Protein AF-A0A3A6PNH3-F1 (afdb_monomer)

Solvent-accessible surface area (backbone atoms only — not comparable to full-atom values): 27358 Å² total; per-residue (Å²): 110,67,66,63,49,51,53,49,47,45,52,24,48,76,64,66,32,59,72,52,48,54,45,51,57,48,48,60,64,49,63,66,64,80,74,72,87,82,78,80,78,62,74,79,67,68,78,62,78,69,91,64,98,63,52,76,65,52,62,44,49,51,58,50,51,55,49,52,50,46,49,51,41,42,52,52,50,39,52,19,49,42,50,50,34,37,77,73,66,73,42,57,70,72,54,52,50,47,44,48,72,57,45,46,50,69,76,35,71,40,66,59,56,42,48,42,50,53,58,55,43,74,77,34,69,63,58,51,54,61,53,43,56,46,49,52,51,53,46,35,66,74,50,76,67,52,87,67,88,63,87,52,61,68,56,45,46,50,52,35,51,51,52,49,46,54,58,69,39,31,32,67,66,45,46,49,54,55,69,69,50,61,46,81,75,39,57,67,71,80,51,80,90,49,63,74,54,51,54,54,49,42,57,52,36,58,52,35,47,80,64,43,92,58,61,93,73,59,86,47,83,47,55,64,50,64,37,36,51,51,51,40,55,44,50,54,49,29,46,54,48,51,50,52,51,50,51,56,50,54,50,72,49,64,77,31,69,68,41,47,50,53,50,32,51,52,55,42,51,53,47,65,66,33,46,65,49,50,50,48,56,74,59,31,57,64,44,77,32,75,64,69,96,60,81,62,75,31,72,52,74,48,80,48,78,45,63,30,71,68,30,36,86,82,86,65,92,75,78,88,89,71,84,62,56,71,57,48,54,50,51,50,52,43,54,55,70,67,42,47,60,47,81,42,76,35,84,38,64,83,48,48,62,60,56,47,51,54,45,55,75,77,41,64,56,55,38,35,39,22,22,23,69,67,33,48,51,51,46,67,73,34,88,63,34,47,83,50,39,93,86,47,89,82,29,68,24,18,51,79,84,26,39,28,34,71,36,92,50,73,92,39,40,31,41,34,35,30,73,44,70,26,44,32,40,35,35,27,85,89,48,64,49,46,64,47,76,42,54,32,81,73,46,85,82,63,63,68,83,78,45,56,98,90,56,62,57,47,54,26,22,38,38,41,38,38,37,42,23,36,64,51,64,92,61,67,34,32,38,38,34,36,60,55,131

Secondary structure (DSSP, 8-state):
-HHHHHHHHHHHHHTT-HHHHHHHHHHHHHGGGTTSS--PPPHHHHS-----S--HHHHHHHHHHHHHHHHHHHHHHHHHHHHHHHHTT-S-HHHHHHIIIIIIHHHS-SHHHHHHHHHHHHT--TTHHHHHHHHHHHHHHHTTT-------HHHHHHHHHHHHHHHH--SHHHHHHHHTS-GGGSGGGGSSS-HHHHHHHHHHHHHHHH--TTGGG---SS-HHHHHHHHHHHHHHHHHHHHHHHHHHHHHSPPPHHHHHHHHHHHHHHHHHSHHHHHHHHHSEEEEESS-SS--SEEEEEEEEEEGGGGS--SS--------HHHHHHHHHHHHHHS-EEEEEESSTTTHHHHHHHHHHHS-EEEEEE-SHHHHHHHHHSTTEEE--TTSTT--EEETTEEEEE-S--S-SEEEEES--EEEEEE-SSSSSEEEEEEGGGSTT--GGGS-TT--GGGEEEEEEEEEEEEEESS--EEEEEE--

Nearest PDB structures (foldseek):
  5wfx-assembly1_B  TM=1.926E-01  e=4.453E+00  Mus musculus
  7xno-assembly1_H  TM=2.170E-01  e=6.719E+00  Latilactobacillus sakei L45

Foldseek 3Di:
DLLVLLVQLQVCLLVLPVVSVVVSVVVLVVVVVVPPDDDDDDPVVVPPPDDDPDDPVRVVVVVVVVSVLLVLLSLLLSLLVSLVCVVVVSHDLVSNLCCLVPPLCVSQVALQSLQLSLVVSVPDPPPQVVVQVVQQVVCCVVVVNDDDPGDRSNNSSLLSSLLSQLQSCQEPVSLVVLLPDDLCPRSCVVDPPCLVVLVVSLVSLVVCLVPRSCVVSRPGPDRSNSSSVSVNVSSVNNSVVNVVVLLVVLLPFDFAPVLQVVVLVVVQVLLVPFVLNLVCVQQEPEAEDQDDPDAFQQKDKDKDKDFSVSGGPSVDDHDDPDDVVVVNVSNNVSVVVQAQEAEDEDQDLLCVLVVVVVCVVVAAWAAKEAQDPSNVVNQCPDPQKAADDPPGPQFGTDGVNHTYHYGPHDPAGMKIFGNFYKHKYWNDDPGQKDKDKAQQVRDDPPPPVVDDPPDDSSRMIMIMIIGGMHMGGPDRGIYTYHHDD

Mean predicted aligned error: 13.39 Å

Radius of gyration: 34.11 Å; Cα contacts (8 Å, |Δi|>4): 656; chains: 1; bounding box: 73×67×87 Å

pLDDT: mean 81.88, std 12.85, range [37.12, 95.44]

Organism: NCBI:txid2216978

Structure (mmCIF, N/CA/C/O backbone):
data_AF-A0A3A6PNH3-F1
#
_entry.id   AF-A0A3A6PNH3-F1
#
loop_
_atom_site.group_PDB
_atom_site.id
_atom_site.type_symbol
_atom_site.label_atom_id
_atom_site.label_alt_id
_atom_site.label_comp_id
_atom_site.label_asym_id
_atom_site.label_entity_id
_atom_site.label_seq_id
_atom_site.pdbx_PDB_ins_code
_atom_site.Cartn_x
_atom_site.Cartn_y
_atom_site.Cartn_z
_atom_site.occupancy
_atom_site.B_iso_or_equiv
_atom_site.auth_seq_id
_atom_site.auth_comp_id
_atom_site.auth_asym_id
_atom_site.auth_atom_id
_atom_site.pdbx_PDB_model_num
ATOM 1 N N . MET A 1 1 ? 2.301 21.305 -31.741 1.00 56.28 1 MET A N 1
ATOM 2 C CA . MET A 1 1 ? 3.458 20.870 -32.567 1.00 56.28 1 MET A CA 1
ATOM 3 C C . MET A 1 1 ? 3.795 19.426 -32.235 1.00 56.28 1 MET A C 1
ATOM 5 O O . MET A 1 1 ? 3.885 18.645 -33.171 1.00 56.28 1 MET A O 1
ATOM 9 N N . LEU A 1 2 ? 3.928 19.064 -30.952 1.00 61.72 2 LEU A N 1
ATOM 10 C CA . LEU A 1 2 ? 4.154 17.682 -30.516 1.00 61.72 2 LEU A CA 1
ATOM 11 C C . LEU A 1 2 ? 3.051 16.722 -31.004 1.00 61.72 2 LEU A C 1
ATOM 13 O O . LEU A 1 2 ? 3.385 15.704 -31.588 1.00 61.72 2 LEU A O 1
ATOM 17 N N . ASP A 1 3 ? 1.770 17.097 -30.942 1.00 64.75 3 ASP A N 1
ATOM 18 C CA . ASP A 1 3 ? 0.651 16.243 -31.401 1.00 64.75 3 ASP A CA 1
ATOM 19 C C . ASP A 1 3 ? 0.732 15.909 -32.897 1.00 64.75 3 ASP A C 1
ATOM 21 O O . ASP A 1 3 ? 0.506 14.780 -33.323 1.00 64.75 3 ASP A O 1
ATOM 25 N N . THR A 1 4 ? 1.123 16.892 -33.718 1.00 69.50 4 THR A N 1
ATOM 26 C CA . THR A 1 4 ? 1.329 16.692 -35.160 1.00 69.50 4 THR A CA 1
ATOM 27 C C . THR A 1 4 ? 2.493 15.740 -35.424 1.00 69.50 4 THR A C 1
ATOM 29 O O . THR A 1 4 ? 2.399 14.910 -36.320 1.00 69.50 4 THR A O 1
ATOM 32 N N . HIS A 1 5 ? 3.576 15.831 -34.645 1.00 74.94 5 HIS A N 1
ATOM 33 C CA . HIS A 1 5 ? 4.693 14.891 -34.755 1.00 74.94 5 HIS A CA 1
ATOM 34 C C . HIS A 1 5 ? 4.287 13.504 -34.262 1.00 74.94 5 HIS A C 1
ATOM 36 O O . HIS A 1 5 ? 4.608 12.521 -34.918 1.00 74.94 5 HIS A O 1
ATOM 42 N N . THR A 1 6 ? 3.522 13.425 -33.176 1.00 78.00 6 THR A N 1
ATOM 43 C CA . THR A 1 6 ? 3.049 12.165 -32.598 1.00 78.00 6 THR A CA 1
ATOM 44 C C . THR A 1 6 ? 2.179 11.395 -33.586 1.00 78.00 6 THR A C 1
ATOM 46 O O . THR A 1 6 ? 2.446 10.229 -33.863 1.00 78.00 6 THR A O 1
ATOM 49 N N . MET A 1 7 ? 1.243 12.081 -34.248 1.00 83.31 7 MET A N 1
ATOM 50 C CA . MET A 1 7 ? 0.443 11.504 -35.332 1.00 83.31 7 MET A CA 1
ATOM 51 C C . MET A 1 7 ? 1.297 11.020 -36.513 1.00 83.31 7 MET A C 1
ATOM 53 O O . MET A 1 7 ? 1.011 9.970 -37.090 1.00 83.31 7 MET A O 1
ATOM 57 N N . LEU A 1 8 ? 2.337 11.770 -36.895 1.00 86.38 8 LEU A N 1
ATOM 58 C CA . LEU A 1 8 ? 3.230 11.382 -37.992 1.00 86.38 8 LEU A CA 1
ATOM 59 C C . LEU A 1 8 ? 4.061 10.144 -37.642 1.00 86.38 8 LEU A C 1
ATOM 61 O O . LEU A 1 8 ? 4.175 9.255 -38.481 1.00 86.38 8 LEU A O 1
ATOM 65 N N . TRP A 1 9 ? 4.594 10.067 -36.420 1.00 88.62 9 TRP A N 1
ATOM 66 C CA . TRP A 1 9 ? 5.314 8.894 -35.920 1.00 88.62 9 TRP A CA 1
ATOM 67 C C . TRP A 1 9 ? 4.418 7.663 -35.896 1.00 88.62 9 TRP A C 1
ATOM 69 O O . TRP A 1 9 ? 4.770 6.645 -36.484 1.00 88.62 9 TRP A O 1
ATOM 79 N N . ARG A 1 10 ? 3.224 7.787 -35.314 1.00 90.12 10 ARG A N 1
ATOM 80 C CA . ARG A 1 10 ? 2.222 6.722 -35.302 1.00 90.12 10 ARG A CA 1
ATOM 81 C C . ARG A 1 10 ? 1.898 6.225 -36.710 1.00 90.12 10 ARG A C 1
ATOM 83 O O . ARG A 1 10 ? 2.013 5.038 -36.983 1.00 90.12 10 ARG A O 1
ATOM 90 N N . THR A 1 11 ? 1.563 7.141 -37.620 1.00 89.00 11 THR A N 1
ATOM 91 C CA . THR A 1 11 ? 1.216 6.791 -39.008 1.00 89.00 11 THR A CA 1
ATOM 92 C C . THR A 1 11 ? 2.390 6.118 -39.719 1.00 89.00 11 THR A C 1
ATOM 94 O O . THR A 1 11 ? 2.192 5.184 -40.491 1.00 89.00 11 THR A O 1
ATOM 97 N N . ALA A 1 12 ? 3.620 6.576 -39.477 1.00 91.31 12 ALA A N 1
ATOM 98 C CA . ALA A 1 12 ? 4.806 5.962 -40.058 1.00 91.31 12 ALA A CA 1
ATOM 99 C C . ALA A 1 12 ? 5.025 4.533 -39.539 1.00 91.31 12 ALA A C 1
ATOM 101 O O . ALA A 1 12 ? 5.374 3.665 -40.334 1.00 91.31 12 ALA A O 1
ATOM 102 N N . VAL A 1 13 ? 4.773 4.282 -38.251 1.00 92.31 13 VAL A N 1
ATOM 103 C CA . VAL A 1 13 ? 4.832 2.943 -37.648 1.00 92.31 13 VAL A CA 1
ATOM 104 C C . VAL A 1 13 ? 3.738 2.029 -38.209 1.00 92.31 13 VAL A C 1
ATOM 106 O O . VAL A 1 13 ? 4.054 0.956 -38.706 1.00 92.31 13 VAL A O 1
ATOM 109 N N . GLU A 1 14 ? 2.481 2.477 -38.233 1.00 90.56 14 GLU A N 1
ATOM 110 C CA . GLU A 1 14 ? 1.329 1.699 -38.732 1.00 90.56 14 GLU A CA 1
ATOM 111 C C . GLU A 1 14 ? 1.438 1.316 -40.216 1.00 90.56 14 GLU A C 1
ATOM 113 O O . GLU A 1 14 ? 0.802 0.369 -40.665 1.00 90.56 14 GLU A O 1
ATOM 118 N N . ASN A 1 15 ? 2.221 2.067 -40.995 1.00 92.12 15 ASN A N 1
ATOM 119 C CA . ASN A 1 15 ? 2.448 1.802 -42.418 1.00 92.12 15 ASN A CA 1
ATOM 120 C C . ASN A 1 15 ? 3.836 1.205 -42.703 1.00 92.12 15 ASN A C 1
ATOM 122 O O . ASN A 1 15 ? 4.243 1.170 -43.866 1.00 92.12 15 ASN A O 1
ATOM 126 N N . GLU A 1 16 ? 4.586 0.810 -41.667 1.00 93.94 16 GLU A N 1
ATOM 127 C CA . GLU A 1 16 ? 5.952 0.271 -41.769 1.00 93.94 16 GLU A CA 1
ATOM 128 C C . GLU A 1 16 ? 6.899 1.159 -42.607 1.00 93.94 16 GLU A C 1
ATOM 130 O O . GLU A 1 16 ? 7.804 0.709 -43.319 1.00 93.94 16 GLU A O 1
ATOM 135 N N . ALA A 1 17 ? 6.681 2.475 -42.565 1.00 92.50 17 ALA A N 1
ATOM 136 C CA . ALA A 1 17 ? 7.313 3.436 -43.455 1.00 92.50 17 ALA A CA 1
ATOM 137 C C . ALA A 1 17 ? 8.706 3.838 -42.944 1.00 92.50 17 ALA A C 1
ATOM 139 O O . ALA A 1 17 ? 8.917 4.970 -42.507 1.00 92.50 17 ALA A O 1
ATOM 140 N N . VAL A 1 18 ? 9.683 2.931 -43.055 1.00 90.75 18 VAL A N 1
ATOM 141 C CA . VAL A 1 18 ? 11.082 3.125 -42.611 1.00 90.75 18 VAL A CA 1
ATOM 142 C C . VAL A 1 18 ? 11.670 4.468 -43.064 1.00 90.75 18 VAL A C 1
ATOM 144 O O . VAL A 1 18 ? 12.216 5.213 -42.258 1.00 90.75 18 VAL A O 1
ATOM 147 N N . GLY A 1 19 ? 11.491 4.842 -44.336 1.00 88.00 19 GLY A N 1
ATOM 148 C CA . GLY A 1 19 ? 11.998 6.122 -44.845 1.00 88.00 19 GLY A CA 1
ATOM 149 C C . GLY A 1 19 ? 11.342 7.353 -44.200 1.00 88.00 19 GLY A C 1
ATOM 150 O O . GLY A 1 19 ? 11.981 8.398 -44.090 1.00 88.00 19 GLY A O 1
ATOM 151 N N . ALA A 1 20 ? 10.086 7.240 -43.754 1.00 87.44 20 ALA A N 1
ATOM 152 C CA . ALA A 1 20 ? 9.412 8.293 -43.001 1.00 87.44 20 ALA A CA 1
ATOM 153 C C . ALA A 1 20 ? 9.904 8.346 -41.549 1.00 87.44 20 ALA A C 1
ATOM 155 O O . ALA A 1 20 ? 10.100 9.445 -41.044 1.00 87.44 20 ALA A O 1
ATOM 156 N N . LEU A 1 21 ? 10.168 7.201 -40.907 1.00 87.19 21 LEU A N 1
ATOM 157 C CA . LEU A 1 21 ? 10.772 7.146 -39.568 1.00 87.19 21 LEU A CA 1
ATOM 158 C C . LEU A 1 21 ? 12.187 7.731 -39.563 1.00 87.19 21 LEU A C 1
ATOM 160 O O . LEU A 1 21 ? 12.487 8.591 -38.739 1.00 87.19 21 LEU A O 1
ATOM 164 N N . ASP A 1 22 ? 13.022 7.363 -40.539 1.00 86.81 22 ASP A N 1
ATOM 165 C CA . ASP A 1 22 ? 14.355 7.948 -40.721 1.00 86.81 22 ASP A CA 1
ATOM 166 C C . ASP A 1 22 ? 14.270 9.468 -40.908 1.00 86.81 22 ASP A C 1
ATOM 168 O O . ASP A 1 22 ? 15.027 10.230 -40.301 1.00 86.81 22 ASP A O 1
ATOM 172 N N . TYR A 1 23 ? 13.320 9.927 -41.728 1.00 84.12 23 TYR A N 1
ATOM 173 C CA . TYR A 1 23 ? 13.096 11.349 -41.945 1.00 84.12 23 TYR A CA 1
ATOM 174 C C . TYR A 1 23 ? 12.585 12.059 -40.691 1.00 84.12 23 TYR A C 1
ATOM 176 O O . TYR A 1 23 ? 13.058 13.149 -40.404 1.00 84.12 23 TYR A O 1
ATOM 184 N N . LEU A 1 24 ? 11.661 11.475 -39.927 1.00 83.88 24 LEU A N 1
ATOM 185 C CA . LEU A 1 24 ? 11.151 12.057 -38.684 1.00 83.88 24 LEU A CA 1
ATOM 186 C C . LEU A 1 24 ? 12.238 12.127 -37.611 1.00 83.88 24 LEU A C 1
ATOM 188 O O . LEU A 1 24 ? 12.349 13.147 -36.931 1.00 83.88 24 LEU A O 1
ATOM 192 N N . ARG A 1 25 ? 13.083 11.096 -37.512 1.00 80.81 25 ARG A N 1
ATOM 193 C CA . ARG A 1 25 ? 14.263 11.078 -36.645 1.00 80.81 25 ARG A CA 1
ATOM 194 C C . ARG A 1 25 ? 15.177 12.264 -36.956 1.00 80.81 25 ARG A C 1
ATOM 196 O O . ARG A 1 25 ? 15.445 13.072 -36.072 1.00 80.81 25 ARG A O 1
ATOM 203 N N . HIS A 1 26 ? 15.541 12.440 -38.227 1.00 74.69 26 HIS A N 1
ATOM 204 C CA . HIS A 1 26 ? 16.434 13.516 -38.666 1.00 74.69 26 HIS A CA 1
ATOM 205 C C . HIS A 1 26 ? 15.785 14.903 -38.729 1.00 74.69 26 HIS A C 1
ATOM 207 O O . HIS A 1 26 ? 16.444 15.894 -38.452 1.00 74.69 26 HIS A O 1
ATOM 213 N N . MET A 1 27 ? 14.501 15.011 -39.069 1.00 68.94 27 MET A N 1
ATOM 214 C CA . MET A 1 27 ? 13.779 16.286 -39.085 1.00 68.94 27 MET A CA 1
ATOM 215 C C . MET A 1 27 ? 13.669 16.831 -37.671 1.00 68.94 27 MET A C 1
ATOM 217 O O . MET A 1 27 ? 13.883 18.023 -37.460 1.00 68.94 27 MET A O 1
ATOM 221 N N . LEU A 1 28 ? 13.376 15.960 -36.705 1.00 64.56 28 LEU A N 1
ATOM 222 C CA . LEU A 1 28 ? 13.414 16.349 -35.311 1.00 64.56 28 LEU A CA 1
ATOM 223 C C . LEU A 1 28 ? 14.821 16.808 -34.948 1.00 64.56 28 LEU A C 1
ATOM 225 O O . LEU A 1 28 ? 14.899 17.889 -34.383 1.00 64.56 28 LEU A O 1
ATOM 229 N N . ASP A 1 29 ? 15.882 16.111 -35.393 1.00 57.44 29 ASP A N 1
ATOM 230 C CA . ASP A 1 29 ? 17.299 16.527 -35.284 1.00 57.44 29 ASP A CA 1
ATOM 231 C C . ASP A 1 29 ? 17.662 17.829 -36.057 1.00 57.44 29 ASP A C 1
ATOM 233 O O . ASP A 1 29 ? 18.622 18.510 -35.691 1.00 57.44 29 ASP A O 1
ATOM 237 N N . ASP A 1 30 ? 16.861 18.267 -37.035 1.00 48.88 30 ASP A N 1
ATOM 238 C CA . ASP A 1 30 ? 17.056 19.494 -37.830 1.00 48.88 30 ASP A CA 1
ATOM 239 C C . ASP A 1 30 ? 16.212 20.696 -37.359 1.00 48.88 30 ASP A C 1
ATOM 241 O O . ASP A 1 30 ? 16.624 21.849 -37.547 1.00 48.88 30 ASP A O 1
ATOM 245 N N . VAL A 1 31 ? 15.090 20.480 -36.653 1.00 51.78 31 VAL A N 1
ATOM 246 C CA . VAL A 1 31 ? 14.377 21.531 -35.883 1.00 51.78 31 VAL A CA 1
ATOM 247 C C . VAL A 1 31 ? 15.349 22.241 -34.914 1.00 51.78 31 VAL A C 1
ATOM 249 O O . VAL A 1 31 ? 15.173 23.415 -34.577 1.00 51.78 31 VAL A O 1
ATOM 252 N N . TYR A 1 32 ? 16.469 21.591 -34.582 1.00 48.41 32 TYR A N 1
ATOM 253 C CA . TYR A 1 32 ? 17.595 22.124 -33.816 1.00 48.41 32 TYR A CA 1
ATOM 254 C C . TYR A 1 32 ? 18.433 23.213 -34.511 1.00 48.41 32 TYR A C 1
ATOM 256 O O . TYR A 1 32 ? 19.145 23.943 -33.817 1.00 48.41 32 TYR A O 1
ATOM 264 N N . GLN A 1 33 ? 18.355 23.416 -35.833 1.00 48.44 33 GLN A N 1
ATOM 265 C CA . GLN A 1 33 ? 19.061 24.539 -36.480 1.00 48.44 33 GLN A CA 1
ATOM 266 C C . GLN A 1 33 ? 18.316 25.882 -36.364 1.00 48.44 33 GLN A C 1
ATOM 268 O O . GLN A 1 33 ? 18.916 26.946 -36.555 1.00 48.44 33 GLN A O 1
ATOM 273 N N . PHE A 1 34 ? 17.044 25.884 -35.947 1.00 43.84 34 PHE A N 1
ATOM 274 C CA . PHE A 1 34 ? 16.203 27.086 -35.822 1.00 43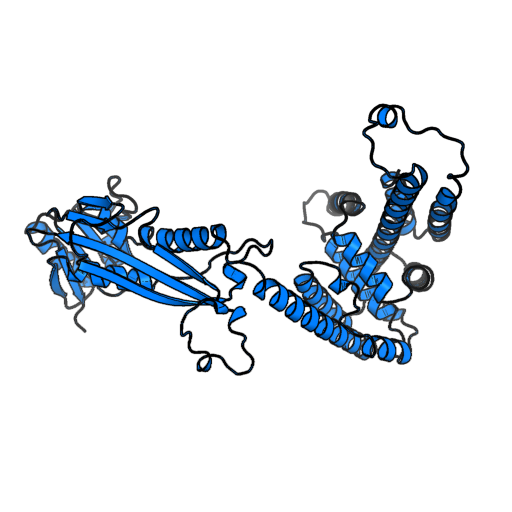.84 34 PHE A CA 1
ATOM 275 C C . PHE A 1 34 ? 16.458 27.935 -34.558 1.00 43.84 34 PHE A C 1
ATOM 277 O O . PHE A 1 34 ? 15.593 28.670 -34.081 1.00 43.84 34 PHE A O 1
ATOM 284 N N . ARG A 1 35 ? 17.695 27.926 -34.046 1.00 45.88 35 ARG A N 1
ATOM 285 C CA . ARG A 1 35 ? 18.196 28.897 -33.053 1.00 45.88 35 ARG A CA 1
ATOM 286 C C . ARG A 1 35 ? 19.309 29.807 -33.558 1.00 45.88 35 ARG A C 1
ATOM 288 O O . ARG A 1 35 ? 20.034 30.402 -32.766 1.00 45.88 35 ARG A O 1
ATOM 295 N N . ARG A 1 36 ? 19.388 30.034 -34.869 1.00 43.50 36 ARG A N 1
ATOM 296 C CA . ARG A 1 36 ? 20.064 31.222 -35.417 1.00 43.50 36 ARG A CA 1
ATOM 297 C C . ARG A 1 36 ? 19.070 32.387 -35.571 1.00 43.50 36 ARG A C 1
ATOM 299 O O . ARG A 1 36 ? 18.579 32.657 -36.650 1.00 43.50 36 ARG A O 1
ATOM 306 N N . TYR A 1 37 ? 18.782 33.068 -34.459 1.00 46.75 37 TYR A N 1
ATOM 307 C CA . TYR A 1 37 ? 18.428 34.502 -34.384 1.00 46.75 37 TYR A CA 1
ATOM 308 C C . TYR A 1 37 ? 17.380 35.140 -35.347 1.00 46.75 37 TYR A C 1
ATOM 310 O O . TYR A 1 37 ? 17.590 36.292 -35.713 1.00 46.75 37 TYR A O 1
ATOM 318 N N . GLU A 1 38 ? 16.231 34.535 -35.701 1.00 41.66 38 GLU A N 1
ATOM 319 C CA . GLU A 1 38 ? 15.268 35.250 -36.589 1.00 41.66 38 GLU A CA 1
ATOM 320 C C . GLU A 1 38 ? 13.811 35.446 -36.140 1.00 41.66 38 GLU A C 1
ATOM 322 O O . GLU A 1 38 ? 13.130 36.287 -36.729 1.00 41.66 38 GLU A O 1
ATOM 327 N N . HIS A 1 39 ? 13.318 34.839 -35.057 1.00 38.81 39 HIS A N 1
ATOM 328 C CA . HIS A 1 39 ? 11.953 35.131 -34.584 1.00 38.81 39 HIS A CA 1
ATOM 329 C C . HIS A 1 39 ? 11.917 35.628 -33.133 1.00 38.81 39 HIS A C 1
ATOM 331 O O . HIS A 1 39 ? 12.461 35.011 -32.217 1.00 38.81 39 HIS A O 1
ATOM 337 N N . SER A 1 40 ? 11.309 36.809 -32.944 1.00 37.12 40 SER A N 1
ATOM 338 C CA . SER A 1 40 ? 10.969 37.353 -31.623 1.00 37.12 40 SER A CA 1
ATOM 339 C C . SER A 1 40 ? 9.938 36.455 -30.935 1.00 37.12 40 SER A C 1
ATOM 341 O O . SER A 1 40 ? 9.103 35.879 -31.633 1.00 37.12 40 SER A O 1
ATOM 343 N N . PRO A 1 41 ? 9.960 36.361 -29.593 1.00 38.84 41 PRO A N 1
ATOM 344 C CA . PRO A 1 41 ? 8.976 35.574 -28.859 1.00 38.84 41 PRO A CA 1
ATOM 345 C C . PRO A 1 41 ? 7.543 36.082 -29.117 1.00 38.84 41 PRO A C 1
ATOM 347 O O . PRO A 1 41 ? 7.379 37.264 -29.454 1.00 38.84 41 PRO A O 1
ATOM 350 N N . PRO A 1 42 ? 6.520 35.216 -28.950 1.00 40.44 42 PRO A N 1
ATOM 351 C CA . PRO A 1 42 ? 5.114 35.599 -29.057 1.00 40.44 42 PRO A CA 1
ATOM 352 C C . PRO A 1 42 ? 4.783 36.806 -28.159 1.00 40.44 42 PRO A C 1
ATOM 354 O O . PRO A 1 42 ? 5.405 36.956 -27.102 1.00 40.44 42 PRO A O 1
ATOM 357 N N . PRO A 1 43 ? 3.822 37.667 -28.546 1.00 40.06 43 PRO A N 1
ATOM 358 C CA . PRO A 1 43 ? 3.486 38.893 -27.812 1.00 40.06 43 PRO A CA 1
ATOM 359 C C . PRO A 1 43 ? 3.192 38.656 -26.324 1.00 40.06 43 PRO A C 1
ATOM 361 O O . PRO A 1 43 ? 3.617 39.446 -25.489 1.00 40.06 43 PRO A O 1
ATOM 364 N N . ASP A 1 44 ? 2.587 37.518 -25.990 1.00 43.00 44 ASP A N 1
ATOM 365 C CA . ASP A 1 44 ? 2.130 37.192 -24.634 1.00 43.00 44 ASP A CA 1
ATOM 366 C C . ASP A 1 44 ? 3.283 36.933 -23.640 1.00 43.00 44 ASP A C 1
ATOM 368 O O . ASP A 1 44 ? 3.106 37.039 -22.428 1.00 43.00 44 ASP A O 1
ATOM 372 N N . VAL A 1 45 ? 4.495 36.663 -24.147 1.00 42.22 45 VAL A N 1
ATOM 373 C CA . VAL A 1 45 ? 5.727 36.490 -23.351 1.00 42.22 45 VAL A CA 1
ATOM 374 C C . VAL A 1 45 ? 6.463 37.826 -23.150 1.00 42.22 45 VAL A C 1
ATOM 376 O O . VAL A 1 45 ? 7.309 37.949 -22.266 1.00 42.22 45 VAL A O 1
ATOM 379 N N . ARG A 1 46 ? 6.152 38.872 -23.935 1.00 42.53 46 ARG A N 1
ATOM 380 C CA . ARG A 1 46 ? 6.778 40.200 -23.772 1.00 42.53 46 ARG A CA 1
ATOM 381 C C . ARG A 1 46 ? 6.255 40.968 -22.560 1.00 42.53 46 ARG A C 1
ATOM 383 O O . ARG A 1 46 ? 7.021 41.751 -21.998 1.00 42.53 46 ARG A O 1
ATOM 390 N N . ASP A 1 47 ? 5.011 40.720 -22.158 1.00 41.91 47 ASP A N 1
ATOM 391 C CA . ASP A 1 47 ? 4.328 41.501 -21.119 1.00 41.91 47 ASP A CA 1
ATOM 392 C C . ASP A 1 47 ? 4.413 40.880 -19.714 1.00 41.91 47 ASP A C 1
ATOM 394 O O . ASP A 1 47 ? 4.138 41.561 -18.730 1.00 41.91 47 ASP A O 1
ATOM 398 N N . ARG A 1 48 ? 4.886 39.632 -19.581 1.00 40.19 48 ARG A N 1
ATOM 399 C CA . ARG A 1 48 ? 5.138 38.965 -18.287 1.00 40.19 48 ARG A CA 1
ATOM 400 C C . ARG A 1 48 ? 6.594 39.086 -17.829 1.00 40.19 48 ARG A C 1
ATOM 402 O O . ARG A 1 48 ? 7.196 38.119 -17.372 1.00 40.19 48 ARG A O 1
ATOM 409 N N . ARG A 1 49 ? 7.191 40.273 -17.980 1.00 44.94 49 ARG A N 1
ATOM 410 C CA . ARG A 1 49 ? 8.500 40.572 -17.381 1.00 44.94 49 ARG A CA 1
ATOM 411 C C . ARG A 1 49 ? 8.352 40.741 -15.873 1.00 44.94 49 ARG A C 1
ATOM 413 O O . ARG A 1 49 ? 8.375 41.866 -15.387 1.00 44.94 49 ARG A O 1
ATOM 420 N N . ASP A 1 50 ? 8.282 39.623 -15.166 1.00 41.62 50 ASP A N 1
ATOM 421 C CA . ASP A 1 50 ? 8.862 39.555 -13.835 1.00 41.62 50 ASP A CA 1
ATOM 422 C C . ASP A 1 50 ? 10.246 38.918 -13.928 1.00 41.62 50 ASP A C 1
ATOM 424 O O . ASP A 1 50 ? 10.515 37.979 -14.676 1.00 41.62 50 ASP A O 1
ATOM 428 N N . ILE A 1 51 ? 11.163 39.581 -13.245 1.00 48.97 51 ILE A N 1
ATOM 429 C CA . ILE A 1 51 ? 12.603 39.433 -13.335 1.00 48.97 51 ILE A CA 1
ATOM 430 C C . ILE A 1 51 ? 12.997 38.145 -12.600 1.00 48.97 51 ILE A C 1
ATOM 432 O O . ILE A 1 51 ? 13.138 38.161 -11.381 1.00 48.97 51 ILE A O 1
ATOM 436 N N . SER A 1 52 ? 13.219 37.047 -13.327 1.00 46.91 52 SER A N 1
ATOM 437 C CA . SER A 1 52 ? 14.142 36.000 -12.878 1.00 46.91 52 SER A CA 1
ATOM 438 C C . SER A 1 52 ? 15.506 36.247 -13.531 1.00 46.91 52 SER A C 1
ATOM 440 O O . SER A 1 52 ? 15.603 36.629 -14.698 1.00 46.91 52 SER A O 1
ATOM 442 N N . ASN A 1 53 ? 16.582 36.096 -12.760 1.00 51.81 53 ASN A N 1
ATOM 443 C CA . ASN A 1 53 ? 17.972 36.350 -13.167 1.00 51.81 53 ASN A CA 1
ATOM 444 C C . ASN A 1 53 ? 18.527 35.312 -14.166 1.00 51.81 53 ASN A C 1
ATOM 446 O O . ASN A 1 53 ? 19.741 35.135 -14.270 1.00 51.81 53 ASN A O 1
ATOM 450 N N . GLU A 1 54 ? 17.674 34.625 -14.919 1.00 55.12 54 GLU A N 1
ATOM 451 C CA . GLU A 1 54 ? 18.107 33.713 -15.966 1.00 55.12 54 GLU A CA 1
ATOM 452 C C . GLU A 1 54 ? 18.263 34.455 -17.285 1.00 55.12 54 GLU A C 1
ATOM 454 O O . GLU A 1 54 ? 17.369 35.144 -17.778 1.00 55.12 54 GLU A O 1
ATOM 459 N N . SER A 1 55 ? 19.445 34.326 -17.886 1.00 71.38 55 SER A N 1
ATOM 460 C CA . SER A 1 55 ? 19.673 34.880 -19.214 1.00 71.38 55 SER A CA 1
ATOM 461 C C . SER A 1 55 ? 18.655 34.292 -20.203 1.00 71.38 55 SER A C 1
ATOM 463 O O . SER A 1 55 ? 18.339 33.109 -20.148 1.00 71.38 55 SER A O 1
ATOM 465 N N . VAL A 1 56 ? 18.199 35.077 -21.183 1.00 68.19 56 VAL A N 1
ATOM 466 C CA . VAL A 1 56 ? 17.348 34.593 -22.295 1.00 68.19 56 VAL A CA 1
ATOM 467 C C . VAL A 1 56 ? 17.953 33.362 -22.998 1.00 68.19 56 VAL A C 1
ATOM 469 O O . VAL A 1 56 ? 17.243 32.603 -23.650 1.00 68.19 56 VAL A O 1
ATOM 472 N N . ALA A 1 57 ? 19.270 33.158 -22.892 1.00 66.19 57 ALA A N 1
ATOM 473 C CA . ALA A 1 57 ? 19.946 31.959 -23.372 1.00 66.19 57 ALA A CA 1
ATOM 474 C C . ALA A 1 57 ? 19.660 30.717 -22.506 1.00 66.19 57 ALA A C 1
ATOM 476 O O . ALA A 1 57 ? 19.474 29.651 -23.080 1.00 66.19 57 ALA A O 1
ATOM 477 N N . ALA A 1 58 ? 19.573 30.859 -21.180 1.00 70.31 58 ALA A N 1
ATOM 478 C CA . ALA A 1 58 ? 19.230 29.784 -20.245 1.00 70.31 58 ALA A CA 1
ATOM 479 C C . ALA A 1 58 ? 17.773 29.332 -20.421 1.00 70.31 58 ALA A C 1
ATOM 481 O O . ALA A 1 58 ? 17.549 28.167 -20.710 1.00 70.31 58 ALA A O 1
ATOM 482 N N . GLN A 1 59 ? 16.812 30.264 -20.433 1.00 66.88 59 GLN A N 1
ATOM 483 C CA . GLN A 1 59 ? 15.392 29.954 -20.699 1.00 66.88 59 GLN A CA 1
ATOM 484 C C . GLN A 1 59 ? 15.179 29.288 -22.061 1.00 66.88 59 GLN A C 1
ATOM 486 O O . GLN A 1 59 ? 14.334 28.419 -22.250 1.00 66.88 59 GLN A O 1
ATOM 491 N N . LYS A 1 60 ? 15.963 29.705 -23.060 1.00 66.50 60 LYS A N 1
ATOM 492 C CA . LYS A 1 60 ? 15.984 29.008 -24.338 1.00 66.50 60 LYS A CA 1
ATOM 493 C C . LYS A 1 60 ? 16.540 27.606 -24.131 1.00 66.50 60 LYS A C 1
ATOM 495 O O . LYS A 1 60 ? 15.898 26.653 -24.551 1.00 66.50 60 LYS A O 1
ATOM 500 N N . GLN A 1 61 ? 17.739 27.450 -23.588 1.00 69.88 61 GLN A N 1
ATOM 501 C CA . GLN A 1 61 ? 18.355 26.135 -23.425 1.00 69.88 61 GLN A CA 1
ATOM 502 C C . GLN A 1 61 ? 17.406 25.147 -22.727 1.00 69.88 61 GLN A C 1
ATOM 504 O O . GLN A 1 61 ? 17.131 24.113 -23.323 1.00 69.88 61 GLN A O 1
ATOM 509 N N . ASP A 1 62 ? 16.772 25.570 -21.637 1.00 70.69 62 ASP A N 1
ATOM 510 C CA . ASP A 1 62 ? 15.728 24.839 -20.914 1.00 70.69 62 ASP A CA 1
ATOM 511 C C . ASP A 1 62 ? 14.569 24.385 -21.825 1.00 70.69 62 ASP A C 1
ATOM 513 O O . ASP A 1 62 ? 14.315 23.195 -21.981 1.00 70.69 62 ASP A O 1
ATOM 517 N N . GLN A 1 63 ? 13.966 25.297 -22.598 1.00 68.75 63 GLN A N 1
ATOM 518 C CA . GLN A 1 63 ? 12.924 24.935 -23.572 1.00 68.75 63 GLN A CA 1
ATOM 519 C C . GLN A 1 63 ? 13.398 23.927 -24.639 1.00 68.75 63 GLN A C 1
ATOM 521 O O . GLN A 1 63 ? 12.591 23.179 -25.192 1.00 68.75 63 GLN A O 1
ATOM 526 N N . ALA A 1 64 ? 14.687 23.949 -25.002 1.00 68.81 64 ALA A N 1
ATOM 527 C CA . ALA A 1 64 ? 15.236 22.963 -25.932 1.00 68.81 64 ALA A CA 1
ATOM 528 C C . ALA A 1 64 ? 15.483 21.615 -25.254 1.00 68.81 64 ALA A C 1
ATOM 530 O O . ALA A 1 64 ? 15.312 20.600 -25.918 1.00 68.81 64 ALA A O 1
ATOM 531 N N . ASP A 1 65 ? 15.866 21.602 -23.980 1.00 72.75 65 ASP A N 1
ATOM 532 C CA . ASP A 1 65 ? 16.040 20.384 -23.192 1.00 72.75 65 ASP A CA 1
ATOM 533 C C . ASP A 1 65 ? 14.690 19.695 -22.946 1.00 72.75 65 ASP A C 1
ATOM 535 O O . ASP A 1 65 ? 14.557 18.518 -23.269 1.00 72.75 65 ASP A O 1
ATOM 539 N N . ILE A 1 66 ? 13.645 20.446 -22.577 1.00 73.94 66 ILE A N 1
ATOM 540 C CA . ILE A 1 66 ? 12.265 19.933 -22.478 1.00 73.94 66 ILE A CA 1
ATOM 541 C C . ILE A 1 66 ? 11.818 19.306 -23.805 1.00 73.94 66 ILE A C 1
ATOM 543 O O . ILE A 1 66 ? 11.299 18.196 -23.840 1.00 73.94 66 ILE A O 1
ATOM 547 N N . TYR A 1 67 ? 12.044 19.997 -24.926 1.00 71.88 67 TYR A N 1
ATOM 548 C CA . TYR A 1 67 ? 11.643 19.477 -26.234 1.00 71.88 67 TYR A CA 1
ATOM 549 C C . TYR A 1 67 ? 12.450 18.239 -26.657 1.00 71.88 67 TYR A C 1
ATOM 551 O O . TYR A 1 67 ? 11.884 17.333 -27.267 1.00 71.88 67 TYR A O 1
ATOM 559 N N . ARG A 1 68 ? 13.755 18.179 -26.338 1.00 73.94 68 ARG A N 1
ATOM 560 C CA . ARG A 1 68 ? 14.591 16.981 -26.555 1.00 73.94 68 ARG A CA 1
ATOM 561 C C . ARG A 1 68 ? 14.013 15.788 -25.821 1.00 73.94 68 ARG A C 1
ATOM 563 O O . ARG A 1 68 ? 13.903 14.718 -26.412 1.00 73.94 68 ARG A O 1
ATOM 570 N N . GLU A 1 69 ? 13.634 15.999 -24.569 1.00 78.12 69 GLU A N 1
ATOM 571 C CA . GLU A 1 69 ? 13.079 14.951 -23.729 1.00 78.12 69 GLU A CA 1
ATOM 572 C C . GLU A 1 69 ? 11.721 14.480 -24.261 1.00 78.12 69 GLU A C 1
ATOM 574 O O . GLU A 1 69 ? 11.552 13.294 -24.525 1.00 78.12 69 GLU A O 1
ATOM 579 N N . SER A 1 70 ? 10.814 15.396 -24.621 1.00 77.12 70 SER A N 1
ATOM 580 C CA . SER A 1 70 ? 9.536 15.024 -25.249 1.00 77.12 70 SER A CA 1
ATOM 581 C C . SER A 1 70 ? 9.709 14.263 -26.571 1.00 77.12 70 SER A C 1
ATOM 583 O O . SER A 1 70 ? 8.910 13.390 -26.905 1.00 77.12 70 SER A O 1
ATOM 585 N N . VAL A 1 71 ? 10.745 14.579 -27.357 1.00 79.19 71 VAL A N 1
ATOM 586 C CA . VAL A 1 71 ? 11.070 13.831 -28.582 1.00 79.19 71 VAL A CA 1
ATOM 587 C C . VAL A 1 71 ? 11.586 12.430 -28.257 1.00 79.19 71 VAL A C 1
ATOM 589 O O . VAL A 1 71 ? 11.223 11.486 -28.958 1.00 79.19 71 VAL A O 1
ATOM 592 N N . ARG A 1 72 ? 12.409 12.277 -27.216 1.00 83.69 72 ARG A N 1
ATOM 593 C CA . ARG A 1 72 ? 12.869 10.962 -26.750 1.00 83.69 72 ARG A CA 1
ATOM 594 C C . ARG A 1 72 ? 11.698 10.103 -26.284 1.00 83.69 72 ARG A C 1
ATOM 596 O O . ARG A 1 72 ? 11.581 8.974 -26.754 1.00 83.69 72 ARG A O 1
ATOM 603 N N . HIS A 1 73 ? 10.790 10.664 -25.483 1.00 86.69 73 HIS A N 1
ATOM 604 C CA . HIS A 1 73 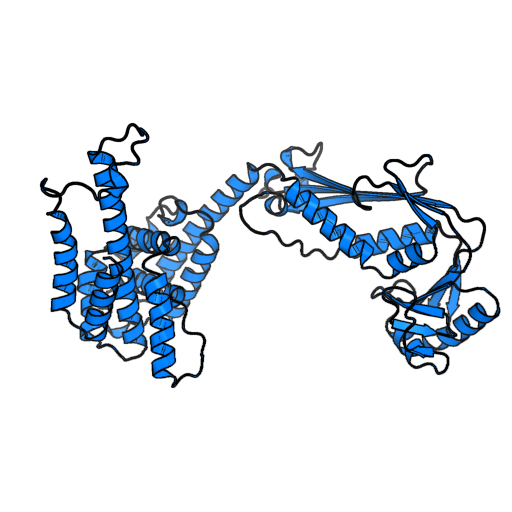? 9.542 10.002 -25.081 1.00 86.69 73 HIS A CA 1
ATOM 605 C C . HIS A 1 73 ? 8.695 9.602 -26.284 1.00 86.69 73 HIS A C 1
ATOM 607 O O . HIS A 1 73 ? 8.163 8.498 -26.339 1.00 86.69 73 HIS A O 1
ATOM 613 N N . LEU A 1 74 ? 8.604 10.468 -27.296 1.00 85.94 74 LEU A N 1
ATOM 614 C CA . LEU A 1 74 ? 7.852 10.166 -28.506 1.00 85.94 74 LEU A CA 1
ATOM 615 C C . LEU A 1 74 ? 8.455 9.008 -29.311 1.00 85.94 74 LEU A C 1
ATOM 617 O O . LEU A 1 74 ? 7.713 8.146 -29.779 1.00 85.94 74 LEU A O 1
ATOM 621 N N . ARG A 1 75 ? 9.782 8.980 -29.480 1.00 88.56 75 ARG A N 1
ATOM 622 C CA . ARG A 1 75 ? 10.478 7.875 -30.160 1.00 88.56 75 ARG A CA 1
ATOM 623 C C . ARG A 1 75 ? 10.258 6.567 -29.406 1.00 88.56 75 ARG A C 1
ATOM 625 O O . ARG A 1 75 ? 9.860 5.579 -30.012 1.00 88.56 75 ARG A O 1
ATOM 632 N N . TYR A 1 76 ? 10.427 6.604 -28.085 1.00 91.50 76 TYR A N 1
ATOM 633 C CA . TYR A 1 76 ? 10.177 5.470 -27.203 1.00 91.50 76 TYR A CA 1
ATOM 634 C C . TYR A 1 76 ? 8.749 4.926 -27.368 1.00 91.50 76 TYR A C 1
ATOM 636 O O . TYR A 1 76 ? 8.567 3.750 -27.677 1.00 91.50 76 TYR A O 1
ATOM 644 N N . ALA A 1 77 ? 7.739 5.797 -27.269 1.00 90.69 77 ALA A N 1
ATOM 645 C CA . ALA A 1 77 ? 6.340 5.430 -27.472 1.00 90.69 77 ALA A CA 1
ATOM 646 C C . ALA A 1 77 ? 6.091 4.856 -28.874 1.00 90.69 77 ALA A C 1
ATOM 648 O O . ALA A 1 77 ? 5.435 3.837 -29.029 1.00 90.69 77 ALA A O 1
ATOM 649 N N . ALA A 1 78 ? 6.640 5.462 -29.926 1.00 91.19 78 ALA A N 1
ATOM 650 C CA . ALA A 1 78 ? 6.436 4.970 -31.285 1.00 91.19 78 ALA A CA 1
ATOM 651 C C . ALA A 1 78 ? 7.010 3.555 -31.489 1.00 91.19 78 ALA A C 1
ATOM 653 O O . ALA A 1 78 ? 6.390 2.727 -32.156 1.00 91.19 78 ALA A O 1
ATOM 654 N N . TYR A 1 79 ? 8.170 3.247 -30.905 1.00 93.50 79 TYR A N 1
ATOM 655 C CA . TYR A 1 79 ? 8.758 1.908 -31.002 1.00 93.50 79 TYR A CA 1
ATOM 656 C C . TYR A 1 79 ? 8.038 0.886 -30.126 1.00 93.50 79 TYR A C 1
ATOM 658 O O . TYR A 1 79 ? 7.860 -0.255 -30.552 1.00 93.50 79 TYR A O 1
ATOM 666 N N . ALA A 1 80 ? 7.557 1.296 -28.953 1.00 93.56 80 ALA A N 1
ATOM 667 C CA . ALA A 1 80 ? 6.692 0.455 -28.140 1.00 93.56 80 ALA A CA 1
ATOM 668 C C . ALA A 1 80 ? 5.396 0.102 -28.880 1.00 93.56 80 ALA A C 1
ATOM 670 O O . ALA A 1 80 ? 4.954 -1.046 -28.854 1.00 93.56 80 ALA A O 1
ATOM 671 N N . TRP A 1 81 ? 4.839 1.058 -29.627 1.00 92.31 81 TRP A N 1
ATOM 672 C CA . TRP A 1 81 ? 3.675 0.823 -30.473 1.00 92.31 81 TRP A CA 1
ATOM 673 C C . TRP A 1 81 ? 3.981 -0.156 -31.607 1.00 92.31 81 TRP A C 1
ATOM 675 O O . TRP A 1 81 ? 3.183 -1.046 -31.888 1.00 92.31 81 TRP A O 1
ATOM 685 N N . ALA A 1 82 ? 5.161 -0.043 -32.223 1.00 94.19 82 ALA A N 1
ATOM 686 C CA . ALA A 1 82 ? 5.606 -0.979 -33.253 1.00 94.19 82 ALA A CA 1
ATOM 687 C C . ALA A 1 82 ? 5.689 -2.422 -32.729 1.00 94.19 82 ALA A C 1
ATOM 689 O O . ALA A 1 82 ? 5.286 -3.346 -33.436 1.00 94.19 82 ALA A O 1
ATOM 690 N N . LEU A 1 83 ? 6.181 -2.614 -31.496 1.00 94.56 83 LEU A N 1
ATOM 691 C CA . LEU A 1 83 ? 6.203 -3.926 -30.847 1.00 94.56 83 LEU A CA 1
ATOM 692 C C . LEU A 1 83 ? 4.786 -4.439 -30.577 1.00 94.56 83 LEU A C 1
ATOM 694 O O . LEU A 1 83 ? 4.505 -5.593 -30.882 1.00 94.56 83 LEU A O 1
ATOM 698 N N . ASN A 1 84 ? 3.893 -3.585 -30.071 1.00 92.06 84 ASN A N 1
ATOM 699 C CA . ASN A 1 84 ? 2.502 -3.965 -29.823 1.00 92.06 84 ASN A CA 1
ATOM 700 C C . ASN A 1 84 ? 1.803 -4.437 -31.110 1.00 92.06 84 ASN A C 1
ATOM 702 O O . ASN A 1 84 ? 1.201 -5.505 -31.128 1.00 92.06 84 ASN A O 1
ATOM 706 N N . LEU A 1 85 ? 1.954 -3.696 -32.216 1.00 90.81 85 LEU A N 1
ATOM 707 C CA . LEU A 1 85 ? 1.425 -4.108 -33.522 1.00 90.81 85 LEU A CA 1
ATOM 708 C C . LEU A 1 85 ? 2.018 -5.438 -33.999 1.00 90.81 85 LEU A C 1
ATOM 710 O O . LEU A 1 85 ? 1.326 -6.235 -34.624 1.00 90.81 85 LEU A O 1
ATOM 714 N N . TYR A 1 86 ? 3.299 -5.688 -33.724 1.00 93.25 86 TYR A N 1
ATOM 715 C CA . TYR A 1 86 ? 3.940 -6.949 -34.088 1.00 93.25 86 TYR A CA 1
ATOM 716 C C . TYR A 1 86 ? 3.384 -8.127 -33.275 1.00 93.25 86 TYR A C 1
ATOM 718 O O . TYR A 1 86 ? 3.067 -9.162 -33.859 1.00 93.25 86 TYR A O 1
ATOM 726 N N . GLU A 1 87 ? 3.190 -7.964 -31.962 1.00 89.12 87 GLU A N 1
ATOM 727 C CA . GLU A 1 87 ? 2.541 -8.975 -31.111 1.00 89.12 87 GLU A CA 1
ATOM 728 C C . GLU A 1 87 ? 1.091 -9.258 -31.541 1.00 89.12 87 GLU A C 1
ATOM 730 O O . GLU A 1 87 ? 0.643 -10.403 -31.496 1.00 89.12 87 GLU A O 1
ATOM 735 N N . GLU A 1 88 ? 0.371 -8.238 -32.017 1.00 87.81 88 GLU A N 1
ATOM 736 C CA . GLU A 1 88 ? -0.985 -8.363 -32.575 1.00 87.81 88 GLU A CA 1
ATOM 737 C C . GLU A 1 88 ? -1.014 -9.010 -33.977 1.00 87.81 88 GLU A C 1
ATOM 739 O O . GLU A 1 88 ? -2.080 -9.397 -34.458 1.00 87.81 88 GLU A O 1
ATOM 744 N N . GLY A 1 89 ? 0.141 -9.165 -34.634 1.00 86.06 89 GLY A N 1
ATOM 745 C CA . GLY A 1 89 ? 0.253 -9.675 -36.005 1.00 86.06 89 GLY A CA 1
ATOM 746 C C . GLY A 1 89 ? -0.067 -8.645 -37.097 1.00 86.06 89 GLY A C 1
ATOM 747 O O . GLY A 1 89 ? -0.196 -9.016 -38.265 1.00 86.06 89 GLY A O 1
ATOM 748 N N . ASP A 1 90 ? -0.163 -7.367 -36.727 1.00 87.75 90 ASP A N 1
ATOM 749 C CA . ASP A 1 90 ? -0.446 -6.218 -37.595 1.00 87.75 90 ASP A CA 1
ATOM 750 C C . ASP A 1 90 ? 0.834 -5.557 -38.158 1.00 87.75 90 ASP A C 1
ATOM 752 O O . ASP A 1 90 ? 0.749 -4.587 -38.910 1.00 87.75 90 ASP A O 1
ATOM 756 N N . SER A 1 91 ? 2.019 -6.072 -37.811 1.00 91.50 91 SER A N 1
ATOM 757 C CA . SER A 1 91 ? 3.327 -5.560 -38.246 1.00 91.50 91 SER A CA 1
ATOM 758 C C . SER A 1 91 ? 4.275 -6.694 -38.653 1.00 91.50 91 SER A C 1
ATOM 760 O O . SER A 1 91 ? 4.239 -7.791 -38.090 1.00 91.50 91 SER A O 1
ATOM 762 N N . SER A 1 92 ? 5.119 -6.447 -39.654 1.00 92.94 92 SER A N 1
ATOM 763 C CA . SER A 1 92 ? 6.024 -7.436 -40.235 1.00 92.94 92 SER A CA 1
ATOM 764 C C . SER A 1 92 ? 7.293 -7.680 -39.409 1.00 92.94 92 SER A C 1
ATOM 766 O O . SER A 1 92 ? 7.844 -6.790 -38.756 1.00 92.94 92 SER A O 1
ATOM 768 N N . GLU A 1 93 ? 7.804 -8.912 -39.499 1.00 93.00 93 GLU A N 1
ATOM 769 C CA . GLU A 1 93 ? 9.055 -9.341 -38.859 1.00 93.00 93 GLU A CA 1
ATOM 770 C C . GLU A 1 93 ? 10.268 -8.504 -39.322 1.00 93.00 93 GLU A C 1
ATOM 772 O O . GLU A 1 93 ? 11.089 -8.083 -38.506 1.00 93.00 93 GLU A O 1
ATOM 777 N N . ASP A 1 94 ? 10.355 -8.195 -40.622 1.00 93.19 94 ASP A N 1
ATOM 778 C CA . ASP A 1 94 ? 11.432 -7.370 -41.188 1.00 93.19 94 ASP A CA 1
ATOM 779 C C . ASP A 1 94 ? 11.416 -5.944 -40.615 1.00 93.19 94 ASP A C 1
ATOM 781 O O . ASP A 1 94 ? 12.471 -5.374 -40.312 1.00 93.19 94 ASP A O 1
ATOM 785 N N . PHE A 1 95 ? 10.223 -5.363 -40.453 1.00 94.62 95 PHE A N 1
ATOM 786 C CA . PHE A 1 95 ? 10.071 -4.016 -39.921 1.00 94.62 95 PHE A CA 1
ATOM 787 C C . PHE A 1 95 ? 10.454 -3.947 -38.442 1.00 94.62 95 PHE A C 1
ATOM 789 O O . PHE A 1 95 ? 11.269 -3.098 -38.071 1.00 94.62 95 PHE A O 1
ATOM 796 N N . ILE A 1 96 ? 9.937 -4.849 -37.600 1.00 94.94 96 ILE A N 1
ATOM 797 C CA . ILE A 1 96 ? 10.260 -4.828 -36.167 1.00 94.94 96 ILE A CA 1
ATOM 798 C C . ILE A 1 96 ? 11.746 -5.123 -35.918 1.00 94.94 96 ILE A C 1
ATOM 800 O O . ILE A 1 96 ? 12.372 -4.469 -35.084 1.00 94.94 96 ILE A O 1
ATOM 804 N N . ASN A 1 97 ? 12.356 -6.018 -36.704 1.00 93.38 97 ASN A N 1
ATOM 805 C CA . ASN A 1 97 ? 13.795 -6.263 -36.643 1.00 93.38 97 ASN A CA 1
ATOM 806 C C . ASN A 1 97 ? 14.599 -5.004 -37.003 1.00 93.38 97 ASN A C 1
ATOM 808 O O . ASN A 1 97 ? 15.591 -4.678 -36.347 1.00 93.38 97 ASN A O 1
ATOM 812 N N . HIS A 1 98 ? 14.165 -4.246 -38.017 1.00 93.50 98 HIS A N 1
ATOM 813 C CA . HIS A 1 98 ? 14.785 -2.962 -38.351 1.00 93.50 98 HIS A CA 1
ATOM 814 C C . HIS A 1 98 ? 14.633 -1.950 -37.210 1.00 93.50 98 HIS A C 1
ATOM 816 O O . HIS A 1 98 ? 15.610 -1.288 -36.865 1.00 93.50 98 HIS A O 1
ATOM 822 N N . VAL A 1 99 ? 13.458 -1.862 -36.576 1.0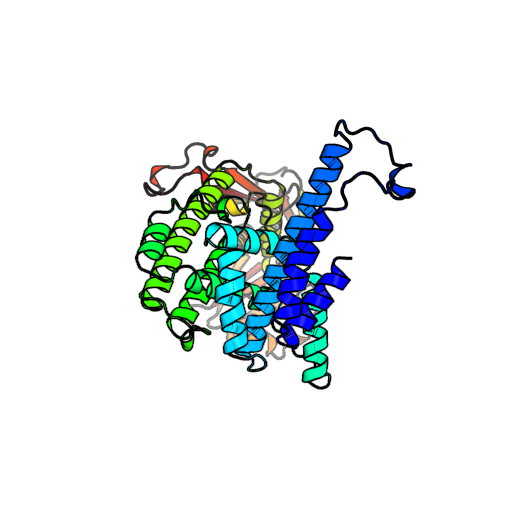0 93.56 99 VAL A N 1
ATOM 823 C CA . VAL A 1 99 ? 13.233 -0.977 -35.419 1.00 93.56 99 VAL A CA 1
ATOM 824 C C . VAL A 1 99 ? 14.211 -1.295 -34.285 1.00 93.56 99 VAL A C 1
ATOM 826 O O . VAL A 1 99 ? 14.912 -0.397 -33.818 1.00 93.56 99 VAL A O 1
ATOM 829 N N . PHE A 1 100 ? 14.329 -2.559 -33.877 1.00 93.12 100 PHE A N 1
ATOM 830 C CA . PHE A 1 100 ? 15.207 -2.936 -32.767 1.00 93.12 100 PHE A CA 1
ATOM 831 C C . PHE A 1 100 ? 16.698 -2.793 -33.118 1.00 93.12 100 PHE A C 1
ATOM 833 O O . PHE A 1 100 ? 17.441 -2.110 -32.412 1.00 93.12 100 PHE A O 1
ATOM 840 N N . SER A 1 101 ? 17.131 -3.335 -34.258 1.00 90.69 101 SER A N 1
ATOM 841 C CA . SER A 1 101 ? 18.548 -3.324 -34.658 1.00 90.69 101 SER A CA 1
ATOM 842 C C . SER A 1 101 ? 19.076 -1.959 -35.128 1.00 90.69 101 SER A C 1
ATOM 844 O O . SER A 1 101 ? 20.290 -1.741 -35.160 1.00 90.69 101 SER A O 1
ATOM 846 N N . LYS A 1 102 ? 18.211 -1.027 -35.561 1.00 90.19 102 LYS A N 1
ATOM 847 C CA . LYS A 1 102 ? 18.635 0.297 -36.065 1.00 90.19 102 LYS A CA 1
ATOM 848 C C . LYS A 1 102 ? 18.210 1.460 -35.204 1.00 90.19 102 LYS A C 1
ATOM 850 O O . LYS A 1 102 ? 18.953 2.437 -35.165 1.00 90.19 102 LYS A O 1
ATOM 855 N N . TYR A 1 103 ? 17.049 1.404 -34.570 1.00 91.12 103 TYR A N 1
ATOM 856 C CA . TYR A 1 103 ? 16.555 2.530 -33.789 1.00 91.12 103 TYR A CA 1
ATOM 857 C C . TYR A 1 103 ? 16.817 2.313 -32.308 1.00 91.12 103 TYR A C 1
ATOM 859 O O . TYR A 1 103 ? 17.547 3.108 -31.722 1.00 91.12 103 TYR A O 1
ATOM 867 N N . VAL A 1 104 ? 16.351 1.201 -31.735 1.00 90.88 104 VAL A N 1
ATOM 868 C CA . VAL A 1 104 ? 16.527 0.927 -30.299 1.00 90.88 104 VAL A CA 1
ATOM 869 C C . VAL A 1 104 ? 18.009 0.886 -29.917 1.00 90.88 104 VAL A C 1
ATOM 871 O O . VAL A 1 104 ? 18.427 1.614 -29.022 1.00 90.88 104 VAL A O 1
ATOM 874 N N . GLU A 1 105 ? 18.830 0.128 -30.650 1.00 89.38 105 GLU A N 1
ATOM 875 C CA . GLU A 1 105 ? 20.275 0.035 -30.380 1.00 89.38 105 GLU A CA 1
ATOM 876 C C . GLU A 1 105 ? 21.036 1.364 -30.529 1.00 89.38 105 GLU A C 1
ATOM 878 O O . GLU A 1 105 ? 22.028 1.583 -29.836 1.00 89.38 105 GLU A O 1
ATOM 883 N N . GLN A 1 106 ? 20.621 2.243 -31.448 1.00 86.88 106 GLN A N 1
ATOM 884 C CA . GLN A 1 106 ? 21.323 3.510 -31.700 1.00 86.88 106 GLN A CA 1
ATOM 885 C C . GLN A 1 106 ? 20.898 4.619 -30.741 1.00 86.88 106 GLN A C 1
ATOM 887 O O . GLN A 1 106 ? 21.703 5.500 -30.444 1.00 86.88 106 GLN A O 1
ATOM 892 N N . GLU A 1 107 ? 19.635 4.615 -30.319 1.00 84.12 107 GLU A N 1
ATOM 893 C CA . GLU A 1 107 ? 19.037 5.709 -29.552 1.00 84.12 107 GLU A CA 1
ATOM 894 C C . GLU A 1 107 ? 19.007 5.445 -28.043 1.00 84.12 107 GLU A C 1
ATOM 896 O O . GLU A 1 107 ? 19.045 6.407 -27.279 1.00 84.12 107 GLU A O 1
ATOM 901 N N . PHE A 1 108 ? 18.994 4.175 -27.621 1.00 85.12 108 PHE A N 1
ATOM 902 C CA . PHE A 1 108 ? 18.961 3.749 -26.215 1.00 85.12 108 PHE A CA 1
ATOM 903 C C . PHE A 1 108 ? 20.040 2.696 -25.926 1.00 85.12 108 PHE A C 1
ATOM 905 O O . PHE A 1 108 ? 19.776 1.708 -25.250 1.00 85.12 108 PHE A O 1
ATOM 912 N N . GLY A 1 109 ? 21.242 2.850 -26.489 1.00 76.38 109 GLY A N 1
ATOM 913 C CA . GLY A 1 109 ? 22.285 1.814 -26.604 1.00 76.38 109 GLY A CA 1
ATOM 914 C C . GLY A 1 109 ? 22.838 1.210 -25.298 1.00 76.38 109 GLY A C 1
ATOM 915 O O . GLY A 1 109 ? 23.808 0.445 -25.335 1.00 76.38 109 GLY A O 1
ATOM 916 N N . SER A 1 110 ? 22.243 1.523 -24.149 1.00 83.62 110 SER A N 1
ATOM 917 C CA . SER A 1 110 ? 22.497 0.910 -22.850 1.00 83.62 110 SER A CA 1
ATOM 918 C C . SER A 1 110 ? 21.207 0.751 -22.038 1.00 83.62 110 SER A C 1
ATOM 920 O O . SER A 1 110 ? 20.263 1.525 -22.192 1.00 83.62 110 SER A O 1
ATOM 922 N N . VAL A 1 111 ? 21.195 -0.224 -21.120 1.00 85.12 111 VAL A N 1
ATOM 923 C CA . VAL A 1 111 ? 20.086 -0.416 -20.166 1.00 85.12 111 VAL A CA 1
ATOM 924 C C . VAL A 1 111 ? 19.843 0.865 -19.368 1.00 85.12 111 VAL A C 1
ATOM 926 O O . VAL A 1 111 ? 18.709 1.298 -19.263 1.00 85.12 111 VAL A O 1
ATOM 929 N N . THR A 1 112 ? 20.902 1.539 -18.917 1.00 84.06 112 THR A N 1
ATOM 930 C CA . THR A 1 112 ? 20.832 2.811 -18.185 1.00 84.06 112 THR A CA 1
ATOM 931 C C . THR A 1 112 ? 20.086 3.906 -18.960 1.00 84.06 112 THR A C 1
ATOM 933 O O . THR A 1 112 ? 19.182 4.535 -18.420 1.00 84.06 112 THR A O 1
ATOM 936 N N . GLU A 1 113 ? 20.420 4.134 -20.234 1.00 84.81 113 GLU A N 1
ATOM 937 C CA . GLU A 1 113 ? 19.726 5.139 -21.057 1.00 84.81 113 GLU A CA 1
ATOM 938 C C . GLU A 1 113 ? 18.262 4.762 -21.308 1.00 84.81 113 GLU A C 1
ATOM 940 O O . GLU A 1 113 ? 17.387 5.627 -21.270 1.00 84.81 113 GLU A O 1
ATOM 945 N N . LEU A 1 114 ? 17.988 3.475 -21.535 1.00 89.81 114 LEU A N 1
ATOM 946 C CA . LEU A 1 114 ? 16.634 2.971 -21.743 1.00 89.81 114 LEU A CA 1
ATOM 947 C C . LEU A 1 114 ? 15.772 3.109 -20.476 1.00 89.81 114 LEU A C 1
ATOM 949 O O . LEU A 1 114 ? 14.630 3.558 -20.566 1.00 89.81 114 LEU A O 1
ATOM 953 N N . SER A 1 115 ? 16.317 2.754 -19.308 1.00 88.12 115 SER A N 1
ATOM 954 C CA . SER A 1 115 ? 15.659 2.906 -18.008 1.00 88.12 115 SER A CA 1
ATOM 955 C C . SER A 1 115 ? 15.357 4.372 -17.728 1.00 88.12 115 SER A C 1
ATOM 957 O O . SER A 1 115 ? 14.217 4.692 -17.412 1.00 88.12 115 SER A O 1
ATOM 959 N N . GLY A 1 116 ? 16.329 5.270 -17.929 1.00 86.06 116 GLY A N 1
ATOM 960 C CA . GLY A 1 116 ? 16.127 6.703 -17.706 1.00 86.06 116 GLY A CA 1
ATOM 961 C C . GLY A 1 116 ? 14.953 7.272 -18.509 1.00 86.06 116 GLY A C 1
ATOM 962 O O . GLY A 1 116 ? 14.137 8.002 -17.959 1.00 86.06 116 GLY A O 1
ATOM 963 N N . VAL A 1 117 ? 14.809 6.882 -19.782 1.00 88.31 117 VAL A N 1
ATOM 964 C CA . VAL A 1 117 ? 13.683 7.332 -20.621 1.00 88.31 117 VAL A CA 1
ATOM 965 C C . VAL A 1 117 ? 12.357 6.703 -20.190 1.00 88.31 117 VAL A C 1
ATOM 967 O O . VAL A 1 117 ? 11.337 7.384 -20.202 1.00 88.31 117 VAL A O 1
ATOM 970 N N . TYR A 1 118 ? 12.342 5.421 -19.816 1.00 89.06 118 TYR A N 1
ATOM 971 C CA . TYR A 1 118 ? 11.117 4.750 -19.370 1.00 89.06 118 TYR A CA 1
ATOM 972 C C . TYR A 1 118 ? 10.550 5.381 -18.088 1.00 89.06 118 TYR A C 1
ATOM 974 O O . TYR A 1 118 ? 9.363 5.713 -18.045 1.00 89.06 118 TYR A O 1
ATOM 982 N N . PHE A 1 119 ? 11.393 5.600 -17.074 1.00 85.25 119 PHE A N 1
ATOM 983 C CA . PHE A 1 119 ? 10.957 6.196 -15.809 1.00 85.25 119 PHE A CA 1
ATOM 984 C C . PHE A 1 119 ? 10.625 7.683 -15.952 1.00 85.25 119 PHE A C 1
ATOM 986 O O . PHE A 1 119 ? 9.574 8.104 -15.471 1.00 85.25 119 PHE A O 1
ATOM 993 N N . SER A 1 120 ? 11.405 8.458 -16.720 1.00 83.81 120 SER A N 1
ATOM 994 C CA . SER A 1 120 ? 11.059 9.862 -16.995 1.00 83.81 120 SER A CA 1
ATOM 995 C C . SER A 1 120 ? 9.748 10.001 -17.778 1.00 83.81 120 SER A C 1
ATOM 997 O O . SER A 1 120 ? 8.991 10.948 -17.569 1.00 83.81 120 SER A O 1
ATOM 999 N N . MET A 1 121 ? 9.442 9.053 -18.670 1.00 81.81 121 MET A N 1
ATOM 1000 C CA . MET A 1 121 ? 8.198 9.050 -19.440 1.00 81.81 121 MET A CA 1
ATOM 1001 C C . MET A 1 121 ? 6.978 8.690 -18.587 1.00 81.81 121 MET A C 1
ATOM 1003 O O . MET A 1 121 ? 5.893 9.195 -18.862 1.00 81.81 121 MET A O 1
ATOM 1007 N N . ARG A 1 122 ? 7.127 7.849 -17.555 1.00 75.94 122 ARG A N 1
ATOM 1008 C CA . ARG A 1 122 ? 6.032 7.494 -16.632 1.00 75.94 122 ARG A CA 1
ATOM 1009 C C . ARG A 1 122 ? 5.483 8.720 -15.899 1.00 75.94 122 ARG A C 1
ATOM 1011 O O . ARG A 1 122 ? 4.280 8.809 -15.682 1.00 75.94 122 ARG A O 1
ATOM 1018 N N . GLU A 1 123 ? 6.358 9.657 -15.557 1.00 72.31 123 GLU A N 1
ATOM 1019 C CA . GLU A 1 123 ? 6.009 10.916 -14.893 1.00 72.31 123 GLU A CA 1
ATOM 1020 C C . GLU A 1 123 ? 5.502 11.990 -15.880 1.00 72.31 123 GLU A C 1
ATOM 1022 O O . GLU A 1 123 ? 4.968 13.025 -15.474 1.00 72.31 123 GLU A O 1
ATOM 1027 N N . ALA A 1 124 ? 5.647 11.767 -17.191 1.00 72.31 124 ALA A N 1
ATOM 1028 C CA . ALA A 1 124 ? 5.339 12.756 -18.217 1.00 72.31 124 ALA A CA 1
ATOM 1029 C C . ALA A 1 124 ? 3.868 12.712 -18.662 1.00 72.31 124 ALA A C 1
ATOM 1031 O O . ALA A 1 124 ? 3.353 11.694 -19.107 1.00 72.31 124 ALA A O 1
ATOM 1032 N N . THR A 1 125 ? 3.191 13.861 -18.660 1.00 67.75 125 THR A N 1
ATOM 1033 C CA . THR A 1 125 ? 1.802 13.974 -19.153 1.00 67.75 125 THR A CA 1
ATOM 1034 C C . THR A 1 125 ? 1.685 13.775 -20.674 1.00 67.75 125 THR A C 1
ATOM 1036 O O . THR A 1 125 ? 0.724 13.193 -21.173 1.00 67.75 125 THR A O 1
ATOM 1039 N N . GLU A 1 126 ? 2.676 14.246 -21.431 1.00 67.31 126 GLU A N 1
ATOM 1040 C CA . GLU A 1 126 ? 2.756 14.103 -22.887 1.00 67.31 126 GLU A CA 1
ATOM 1041 C C . GLU A 1 126 ? 4.052 13.365 -23.249 1.00 67.31 126 GLU A C 1
ATOM 1043 O O . GLU A 1 126 ? 5.094 13.690 -22.679 1.00 67.31 126 GLU A O 1
ATOM 1048 N N . PRO A 1 127 ? 4.039 12.418 -24.205 1.00 69.56 127 PRO A N 1
ATOM 1049 C CA . PRO A 1 127 ? 2.963 12.133 -25.159 1.00 69.56 127 PRO A CA 1
ATOM 1050 C C . PRO A 1 127 ? 1.934 11.084 -24.686 1.00 69.56 127 PRO A C 1
ATOM 1052 O O . PRO A 1 127 ? 1.134 10.629 -25.504 1.00 69.56 127 PRO A O 1
ATOM 1055 N N . LEU A 1 128 ? 1.959 10.655 -23.416 1.00 75.75 128 LEU A N 1
ATOM 1056 C CA . LEU A 1 128 ? 1.112 9.565 -22.905 1.00 75.75 128 LEU A CA 1
ATOM 1057 C C . LEU A 1 128 ? -0.381 9.790 -23.156 1.00 75.75 128 LEU A C 1
ATOM 1059 O O . LEU A 1 128 ? -1.028 8.915 -23.730 1.00 75.75 128 LEU A O 1
ATOM 1063 N N . ASN A 1 129 ? -0.894 10.984 -22.843 1.00 77.50 129 ASN A N 1
ATOM 1064 C CA . ASN A 1 129 ? -2.294 11.328 -23.086 1.00 77.50 129 ASN A CA 1
ATOM 1065 C C . ASN A 1 129 ? -2.711 11.065 -24.536 1.00 77.50 129 ASN A C 1
ATOM 1067 O O . ASN A 1 129 ? -3.753 10.462 -24.779 1.00 77.50 129 ASN A O 1
ATOM 1071 N N . TYR A 1 130 ? -1.919 11.505 -25.518 1.00 81.44 130 TYR A N 1
ATOM 1072 C CA . TYR A 1 130 ? -2.242 11.279 -26.928 1.00 81.44 130 TYR A CA 1
ATOM 1073 C C . TYR A 1 130 ? -2.409 9.788 -27.238 1.00 81.44 130 TYR A C 1
ATOM 1075 O O . TYR A 1 130 ? -3.369 9.389 -27.900 1.00 81.44 130 TYR A O 1
ATOM 1083 N N . TRP A 1 131 ? -1.469 8.971 -26.765 1.00 82.12 131 TRP A N 1
ATOM 1084 C CA . TRP A 1 131 ? -1.469 7.534 -27.010 1.00 82.12 131 TRP A CA 1
ATOM 1085 C C . TRP A 1 131 ? -2.620 6.823 -26.294 1.00 82.12 131 TRP A C 1
ATOM 1087 O O . TRP A 1 131 ? -3.172 5.879 -26.852 1.00 82.12 131 TRP A O 1
ATOM 1097 N N . GLU A 1 132 ? -3.031 7.298 -25.116 1.00 82.12 132 GLU A N 1
ATOM 1098 C CA . GLU A 1 132 ? -4.182 6.754 -24.387 1.00 82.12 132 GLU A CA 1
ATOM 1099 C C . GLU A 1 132 ? -5.487 7.009 -25.134 1.00 82.12 132 GLU A C 1
ATOM 1101 O O . GLU A 1 132 ? -6.247 6.074 -25.388 1.00 82.12 132 GLU A O 1
ATOM 1106 N N . HIS A 1 133 ? -5.712 8.258 -25.554 1.00 80.56 133 HIS A N 1
ATOM 1107 C CA . HIS A 1 133 ? -6.884 8.618 -26.350 1.00 80.56 133 HIS A CA 1
ATOM 1108 C C . HIS A 1 133 ? -6.912 7.837 -27.667 1.00 80.56 133 HIS A C 1
ATOM 1110 O O . HIS A 1 133 ? -7.944 7.282 -28.036 1.00 80.56 133 HIS A O 1
ATOM 1116 N N . TRP A 1 134 ? -5.765 7.735 -28.347 1.00 82.25 134 TRP A N 1
ATOM 1117 C CA . TRP A 1 134 ? -5.666 6.971 -29.586 1.00 82.25 134 TRP A CA 1
ATOM 1118 C C . TRP A 1 134 ? -5.976 5.485 -29.397 1.00 82.25 134 TRP A C 1
ATOM 1120 O O . TRP A 1 134 ? -6.682 4.906 -30.221 1.00 82.25 134 TRP A O 1
ATOM 1130 N N . ASN A 1 135 ? -5.450 4.860 -28.341 1.00 80.25 135 ASN A N 1
ATOM 1131 C CA . ASN A 1 135 ? -5.670 3.438 -28.113 1.00 80.25 135 ASN A CA 1
ATOM 1132 C C . ASN A 1 135 ? -7.156 3.136 -27.873 1.00 80.25 135 ASN A C 1
ATOM 1134 O O . ASN A 1 135 ? -7.702 2.204 -28.459 1.00 80.25 135 ASN A O 1
ATOM 1138 N N . ILE A 1 136 ? -7.832 3.989 -27.095 1.00 79.31 136 ILE A N 1
ATOM 1139 C CA . ILE A 1 136 ? -9.283 3.910 -26.886 1.00 79.31 136 ILE A CA 1
ATOM 1140 C C . ILE A 1 136 ? -10.032 4.037 -28.221 1.00 79.31 136 ILE A C 1
ATOM 1142 O O . ILE A 1 136 ? -10.914 3.224 -28.506 1.00 79.31 136 ILE A O 1
ATOM 1146 N N . ASP A 1 137 ? -9.672 5.016 -29.057 1.00 80.50 137 ASP A N 1
ATOM 1147 C CA . ASP A 1 137 ? -10.308 5.226 -30.362 1.00 80.50 137 ASP A CA 1
ATOM 1148 C C . ASP A 1 137 ? -10.123 4.009 -31.291 1.00 80.50 137 ASP A C 1
ATOM 1150 O O . ASP A 1 137 ? -11.101 3.507 -31.854 1.00 80.50 137 ASP A O 1
ATOM 1154 N N . ARG A 1 138 ? -8.894 3.478 -31.410 1.00 77.50 138 ARG A N 1
ATOM 1155 C CA . ARG A 1 138 ? -8.579 2.300 -32.245 1.00 77.50 138 ARG A CA 1
ATOM 1156 C C . ARG A 1 138 ? -9.375 1.074 -31.804 1.00 77.50 138 ARG A C 1
ATOM 1158 O O . ARG A 1 138 ? -9.920 0.358 -32.644 1.00 77.50 138 ARG A O 1
ATOM 1165 N N . GLU A 1 139 ? -9.481 0.831 -30.503 1.00 75.38 139 GLU A N 1
ATOM 1166 C CA . GLU A 1 139 ? -10.236 -0.311 -29.995 1.00 75.38 139 GLU A CA 1
ATOM 1167 C C . GLU A 1 139 ? -11.747 -0.165 -30.177 1.00 75.38 139 GLU A C 1
ATOM 1169 O O . GLU A 1 139 ? -12.425 -1.150 -30.484 1.00 75.38 139 GLU A O 1
ATOM 1174 N N . MET A 1 140 ? -12.291 1.049 -30.037 1.00 73.62 140 MET A N 1
ATOM 1175 C CA . MET A 1 140 ? -13.697 1.314 -30.354 1.00 73.62 140 MET A CA 1
ATOM 1176 C C . MET A 1 140 ? -14.001 1.042 -31.832 1.00 73.62 140 MET A C 1
ATOM 1178 O O . MET A 1 140 ? -15.061 0.486 -32.147 1.00 73.62 140 MET A O 1
ATOM 1182 N N . GLU A 1 141 ? -13.077 1.401 -32.728 1.00 75.62 141 GLU A N 1
ATOM 1183 C CA . GLU A 1 141 ? -13.180 1.131 -34.164 1.00 75.62 141 GLU A CA 1
ATOM 1184 C C . GLU A 1 141 ? -13.097 -0.370 -34.480 1.00 75.62 141 GLU A C 1
ATOM 1186 O O . GLU A 1 141 ? -13.927 -0.883 -35.236 1.00 75.62 141 GLU A O 1
ATOM 1191 N N . GLN A 1 142 ? -12.149 -1.096 -33.879 1.00 71.88 142 GLN A N 1
ATOM 1192 C CA . GLN A 1 142 ? -11.959 -2.532 -34.115 1.00 71.88 142 GLN A CA 1
ATOM 1193 C C . GLN A 1 142 ? -13.087 -3.395 -33.520 1.00 71.88 142 GLN A C 1
ATOM 1195 O O . GLN A 1 142 ? -13.502 -4.380 -34.136 1.00 71.88 142 GLN A O 1
ATOM 1200 N N . ASN A 1 143 ? -13.639 -3.008 -32.365 1.00 66.81 143 ASN A N 1
ATOM 1201 C CA . ASN A 1 143 ? -14.657 -3.779 -31.638 1.00 66.81 143 ASN A CA 1
ATOM 1202 C C . ASN A 1 143 ? -16.107 -3.344 -31.924 1.00 66.81 143 ASN A C 1
ATOM 1204 O O . ASN A 1 143 ? -17.022 -3.691 -31.170 1.00 66.81 143 ASN A O 1
ATOM 1208 N N . TYR A 1 144 ? -16.348 -2.600 -33.012 1.00 58.84 144 TYR A N 1
ATOM 1209 C CA . TYR A 1 144 ? -17.680 -2.128 -33.428 1.00 58.84 144 TYR A CA 1
ATOM 1210 C C . TYR A 1 144 ? -18.475 -1.440 -32.2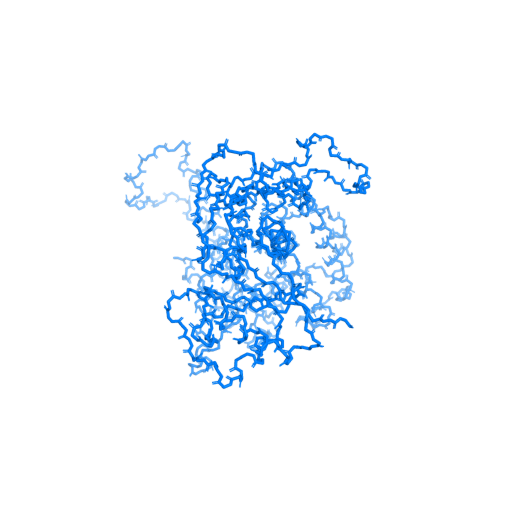95 1.00 58.84 144 TYR A C 1
ATOM 1212 O O . TYR A 1 144 ? -19.692 -1.613 -32.181 1.00 58.84 144 TYR A O 1
ATOM 1220 N N . GLY A 1 145 ? -17.799 -0.661 -31.445 1.00 52.34 145 GLY A N 1
ATOM 1221 C CA . GLY A 1 145 ? -18.433 0.116 -30.376 1.00 52.34 145 GLY A CA 1
ATOM 1222 C C . GLY A 1 145 ? -18.814 -0.655 -29.104 1.00 52.34 145 GLY A C 1
ATOM 1223 O O . GLY A 1 145 ? -19.520 -0.094 -28.263 1.00 52.34 145 GLY A O 1
ATOM 1224 N N . MET A 1 146 ? -18.368 -1.905 -28.915 1.00 49.78 146 MET A N 1
ATOM 1225 C CA . MET A 1 146 ? -18.351 -2.504 -27.573 1.00 49.78 146 MET A CA 1
ATOM 1226 C C . MET A 1 146 ? -17.139 -1.974 -26.804 1.00 49.78 146 MET A C 1
ATOM 1228 O O . MET A 1 146 ? -16.003 -2.222 -27.196 1.00 49.78 146 MET A O 1
ATOM 1232 N N . ALA A 1 147 ? -17.390 -1.237 -25.718 1.00 45.62 147 ALA A N 1
ATOM 1233 C CA . ALA A 1 147 ? -16.350 -0.739 -24.824 1.00 45.62 147 ALA A CA 1
ATOM 1234 C C . ALA A 1 147 ? -15.716 -1.913 -24.061 1.00 45.62 147 ALA A C 1
ATOM 1236 O O . ALA A 1 147 ? -16.180 -2.294 -22.987 1.00 45.62 147 ALA A O 1
ATOM 1237 N N . MET A 1 148 ? -14.685 -2.513 -24.645 1.00 49.56 148 MET A N 1
ATOM 1238 C CA . MET A 1 148 ? -13.689 -3.261 -23.889 1.00 49.56 148 MET A CA 1
ATOM 1239 C C . MET A 1 148 ? -12.696 -2.231 -23.346 1.00 49.56 148 MET A C 1
ATOM 1241 O O . MET A 1 148 ? -12.379 -1.257 -24.024 1.00 49.56 148 MET A O 1
ATOM 1245 N N . THR A 1 149 ? -12.274 -2.381 -22.093 1.00 51.88 149 THR A N 1
ATOM 1246 C CA . THR A 1 149 ? -11.184 -1.569 -21.551 1.00 51.88 149 THR A CA 1
ATOM 1247 C C . THR A 1 149 ? -9.912 -1.986 -22.257 1.00 51.88 149 THR A C 1
ATOM 1249 O O . THR A 1 149 ? -9.475 -3.129 -22.090 1.00 51.88 149 THR A O 1
ATOM 1252 N N . GLY A 1 150 ? -9.353 -1.081 -23.041 1.00 53.66 150 GLY A N 1
ATOM 1253 C CA . GLY A 1 150 ? -8.133 -1.369 -23.750 1.00 53.66 150 GLY A CA 1
ATOM 1254 C C . GLY A 1 150 ? -6.937 -1.646 -22.896 1.00 53.66 150 GLY A C 1
ATOM 1255 O O . GLY A 1 150 ? -6.909 -1.319 -21.707 1.00 53.66 150 GLY A O 1
ATOM 1256 N N . VAL A 1 151 ? -5.936 -2.259 -23.520 1.00 64.00 151 VAL A N 1
ATOM 1257 C CA . VAL A 1 151 ? -4.637 -2.445 -22.878 1.00 64.00 151 VAL A CA 1
ATOM 1258 C C . VAL A 1 151 ? -4.087 -1.053 -22.563 1.00 64.00 151 VAL A C 1
ATOM 1260 O O . VAL A 1 151 ? -3.836 -0.256 -23.463 1.00 64.00 151 VAL A O 1
ATOM 1263 N N . ALA A 1 152 ? -3.956 -0.726 -21.277 1.00 77.31 152 ALA A N 1
ATOM 1264 C CA . ALA A 1 152 ? -3.507 0.595 -20.848 1.00 77.31 152 ALA A CA 1
ATOM 1265 C C . ALA A 1 152 ? -2.143 0.936 -21.467 1.00 77.31 152 ALA A C 1
ATOM 1267 O O . ALA A 1 152 ? -1.312 0.048 -21.673 1.00 77.31 152 ALA A O 1
ATOM 1268 N N . VAL A 1 153 ? -1.883 2.223 -21.731 1.00 82.06 153 VAL A N 1
ATOM 1269 C CA . VAL A 1 153 ? -0.650 2.642 -22.419 1.00 82.06 153 VAL A CA 1
ATOM 1270 C C . VAL A 1 153 ? 0.614 2.188 -21.706 1.00 82.06 153 VAL A C 1
ATOM 1272 O O . VAL A 1 153 ? 1.549 1.673 -22.318 1.00 82.06 153 VAL A O 1
ATOM 1275 N N . HIS A 1 154 ? 0.583 2.250 -20.382 1.00 82.12 154 HIS A N 1
ATOM 1276 C CA . HIS A 1 154 ? 1.656 1.759 -19.532 1.00 82.12 154 HIS A CA 1
ATOM 1277 C C . HIS A 1 154 ? 1.966 0.265 -19.714 1.00 82.12 154 HIS A C 1
ATOM 1279 O O . HIS A 1 154 ? 3.108 -0.136 -19.514 1.00 82.12 154 HIS A O 1
ATOM 1285 N N . THR A 1 155 ? 1.004 -0.565 -20.129 1.00 85.81 155 THR A N 1
ATOM 1286 C CA . THR A 1 155 ? 1.233 -2.001 -20.330 1.00 85.81 155 THR A CA 1
ATOM 1287 C C . THR A 1 155 ? 2.128 -2.267 -21.536 1.00 85.81 155 THR A C 1
ATOM 1289 O O . THR A 1 155 ? 3.091 -3.020 -21.413 1.00 85.81 155 THR A O 1
ATOM 1292 N N . TRP A 1 156 ? 1.861 -1.657 -22.694 1.00 88.31 156 TRP A N 1
ATOM 1293 C CA . TRP A 1 156 ? 2.704 -1.885 -23.872 1.00 88.31 156 TRP A CA 1
ATOM 1294 C C . TRP A 1 156 ? 4.037 -1.131 -23.799 1.00 88.31 156 TRP A C 1
ATOM 1296 O O . TRP A 1 156 ? 5.040 -1.635 -24.301 1.00 88.31 156 TRP A O 1
ATOM 1306 N N . LEU A 1 157 ? 4.096 0.004 -23.092 1.00 91.56 157 LEU A N 1
ATOM 1307 C CA . LEU A 1 157 ? 5.369 0.653 -22.759 1.00 91.56 157 LEU A CA 1
ATOM 1308 C C . LEU A 1 157 ? 6.253 -0.239 -21.875 1.00 91.56 157 LEU A C 1
ATOM 1310 O O . LEU A 1 157 ? 7.426 -0.417 -22.190 1.00 91.56 157 LEU A O 1
ATOM 1314 N N . LEU A 1 158 ? 5.694 -0.858 -20.828 1.00 92.31 158 LEU A N 1
ATOM 1315 C CA . LEU A 1 158 ? 6.416 -1.813 -19.979 1.00 92.31 158 LEU A CA 1
ATOM 1316 C C . LEU A 1 158 ? 6.878 -3.042 -20.777 1.00 92.31 158 LEU A C 1
ATOM 1318 O O . LEU A 1 158 ? 8.034 -3.449 -20.687 1.00 92.31 158 LEU A O 1
ATOM 1322 N N . ARG A 1 159 ? 6.002 -3.619 -21.608 1.00 93.69 159 ARG A N 1
ATOM 1323 C CA . ARG A 1 159 ? 6.367 -4.752 -22.474 1.00 93.69 159 ARG A CA 1
ATOM 1324 C C . ARG A 1 159 ? 7.525 -4.417 -23.398 1.00 93.69 159 ARG A C 1
ATOM 1326 O O . ARG A 1 159 ? 8.437 -5.233 -23.537 1.00 93.69 159 ARG A O 1
ATOM 1333 N N . PHE A 1 160 ? 7.498 -3.230 -24.001 1.00 95.25 160 PHE A N 1
ATOM 1334 C CA . PHE A 1 160 ? 8.580 -2.740 -24.841 1.00 95.25 160 PHE A CA 1
ATOM 1335 C C . PHE A 1 160 ? 9.867 -2.527 -24.057 1.00 95.25 160 PHE A C 1
ATOM 1337 O O . PHE A 1 160 ? 10.908 -3.003 -24.506 1.00 95.25 160 PHE A O 1
ATOM 1344 N N . TYR A 1 161 ? 9.800 -1.886 -22.887 1.00 95.00 161 TYR A N 1
ATOM 1345 C CA . TYR A 1 161 ? 10.944 -1.726 -21.994 1.00 95.00 161 TYR A CA 1
ATOM 1346 C C . TYR A 1 161 ? 11.640 -3.066 -21.755 1.00 95.00 161 TYR A C 1
ATOM 1348 O O . TYR A 1 161 ? 12.803 -3.243 -22.118 1.00 95.00 161 TYR A O 1
ATOM 1356 N N . CYS A 1 162 ? 10.898 -4.040 -21.228 1.00 95.44 162 CYS A N 1
ATOM 1357 C CA . CYS A 1 162 ? 11.407 -5.366 -20.911 1.00 95.44 162 CYS A CA 1
ATOM 1358 C C . CYS A 1 162 ? 11.954 -6.072 -22.161 1.00 95.44 162 CYS A C 1
ATOM 1360 O O . CYS A 1 162 ? 13.011 -6.707 -22.112 1.00 95.44 162 CYS A O 1
ATOM 1362 N N . ALA A 1 163 ? 11.281 -5.917 -23.307 1.00 95.06 163 ALA A N 1
ATOM 1363 C CA . ALA A 1 163 ? 11.712 -6.551 -24.542 1.00 95.06 163 ALA A CA 1
ATOM 1364 C C . ALA A 1 163 ? 13.028 -5.961 -25.073 1.00 95.06 163 ALA A C 1
ATOM 1366 O O . ALA A 1 163 ? 13.903 -6.702 -25.531 1.00 95.06 163 ALA A O 1
ATOM 1367 N N . ALA A 1 164 ? 13.177 -4.639 -24.980 1.00 94.69 164 ALA A N 1
ATOM 1368 C CA . ALA A 1 164 ? 14.364 -3.898 -25.378 1.00 94.69 164 ALA A CA 1
ATOM 1369 C C . ALA A 1 164 ? 15.547 -4.132 -24.430 1.00 94.69 164 ALA A C 1
ATOM 1371 O O . ALA A 1 164 ? 16.666 -4.290 -24.913 1.00 94.69 164 ALA A O 1
ATOM 1372 N N . VAL A 1 165 ? 15.332 -4.259 -23.115 1.00 93.62 165 VAL A N 1
ATOM 1373 C CA . VAL A 1 165 ? 16.408 -4.631 -22.176 1.00 93.62 165 VAL A CA 1
ATOM 1374 C C . VAL A 1 165 ? 16.996 -6.000 -22.550 1.00 93.62 165 VAL A C 1
ATOM 1376 O O . VAL A 1 165 ? 18.210 -6.116 -22.718 1.00 93.62 165 VAL A O 1
ATOM 1379 N N . ILE A 1 166 ? 16.158 -7.021 -22.782 1.00 93.19 166 ILE A N 1
ATOM 1380 C CA . ILE A 1 166 ? 16.615 -8.361 -23.213 1.00 93.19 166 ILE A CA 1
ATOM 1381 C C . ILE A 1 166 ? 17.338 -8.307 -24.570 1.00 93.19 166 ILE A C 1
ATOM 1383 O O . ILE A 1 166 ? 18.303 -9.047 -24.801 1.00 93.19 166 ILE A O 1
ATOM 1387 N N . TRP A 1 167 ? 16.883 -7.431 -25.472 1.00 92.31 167 TRP A N 1
ATOM 1388 C CA . TRP A 1 167 ? 17.524 -7.213 -26.768 1.00 92.31 167 TRP A CA 1
ATOM 1389 C C . TRP A 1 167 ? 18.932 -6.624 -26.620 1.00 92.31 167 TRP A C 1
ATOM 1391 O O . TRP A 1 167 ? 19.864 -7.101 -27.261 1.00 92.31 167 TRP A O 1
ATOM 1401 N N . LEU A 1 168 ? 19.107 -5.615 -25.762 1.00 90.12 168 LEU A N 1
ATOM 1402 C CA . LEU A 1 168 ? 20.389 -4.933 -25.545 1.00 90.12 168 LEU A CA 1
ATOM 1403 C C . LEU A 1 168 ? 21.412 -5.808 -24.800 1.00 90.12 168 LEU A C 1
ATOM 1405 O O . LEU A 1 168 ? 22.620 -5.660 -25.007 1.00 90.12 168 LEU A O 1
ATOM 1409 N N . VAL A 1 169 ? 20.949 -6.737 -23.961 1.00 89.44 169 VAL A N 1
ATOM 1410 C CA . VAL A 1 169 ? 21.784 -7.708 -23.238 1.00 89.44 169 VAL A CA 1
ATOM 1411 C C . VAL A 1 169 ? 21.993 -8.955 -24.110 1.00 89.44 169 VAL A C 1
ATOM 1413 O O . VAL A 1 169 ? 21.509 -10.042 -23.816 1.00 89.44 169 VAL A O 1
ATOM 1416 N N . ASN A 1 170 ? 22.661 -8.799 -25.257 1.00 84.19 170 ASN A N 1
ATOM 1417 C CA . ASN A 1 170 ? 22.683 -9.826 -26.310 1.00 84.19 170 ASN A CA 1
ATOM 1418 C C . ASN A 1 170 ? 23.825 -10.855 -26.260 1.00 84.19 170 ASN A C 1
ATOM 1420 O O . ASN A 1 170 ? 23.778 -11.862 -26.982 1.00 84.19 170 ASN A O 1
ATOM 1424 N N . ASP A 1 171 ? 24.833 -10.639 -25.423 1.00 85.50 171 ASP A N 1
ATOM 1425 C CA . ASP A 1 171 ? 25.981 -11.527 -25.275 1.00 85.50 171 ASP A CA 1
ATOM 1426 C C . ASP A 1 171 ? 26.514 -11.571 -23.834 1.00 85.50 171 ASP A C 1
ATOM 1428 O O . ASP A 1 171 ? 26.094 -10.808 -22.962 1.00 85.50 171 ASP A O 1
ATOM 1432 N N . ASP A 1 172 ? 27.450 -12.492 -23.592 1.00 84.88 172 ASP A N 1
ATOM 1433 C CA . ASP A 1 172 ? 28.047 -12.715 -22.273 1.00 84.88 172 ASP A CA 1
ATOM 1434 C C . ASP A 1 172 ? 28.797 -11.479 -21.744 1.00 84.88 172 ASP A C 1
ATOM 1436 O O . ASP A 1 172 ? 28.883 -11.289 -20.533 1.00 84.88 172 ASP A O 1
ATOM 1440 N N . GLU A 1 173 ? 29.332 -10.624 -22.627 1.00 87.12 173 GLU A N 1
ATOM 1441 C CA . GLU A 1 173 ? 30.013 -9.386 -22.235 1.00 87.12 173 GLU A CA 1
ATOM 1442 C C . GLU A 1 173 ? 28.996 -8.365 -21.717 1.00 87.12 173 GLU A C 1
ATOM 1444 O O . GLU A 1 173 ? 29.215 -7.741 -20.682 1.00 87.12 173 GLU A O 1
ATOM 1449 N N . LYS A 1 174 ? 27.850 -8.216 -22.386 1.00 85.81 174 LYS A N 1
ATOM 1450 C CA . LYS A 1 174 ? 26.744 -7.369 -21.923 1.00 85.81 174 LYS A CA 1
ATOM 1451 C C . LYS A 1 174 ? 26.127 -7.884 -20.623 1.00 85.81 174 LYS A C 1
ATOM 1453 O O . LYS A 1 174 ? 25.843 -7.068 -19.751 1.00 85.81 174 LYS A O 1
ATOM 1458 N N . ILE A 1 175 ? 25.983 -9.202 -20.467 1.00 86.50 175 ILE A N 1
ATOM 1459 C CA . ILE A 1 175 ? 25.534 -9.824 -19.210 1.00 86.50 175 ILE A CA 1
ATOM 1460 C C . ILE A 1 175 ? 26.522 -9.524 -18.077 1.00 86.50 175 ILE A C 1
ATOM 1462 O O . ILE A 1 175 ? 26.113 -9.091 -17.001 1.00 86.50 175 ILE A O 1
ATOM 1466 N N . ALA A 1 176 ? 27.822 -9.725 -18.311 1.00 85.75 176 ALA A N 1
ATOM 1467 C CA . ALA A 1 176 ? 28.852 -9.430 -17.319 1.00 85.75 176 ALA A CA 1
ATOM 1468 C C . ALA A 1 176 ? 28.863 -7.941 -16.948 1.00 85.75 176 ALA A C 1
ATOM 1470 O O . ALA A 1 176 ? 28.855 -7.611 -15.767 1.00 85.75 176 ALA A O 1
ATOM 1471 N N . ASN A 1 177 ? 28.782 -7.051 -17.942 1.00 86.00 177 ASN A N 1
ATOM 1472 C CA . ASN A 1 177 ? 28.708 -5.609 -17.718 1.00 86.00 177 ASN A CA 1
ATOM 1473 C C . ASN A 1 177 ? 27.497 -5.218 -16.864 1.00 86.00 177 ASN A C 1
ATOM 1475 O O . ASN A 1 177 ? 27.643 -4.335 -16.029 1.00 86.00 177 ASN A O 1
ATOM 1479 N N . LEU A 1 178 ? 26.329 -5.846 -17.063 1.00 84.56 178 LEU A N 1
ATOM 1480 C CA . LEU A 1 178 ? 25.132 -5.593 -16.253 1.00 84.56 178 LEU A CA 1
ATOM 1481 C C . LEU A 1 178 ? 25.348 -6.017 -14.793 1.00 84.56 178 LEU A C 1
ATOM 1483 O O . LEU A 1 178 ? 25.073 -5.239 -13.888 1.00 84.56 178 LEU A O 1
ATOM 1487 N N . ARG A 1 179 ? 25.920 -7.205 -14.572 1.00 84.25 179 ARG A N 1
ATOM 1488 C CA . ARG A 1 179 ? 26.234 -7.733 -13.230 1.00 84.25 179 ARG A CA 1
ATOM 1489 C C . ARG A 1 179 ? 27.320 -6.951 -12.494 1.00 84.25 179 ARG A C 1
ATOM 1491 O O . ARG A 1 179 ? 27.372 -6.970 -11.271 1.00 84.25 179 ARG A O 1
ATOM 1498 N N . GLU A 1 180 ? 28.215 -6.297 -13.226 1.00 85.25 180 GLU A N 1
ATOM 1499 C CA . GLU A 1 180 ? 29.244 -5.427 -12.651 1.00 85.25 180 GLU A CA 1
ATOM 1500 C C . GLU A 1 180 ? 28.721 -4.014 -12.340 1.00 85.25 180 GLU A C 1
ATOM 1502 O O . GLU A 1 180 ? 29.425 -3.235 -11.687 1.00 85.25 180 GLU A O 1
ATOM 1507 N N . GLN A 1 181 ? 27.506 -3.656 -12.780 1.00 81.62 181 GLN A N 1
ATOM 1508 C CA . GLN A 1 181 ? 26.925 -2.360 -12.440 1.00 81.62 181 GLN A CA 1
ATOM 1509 C C . GLN A 1 181 ? 26.638 -2.286 -10.947 1.00 81.62 181 GLN A C 1
ATOM 1511 O O . GLN A 1 181 ? 26.044 -3.180 -10.358 1.00 81.62 181 GLN A O 1
ATOM 1516 N N . THR A 1 182 ? 27.025 -1.172 -10.330 1.00 85.06 182 THR A N 1
ATOM 1517 C CA . THR A 1 182 ? 26.616 -0.879 -8.958 1.00 85.06 182 THR A CA 1
ATOM 1518 C C . THR A 1 182 ? 25.121 -0.542 -8.942 1.00 85.06 182 THR A C 1
ATOM 1520 O O . THR A 1 182 ? 24.752 0.460 -9.562 1.00 85.06 182 THR A O 1
ATOM 1523 N N . PRO A 1 183 ? 24.276 -1.291 -8.208 1.00 83.31 183 PRO A N 1
ATOM 1524 C CA . PRO A 1 183 ? 22.827 -1.064 -8.180 1.00 83.31 183 PRO A CA 1
ATOM 1525 C C . PRO A 1 183 ? 22.452 0.354 -7.723 1.00 83.31 183 PRO A C 1
ATOM 1527 O O . PRO A 1 183 ? 21.547 0.971 -8.274 1.00 83.31 183 PRO A O 1
ATOM 1530 N N . ALA A 1 184 ? 23.235 0.938 -6.809 1.00 81.94 184 ALA A N 1
ATOM 1531 C CA . ALA A 1 184 ? 23.057 2.315 -6.340 1.00 81.94 184 ALA A CA 1
ATOM 1532 C C . ALA A 1 184 ? 23.215 3.398 -7.426 1.00 81.94 184 ALA A C 1
ATOM 1534 O O . ALA A 1 184 ? 22.703 4.500 -7.254 1.00 81.94 184 ALA A O 1
ATOM 1535 N N . ASN A 1 185 ? 23.897 3.093 -8.536 1.00 82.31 185 ASN A N 1
ATOM 1536 C CA . ASN A 1 185 ? 24.052 4.001 -9.679 1.00 82.31 185 ASN A CA 1
ATOM 1537 C C . ASN A 1 185 ? 22.969 3.784 -10.752 1.00 82.31 185 ASN A C 1
ATOM 1539 O O . ASN A 1 185 ? 23.100 4.297 -11.865 1.00 82.31 185 ASN A O 1
ATOM 1543 N N . SER A 1 186 ? 21.954 2.964 -10.473 1.00 83.25 186 SER A N 1
ATOM 1544 C CA . SER A 1 186 ? 20.835 2.779 -11.389 1.00 83.25 186 SER A CA 1
ATOM 1545 C C . SER A 1 186 ? 20.059 4.092 -11.548 1.00 83.25 186 SER A C 1
ATOM 1547 O O . SER A 1 186 ? 19.816 4.750 -10.543 1.00 83.25 186 SER A O 1
ATOM 1549 N N . PRO A 1 187 ? 19.594 4.459 -12.757 1.00 78.25 187 PRO A N 1
ATOM 1550 C CA . PRO A 1 187 ? 18.723 5.624 -12.950 1.00 78.25 187 PRO A CA 1
ATOM 1551 C C . PRO A 1 187 ? 17.470 5.591 -12.071 1.00 78.25 187 PRO A C 1
ATOM 1553 O O . PRO A 1 187 ? 16.939 6.632 -11.718 1.00 78.25 187 PRO A O 1
ATOM 1556 N N . LEU A 1 188 ? 17.019 4.393 -11.687 1.00 78.94 188 LEU A N 1
ATOM 1557 C CA . LEU A 1 188 ? 15.893 4.193 -10.778 1.00 78.94 188 LEU A CA 1
ATOM 1558 C C . LEU A 1 188 ? 16.073 4.849 -9.408 1.00 78.94 188 LEU A C 1
ATOM 1560 O O . LEU A 1 188 ? 15.078 5.231 -8.808 1.00 78.94 188 LEU A O 1
ATOM 1564 N N . THR A 1 189 ? 17.305 4.982 -8.911 1.00 79.19 189 THR A N 1
ATOM 1565 C CA . THR A 1 189 ? 17.558 5.571 -7.585 1.00 79.19 189 THR A CA 1
ATOM 1566 C C . THR A 1 189 ? 17.395 7.092 -7.569 1.00 79.19 189 THR A C 1
ATOM 1568 O O . THR A 1 189 ? 17.396 7.691 -6.497 1.00 79.19 189 THR A O 1
ATOM 1571 N N . GLU A 1 190 ? 17.230 7.726 -8.735 1.00 78.38 190 GLU A N 1
ATOM 1572 C CA . GLU A 1 190 ? 16.929 9.158 -8.859 1.00 78.38 190 GLU A CA 1
ATOM 1573 C C . GLU A 1 190 ? 15.425 9.462 -8.740 1.00 78.38 190 GLU A C 1
ATOM 1575 O O . GLU A 1 190 ? 15.052 10.625 -8.585 1.00 78.38 190 GLU A O 1
ATOM 1580 N N . HIS A 1 191 ? 14.571 8.434 -8.801 1.00 73.62 191 HIS A N 1
ATOM 1581 C CA . HIS A 1 191 ? 13.117 8.562 -8.782 1.00 73.62 191 HIS A CA 1
ATOM 1582 C C . HIS A 1 191 ? 12.530 8.104 -7.443 1.00 73.62 191 HIS A C 1
ATOM 1584 O O . HIS A 1 191 ? 12.938 7.092 -6.871 1.00 73.62 191 HIS A O 1
ATOM 1590 N N . GLU A 1 192 ? 11.524 8.826 -6.956 1.00 67.62 192 GLU A N 1
ATOM 1591 C CA . GLU A 1 192 ? 10.800 8.461 -5.738 1.00 67.62 192 GLU A CA 1
ATOM 1592 C C . GLU A 1 192 ? 9.713 7.410 -6.043 1.00 67.62 192 GLU A C 1
ATOM 1594 O O . GLU A 1 192 ? 9.097 7.420 -7.107 1.00 67.62 192 GLU A O 1
ATOM 1599 N N . GLN A 1 193 ? 9.460 6.497 -5.096 1.00 68.38 193 GLN A N 1
ATOM 1600 C CA . GLN A 1 193 ? 8.328 5.549 -5.126 1.00 68.38 193 GLN A CA 1
ATOM 1601 C C . GLN A 1 193 ? 8.259 4.611 -6.361 1.00 68.38 193 GLN A C 1
ATOM 1603 O O . GLN A 1 193 ? 7.177 4.245 -6.834 1.00 68.38 193 GLN A O 1
ATOM 1608 N N . VAL A 1 194 ? 9.407 4.177 -6.894 1.00 74.25 194 VAL A N 1
ATOM 1609 C CA . VAL A 1 194 ? 9.486 3.277 -8.068 1.00 74.25 194 VAL A CA 1
ATOM 1610 C C . VAL A 1 194 ? 9.475 1.778 -7.735 1.00 74.25 194 VAL A C 1
ATOM 1612 O O . VAL A 1 194 ? 9.421 0.953 -8.644 1.00 74.25 194 VAL A O 1
ATOM 1615 N N . GLN A 1 195 ? 9.479 1.383 -6.457 1.00 72.88 195 GLN A N 1
ATOM 1616 C CA . GLN A 1 195 ? 9.541 -0.028 -6.037 1.00 72.88 195 GLN A CA 1
ATOM 1617 C C . GLN A 1 195 ? 8.426 -0.901 -6.649 1.00 72.88 195 GLN A C 1
ATOM 1619 O O . GLN A 1 195 ? 8.748 -1.966 -7.182 1.00 72.88 195 GLN A O 1
ATOM 1624 N N . PRO A 1 196 ? 7.143 -0.471 -6.681 1.00 76.19 196 PRO A N 1
ATOM 1625 C CA . PRO A 1 196 ? 6.085 -1.258 -7.320 1.00 76.19 196 PRO A CA 1
ATOM 1626 C C . PRO A 1 196 ? 6.297 -1.464 -8.826 1.00 76.19 196 PRO A C 1
ATOM 1628 O O . PRO A 1 196 ? 5.746 -2.401 -9.403 1.00 76.19 196 PRO A O 1
ATOM 1631 N N . ASP A 1 197 ? 7.070 -0.595 -9.486 1.00 78.75 197 ASP A N 1
ATOM 1632 C CA . ASP A 1 197 ? 7.405 -0.770 -10.899 1.00 78.75 197 ASP A CA 1
ATOM 1633 C C . ASP A 1 197 ? 8.510 -1.792 -11.101 1.00 78.75 197 ASP A C 1
ATOM 1635 O O . ASP A 1 197 ? 8.486 -2.504 -12.102 1.00 78.75 197 ASP A O 1
ATOM 1639 N N . VAL A 1 198 ? 9.461 -1.878 -10.168 1.00 87.06 198 VAL A N 1
ATOM 1640 C CA . VAL A 1 198 ? 10.530 -2.881 -10.227 1.00 87.06 198 VAL A CA 1
ATOM 1641 C C . VAL A 1 198 ? 9.931 -4.284 -10.179 1.00 87.06 198 VAL A C 1
ATOM 1643 O O . VAL A 1 198 ? 10.276 -5.109 -11.021 1.00 87.06 198 VAL A O 1
ATOM 1646 N N . ASP A 1 199 ? 8.954 -4.516 -9.299 1.00 88.12 199 ASP A N 1
ATOM 1647 C CA . ASP A 1 199 ? 8.232 -5.794 -9.235 1.00 88.12 199 ASP A CA 1
ATOM 1648 C C . ASP A 1 199 ? 7.521 -6.114 -10.555 1.00 88.12 199 ASP A C 1
ATOM 1650 O O . ASP A 1 199 ? 7.679 -7.199 -11.108 1.00 88.12 199 ASP A O 1
ATOM 1654 N N . ARG A 1 200 ? 6.830 -5.131 -11.146 1.00 89.50 200 ARG A N 1
ATOM 1655 C CA . ARG A 1 200 ? 6.181 -5.300 -12.459 1.00 89.50 200 ARG A CA 1
ATOM 1656 C C . ARG A 1 200 ? 7.175 -5.600 -13.582 1.00 89.50 200 ARG A C 1
ATOM 1658 O O . ARG A 1 200 ? 6.838 -6.330 -14.514 1.00 89.50 200 ARG A O 1
ATOM 1665 N N . ILE A 1 201 ? 8.371 -5.014 -13.533 1.00 92.31 201 ILE A N 1
ATOM 1666 C CA . ILE A 1 201 ? 9.443 -5.285 -14.497 1.00 92.31 201 ILE A CA 1
ATOM 1667 C C . ILE A 1 201 ? 9.942 -6.718 -14.335 1.00 92.31 201 ILE A C 1
ATOM 1669 O O . ILE A 1 201 ? 10.064 -7.413 -15.344 1.00 92.31 201 ILE A O 1
ATOM 1673 N N . ILE A 1 202 ? 10.200 -7.161 -13.101 1.00 93.69 202 ILE A N 1
ATOM 1674 C CA . ILE A 1 202 ? 10.630 -8.532 -12.800 1.00 93.69 202 ILE A CA 1
ATOM 1675 C C . ILE A 1 202 ? 9.583 -9.525 -13.317 1.00 93.69 202 ILE A C 1
ATOM 1677 O O . ILE A 1 202 ? 9.919 -10.350 -14.167 1.00 93.69 202 ILE A O 1
ATOM 1681 N N . ASP A 1 203 ? 8.310 -9.361 -12.945 1.00 93.88 203 ASP A N 1
ATOM 1682 C CA . ASP A 1 203 ? 7.196 -10.216 -13.389 1.00 93.88 203 ASP A CA 1
ATOM 1683 C C . ASP A 1 203 ? 7.107 -10.311 -14.929 1.00 93.88 203 ASP A C 1
ATOM 1685 O O . ASP A 1 203 ? 6.887 -11.375 -15.527 1.00 93.88 203 ASP A O 1
ATOM 1689 N N . GLN A 1 204 ? 7.295 -9.180 -15.617 1.00 94.94 204 GLN A N 1
ATOM 1690 C CA . GLN A 1 204 ? 7.247 -9.135 -17.076 1.00 94.94 204 GLN A CA 1
ATOM 1691 C C . GLN A 1 204 ? 8.468 -9.816 -17.723 1.00 94.94 204 GLN A C 1
ATOM 1693 O O . GLN A 1 204 ? 8.322 -10.477 -18.758 1.00 94.94 204 GLN A O 1
ATOM 1698 N N . ILE A 1 205 ? 9.664 -9.690 -17.139 1.00 95.19 205 ILE A N 1
ATOM 1699 C CA . ILE A 1 205 ? 10.880 -10.377 -17.606 1.00 95.19 205 ILE A CA 1
ATOM 1700 C C . ILE A 1 205 ? 10.791 -11.887 -17.352 1.00 95.19 205 ILE A C 1
ATOM 1702 O O . ILE A 1 205 ? 11.206 -12.669 -18.214 1.00 95.19 205 ILE A O 1
ATOM 1706 N N . GLU A 1 206 ? 10.203 -12.307 -16.230 1.00 94.62 206 GLU A N 1
ATOM 1707 C CA . GLU A 1 206 ? 9.915 -13.714 -15.941 1.00 94.62 206 GLU A CA 1
ATOM 1708 C C . GLU A 1 206 ? 9.003 -14.325 -17.006 1.00 94.62 206 GLU A C 1
ATOM 1710 O O . GLU A 1 206 ? 9.292 -15.403 -17.525 1.00 94.62 206 GLU A O 1
ATOM 1715 N N . THR A 1 207 ? 7.961 -13.601 -17.423 1.00 93.94 207 THR A N 1
ATOM 1716 C CA . THR A 1 207 ? 7.084 -14.031 -18.525 1.00 93.94 207 THR A CA 1
ATOM 1717 C C . THR A 1 207 ? 7.879 -14.235 -19.826 1.00 93.94 207 THR A C 1
ATOM 1719 O O . THR A 1 207 ? 7.728 -15.239 -20.528 1.00 93.94 207 THR A O 1
ATOM 1722 N N . TYR A 1 208 ? 8.801 -13.318 -20.133 1.00 93.94 208 TYR A N 1
ATOM 1723 C CA . TYR A 1 208 ? 9.655 -13.399 -21.322 1.00 93.94 208 TYR A CA 1
ATOM 1724 C C . TYR A 1 208 ? 10.727 -14.487 -21.264 1.00 93.94 208 TYR A C 1
ATOM 1726 O O . TYR A 1 208 ? 11.263 -14.869 -22.309 1.00 93.94 208 TYR A O 1
ATOM 1734 N N . ARG A 1 209 ? 11.014 -15.048 -20.086 1.00 91.25 209 ARG A N 1
ATOM 1735 C CA . ARG A 1 209 ? 11.887 -16.219 -19.959 1.00 91.25 209 ARG A CA 1
ATOM 1736 C C . ARG A 1 209 ? 11.359 -17.400 -20.776 1.00 91.25 209 ARG A C 1
ATOM 1738 O O . ARG A 1 209 ? 12.143 -18.141 -21.375 1.00 91.25 209 ARG A O 1
ATOM 1745 N N . GLU A 1 210 ? 10.038 -17.559 -20.821 1.00 88.88 210 GLU A N 1
ATOM 1746 C CA . GLU A 1 210 ? 9.361 -18.618 -21.570 1.00 88.88 210 GLU A CA 1
ATOM 1747 C C . GLU A 1 210 ? 8.958 -18.150 -22.975 1.00 88.88 210 GLU A C 1
ATOM 1749 O O . GLU A 1 210 ? 9.280 -18.812 -23.973 1.00 88.88 210 GLU A O 1
ATOM 1754 N N . GLU A 1 211 ? 8.310 -16.986 -23.055 1.00 90.25 211 GLU A N 1
ATOM 1755 C CA . GLU A 1 211 ? 7.680 -16.461 -24.268 1.00 90.25 211 GLU A CA 1
ATOM 1756 C C . GLU A 1 211 ? 8.183 -15.051 -24.602 1.00 90.25 211 GLU A C 1
ATOM 1758 O O . GLU A 1 211 ? 7.480 -14.052 -24.496 1.00 90.25 211 GLU A O 1
ATOM 1763 N N . TYR A 1 212 ? 9.447 -14.958 -25.017 1.00 91.88 212 TYR A N 1
ATOM 1764 C CA . TYR A 1 212 ? 9.998 -13.698 -25.514 1.00 91.88 212 TYR A CA 1
ATOM 1765 C C . TYR A 1 212 ? 9.468 -13.370 -26.928 1.00 91.88 212 TYR A C 1
ATOM 1767 O O . TYR A 1 212 ? 9.701 -14.165 -27.851 1.00 91.88 212 TYR A O 1
ATOM 1775 N N . PRO A 1 213 ? 8.846 -12.195 -27.153 1.00 90.75 213 PRO A N 1
ATOM 1776 C CA . PRO A 1 213 ? 8.178 -11.864 -28.418 1.00 90.75 213 PRO A CA 1
ATOM 1777 C C . PRO A 1 213 ? 9.125 -11.825 -29.627 1.00 90.75 213 PRO A C 1
ATOM 1779 O O . PRO A 1 213 ? 8.739 -12.178 -30.741 1.00 90.75 213 PRO A O 1
ATOM 1782 N N . LEU A 1 214 ? 10.396 -11.464 -29.423 1.00 90.44 214 LEU A N 1
ATOM 1783 C CA . LEU A 1 214 ? 11.390 -11.330 -30.498 1.00 90.44 214 LEU A CA 1
ATOM 1784 C C . LEU A 1 214 ? 12.363 -12.517 -30.559 1.00 90.44 214 LEU A C 1
ATOM 1786 O O . LEU A 1 214 ? 13.451 -12.412 -31.121 1.00 90.44 214 LEU A O 1
ATOM 1790 N N . LYS A 1 215 ? 11.993 -13.675 -29.995 1.00 88.12 215 LYS A N 1
ATOM 1791 C CA . LYS A 1 215 ? 12.864 -14.863 -29.908 1.00 88.12 215 LYS A CA 1
ATOM 1792 C C . LYS A 1 215 ? 13.432 -15.314 -31.250 1.00 88.12 215 LYS A C 1
ATOM 1794 O O . LYS A 1 215 ? 14.584 -15.733 -31.301 1.00 88.12 215 LYS A O 1
ATOM 1799 N N . ASN A 1 216 ? 12.645 -15.217 -32.319 1.00 85.50 216 ASN A N 1
ATOM 1800 C CA . ASN A 1 216 ? 13.064 -15.627 -33.663 1.00 85.50 216 ASN A CA 1
ATOM 1801 C C . ASN A 1 216 ? 14.033 -14.633 -34.326 1.00 85.50 216 ASN A C 1
ATOM 1803 O O . ASN A 1 216 ? 14.722 -15.006 -35.269 1.00 85.50 216 ASN A O 1
ATOM 1807 N N . LEU A 1 217 ? 14.092 -13.401 -33.816 1.00 85.00 217 LEU A N 1
ATOM 1808 C CA . LEU A 1 217 ? 14.909 -12.301 -34.331 1.00 85.00 217 LEU A CA 1
ATOM 1809 C C . LEU A 1 217 ? 16.230 -12.131 -33.574 1.00 85.00 217 LEU A C 1
ATOM 1811 O O . LEU A 1 217 ? 17.090 -11.352 -33.978 1.00 85.00 217 LEU A O 1
ATOM 1815 N N . LEU A 1 218 ? 16.394 -12.838 -32.455 1.00 81.19 218 LEU A N 1
ATOM 1816 C CA . LEU A 1 218 ? 17.604 -12.770 -31.655 1.00 81.19 218 LEU A CA 1
ATOM 1817 C C . LEU A 1 218 ? 18.753 -13.523 -32.330 1.00 81.19 218 LEU A C 1
ATOM 1819 O O . LEU A 1 218 ? 18.857 -14.743 -32.244 1.00 81.19 218 LEU A O 1
ATOM 1823 N N . ASP A 1 219 ? 19.692 -12.761 -32.881 1.00 68.25 219 ASP A N 1
ATOM 1824 C CA . ASP A 1 219 ? 20.976 -13.268 -33.386 1.00 68.25 219 ASP A CA 1
ATOM 1825 C C . ASP A 1 219 ? 22.037 -13.464 -32.275 1.00 68.25 219 ASP A C 1
ATOM 1827 O O . ASP A 1 219 ? 23.186 -13.833 -32.540 1.00 68.25 219 ASP A O 1
ATOM 1831 N N . GLY A 1 220 ? 21.690 -13.171 -31.016 1.00 64.12 220 GLY A N 1
ATOM 1832 C CA . GLY A 1 220 ? 22.652 -13.123 -29.910 1.00 64.12 220 GLY A CA 1
ATOM 1833 C C . GLY A 1 220 ? 23.120 -14.498 -29.418 1.00 64.12 220 GLY A C 1
ATOM 1834 O O . GLY A 1 220 ? 22.417 -15.502 -29.513 1.00 64.12 220 GLY A O 1
ATOM 1835 N N . LYS A 1 221 ? 24.340 -14.537 -28.870 1.00 70.81 221 LYS A N 1
ATOM 1836 C CA . LYS A 1 221 ? 25.026 -15.781 -28.474 1.00 70.81 221 LYS A CA 1
ATOM 1837 C C . LYS A 1 221 ? 24.564 -16.325 -27.123 1.00 70.81 221 LYS A C 1
ATOM 1839 O O . LYS A 1 221 ? 24.665 -17.531 -26.906 1.00 70.81 221 LYS A O 1
ATOM 1844 N N . ALA A 1 222 ? 24.076 -15.451 -26.244 1.00 81.62 222 ALA A N 1
ATOM 1845 C CA . ALA A 1 222 ? 23.579 -15.832 -24.930 1.00 81.62 222 ALA A CA 1
ATOM 1846 C C . ALA A 1 222 ? 22.114 -16.311 -25.015 1.00 81.62 222 ALA A C 1
ATOM 1848 O O . ALA A 1 222 ? 21.301 -15.622 -25.653 1.00 81.62 222 ALA A O 1
ATOM 1849 N N . PRO A 1 223 ? 21.756 -17.446 -24.381 1.00 87.62 223 PRO A N 1
ATOM 1850 C CA . PRO A 1 223 ? 20.372 -17.899 -24.237 1.00 87.62 223 PRO A CA 1
ATOM 1851 C C . PRO A 1 223 ? 19.475 -16.845 -23.575 1.00 87.62 223 PRO A C 1
ATOM 1853 O O . PRO A 1 223 ? 19.908 -16.145 -22.669 1.00 87.62 223 PRO A O 1
ATOM 1856 N N . ILE A 1 224 ? 18.202 -16.770 -23.984 1.00 90.62 224 ILE A N 1
ATOM 1857 C CA . ILE A 1 224 ? 17.213 -15.834 -23.406 1.00 90.62 224 ILE A CA 1
ATOM 1858 C C . ILE A 1 224 ? 17.094 -16.010 -21.891 1.00 90.62 224 ILE A C 1
ATOM 1860 O O . ILE A 1 224 ? 17.058 -15.023 -21.171 1.00 90.62 224 ILE A O 1
ATOM 1864 N N . VAL A 1 225 ? 17.101 -17.260 -21.421 1.00 91.25 225 VAL A N 1
ATOM 1865 C CA . VAL A 1 225 ? 17.034 -17.586 -19.991 1.00 91.25 225 VAL A CA 1
ATOM 1866 C C . VAL A 1 225 ? 18.163 -16.910 -19.215 1.00 91.25 225 VAL A C 1
ATOM 1868 O O . VAL A 1 225 ? 17.886 -16.218 -18.246 1.00 91.25 225 VAL A O 1
ATOM 1871 N N . ASP A 1 226 ? 19.404 -17.028 -19.688 1.00 90.50 226 ASP A N 1
ATOM 1872 C CA . ASP A 1 226 ? 20.569 -16.457 -19.003 1.00 90.50 226 ASP A CA 1
ATOM 1873 C C . ASP A 1 226 ? 20.525 -14.919 -18.981 1.00 90.50 226 ASP A C 1
ATOM 1875 O O . ASP A 1 226 ? 21.004 -14.294 -18.035 1.00 90.50 226 ASP A O 1
ATOM 1879 N N . ARG A 1 227 ? 19.933 -14.301 -20.014 1.00 91.50 227 ARG A N 1
ATOM 1880 C CA . ARG A 1 227 ? 19.713 -12.847 -20.063 1.00 91.50 227 ARG A CA 1
ATOM 1881 C C . ARG A 1 227 ? 18.653 -12.415 -19.063 1.00 91.50 227 ARG A C 1
ATOM 1883 O O . ARG A 1 227 ? 18.902 -11.479 -18.315 1.00 91.50 227 ARG A O 1
ATOM 1890 N N . CYS A 1 228 ? 17.493 -13.077 -19.065 1.00 93.56 228 CYS A N 1
ATOM 1891 C CA . CYS A 1 228 ? 16.407 -12.794 -18.131 1.00 93.56 228 CYS A CA 1
ATOM 1892 C C . CYS A 1 228 ? 16.890 -12.941 -16.690 1.00 93.56 228 CYS A C 1
ATOM 1894 O O . CYS A 1 228 ? 16.687 -12.020 -15.913 1.00 93.56 228 CYS A O 1
ATOM 1896 N N . ASP A 1 229 ? 17.593 -14.031 -16.368 1.00 93.44 229 ASP A N 1
ATOM 1897 C CA . ASP A 1 229 ? 18.123 -14.272 -15.024 1.00 93.44 229 ASP A CA 1
ATOM 1898 C C . ASP A 1 229 ? 19.072 -13.133 -14.603 1.00 93.44 229 ASP A C 1
ATOM 1900 O O . ASP A 1 229 ? 18.894 -12.547 -13.545 1.00 93.44 229 ASP A O 1
ATOM 1904 N N . ALA A 1 230 ? 20.005 -12.715 -15.468 1.00 91.94 230 ALA A N 1
ATOM 1905 C CA . ALA A 1 230 ? 20.899 -11.595 -15.157 1.00 91.94 230 ALA A CA 1
ATOM 1906 C C . ALA A 1 230 ? 20.184 -10.237 -15.008 1.00 91.94 230 ALA A C 1
ATOM 1908 O O . ALA A 1 230 ? 20.654 -9.378 -14.265 1.00 91.94 230 ALA A O 1
ATOM 1909 N N . ILE A 1 231 ? 19.087 -10.022 -15.738 1.00 92.75 231 ILE A N 1
ATOM 1910 C CA . ILE A 1 231 ? 18.270 -8.806 -15.640 1.00 92.75 231 ILE A CA 1
ATOM 1911 C C . ILE A 1 231 ? 17.451 -8.811 -14.345 1.00 92.75 231 ILE A C 1
ATOM 1913 O O . ILE A 1 231 ? 17.370 -7.776 -13.690 1.00 92.75 231 ILE A O 1
ATOM 1917 N N . ILE A 1 232 ? 16.869 -9.955 -13.978 1.00 94.12 232 ILE A N 1
ATOM 1918 C CA . ILE A 1 232 ? 16.130 -10.133 -12.724 1.00 94.12 232 ILE A CA 1
ATOM 1919 C C . ILE A 1 232 ? 17.074 -9.915 -11.543 1.00 94.12 232 ILE A C 1
ATOM 1921 O O . ILE A 1 232 ? 16.786 -9.041 -10.734 1.00 94.12 232 ILE A O 1
ATOM 1925 N N . ASP A 1 233 ? 18.232 -10.591 -11.520 1.00 92.81 233 ASP A N 1
ATOM 1926 C CA . ASP A 1 233 ? 19.262 -10.416 -10.484 1.00 92.81 233 ASP A CA 1
ATOM 1927 C C . ASP A 1 233 ? 19.595 -8.918 -10.293 1.00 92.81 233 ASP A C 1
ATOM 1929 O O . ASP A 1 233 ? 19.616 -8.400 -9.179 1.00 92.81 233 ASP A O 1
ATOM 1933 N N . TYR A 1 234 ? 19.799 -8.187 -11.399 1.00 91.06 234 TYR A N 1
ATOM 1934 C CA . TYR A 1 234 ? 20.085 -6.750 -11.361 1.00 91.06 234 TYR A CA 1
ATOM 1935 C C . TYR A 1 234 ? 18.937 -5.925 -10.757 1.00 91.06 234 TYR A C 1
ATOM 1937 O O . TYR A 1 234 ? 19.188 -5.029 -9.952 1.00 91.06 234 TYR A O 1
ATOM 1945 N N . PHE A 1 235 ? 17.684 -6.187 -11.139 1.00 91.44 235 PHE A N 1
ATOM 1946 C CA . PHE A 1 235 ? 16.540 -5.443 -10.606 1.00 91.44 235 PHE A CA 1
ATOM 1947 C C . PHE A 1 235 ? 16.220 -5.804 -9.152 1.00 91.44 235 PHE A C 1
ATOM 1949 O O . PHE A 1 235 ? 15.809 -4.915 -8.408 1.00 91.44 235 PHE A O 1
ATOM 1956 N N . GLU A 1 236 ? 16.457 -7.044 -8.722 1.00 92.38 236 GLU A N 1
ATOM 1957 C CA . GLU A 1 236 ? 16.378 -7.443 -7.312 1.00 92.38 236 GLU A CA 1
ATOM 1958 C C . GLU A 1 236 ? 17.420 -6.698 -6.465 1.00 92.38 236 GLU A C 1
ATOM 1960 O O . GLU A 1 236 ? 17.083 -6.130 -5.424 1.00 92.38 236 GLU A O 1
ATOM 1965 N N . ASP A 1 237 ? 18.661 -6.602 -6.950 1.00 91.25 237 ASP A N 1
ATOM 1966 C CA . ASP A 1 237 ? 19.714 -5.833 -6.284 1.00 91.25 237 ASP A CA 1
ATOM 1967 C C . ASP A 1 237 ? 19.372 -4.330 -6.216 1.00 91.25 237 ASP A C 1
ATOM 1969 O O . ASP A 1 237 ? 19.584 -3.677 -5.189 1.00 91.25 237 ASP A O 1
ATOM 1973 N N . VAL A 1 238 ? 18.816 -3.756 -7.293 1.00 89.12 238 VAL A N 1
ATOM 1974 C CA . VAL A 1 238 ? 18.348 -2.357 -7.307 1.00 89.12 238 VAL A CA 1
ATOM 1975 C C . VAL A 1 238 ? 17.194 -2.158 -6.327 1.00 89.12 238 VAL A C 1
ATOM 1977 O O . VAL A 1 238 ? 17.194 -1.171 -5.592 1.00 89.12 238 VAL A O 1
ATOM 1980 N N . LYS A 1 239 ? 16.241 -3.095 -6.271 1.00 90.19 239 LYS A N 1
ATOM 1981 C CA . LYS A 1 239 ? 15.130 -3.064 -5.314 1.00 90.19 239 LYS A CA 1
ATOM 1982 C C . LYS A 1 239 ? 15.642 -3.045 -3.876 1.00 90.19 239 LYS A C 1
ATOM 1984 O O . LYS A 1 239 ? 15.200 -2.203 -3.106 1.00 90.19 239 LYS A O 1
ATOM 1989 N N . SER A 1 240 ? 16.624 -3.886 -3.545 1.00 89.94 240 SER A N 1
ATOM 1990 C CA . SER A 1 240 ? 17.242 -3.894 -2.214 1.00 89.94 240 SER A CA 1
ATOM 1991 C C . SER A 1 240 ? 17.825 -2.527 -1.846 1.00 89.94 240 SER A C 1
ATOM 1993 O O . SER A 1 240 ? 17.623 -2.052 -0.733 1.00 89.94 240 SER A O 1
ATOM 1995 N N . VAL A 1 241 ? 18.512 -1.858 -2.781 1.00 89.88 241 VAL A N 1
ATOM 1996 C CA . VAL A 1 241 ? 19.043 -0.507 -2.536 1.00 89.88 241 VAL A CA 1
ATOM 1997 C C . VAL A 1 241 ? 17.923 0.517 -2.343 1.00 89.88 241 VAL A C 1
ATOM 1999 O O . VAL A 1 241 ? 18.029 1.371 -1.465 1.00 89.88 241 VAL A O 1
ATOM 2002 N N . LEU A 1 242 ? 16.855 0.447 -3.139 1.00 87.62 242 LEU A N 1
ATOM 2003 C CA . LEU A 1 242 ? 15.702 1.341 -3.002 1.00 87.62 242 LEU A CA 1
ATOM 2004 C C . LEU A 1 242 ? 14.970 1.135 -1.670 1.00 87.62 242 LEU A C 1
ATOM 2006 O O . LEU A 1 242 ? 14.544 2.112 -1.059 1.00 87.62 242 LEU A O 1
ATOM 2010 N N . ASP A 1 243 ? 14.839 -0.109 -1.210 1.00 87.31 243 ASP A N 1
ATOM 2011 C CA . ASP A 1 243 ? 14.226 -0.441 0.078 1.00 87.31 243 ASP A CA 1
ATOM 2012 C C . ASP A 1 243 ? 15.084 0.079 1.243 1.00 87.31 243 ASP A C 1
ATOM 2014 O O . ASP A 1 243 ? 14.557 0.693 2.170 1.00 87.31 243 ASP A O 1
ATOM 2018 N N . GLU A 1 244 ? 16.412 -0.069 1.167 1.00 88.50 244 GLU A N 1
ATOM 2019 C CA . GLU A 1 244 ? 17.345 0.500 2.149 1.00 88.50 244 GLU A CA 1
ATOM 2020 C C . GLU A 1 244 ? 17.289 2.036 2.188 1.00 88.50 244 GLU A C 1
ATOM 2022 O O . GLU A 1 244 ? 17.298 2.633 3.269 1.00 88.50 244 GLU A O 1
ATOM 2027 N N . GLN A 1 245 ? 17.227 2.689 1.023 1.00 87.44 245 GLN A N 1
ATOM 2028 C CA . GLN A 1 245 ? 17.106 4.146 0.914 1.00 87.44 245 GLN A CA 1
ATOM 2029 C C . GLN A 1 245 ? 15.776 4.644 1.480 1.00 87.44 245 GLN A C 1
ATOM 2031 O O . GLN A 1 245 ? 15.759 5.614 2.239 1.00 87.44 245 GLN A O 1
ATOM 2036 N N . GLU A 1 246 ? 14.676 3.968 1.153 1.00 86.19 246 GLU A N 1
ATOM 2037 C CA . GLU A 1 246 ? 13.348 4.307 1.654 1.00 86.19 246 GLU A CA 1
ATOM 2038 C C . GLU A 1 246 ? 13.256 4.111 3.168 1.00 86.19 246 GLU A C 1
ATOM 2040 O O . GLU A 1 246 ? 12.769 4.983 3.884 1.00 86.19 246 GLU A O 1
ATOM 2045 N N . GLN A 1 247 ? 13.793 3.007 3.685 1.00 88.25 247 GLN A N 1
ATOM 2046 C CA . GLN A 1 247 ? 13.864 2.758 5.120 1.00 88.25 247 GLN A CA 1
ATOM 2047 C C . GLN A 1 247 ? 14.709 3.825 5.826 1.00 88.25 247 GLN A C 1
ATOM 2049 O O . GLN A 1 247 ? 14.288 4.375 6.842 1.00 88.25 247 GLN A O 1
ATOM 2054 N N . ALA A 1 248 ? 15.876 4.179 5.276 1.00 88.94 248 ALA A N 1
ATOM 2055 C CA . ALA A 1 248 ? 16.706 5.257 5.809 1.00 88.94 248 ALA A CA 1
ATOM 2056 C C . ALA A 1 248 ? 15.970 6.604 5.819 1.00 88.94 248 ALA A C 1
ATOM 2058 O O . ALA A 1 248 ? 16.044 7.323 6.814 1.00 88.94 248 ALA A O 1
ATOM 2059 N N . ARG A 1 249 ? 15.215 6.911 4.758 1.00 88.56 249 ARG A N 1
ATOM 2060 C CA . ARG A 1 249 ? 14.379 8.111 4.672 1.00 88.56 249 ARG A CA 1
ATOM 2061 C C . ARG A 1 249 ? 13.295 8.105 5.748 1.00 88.56 249 ARG A C 1
ATOM 2063 O O . ARG A 1 249 ? 13.231 9.050 6.525 1.00 88.56 249 ARG A O 1
ATOM 2070 N N . ILE A 1 250 ? 12.507 7.031 5.862 1.00 90.19 250 ILE A N 1
ATOM 2071 C CA . ILE A 1 250 ? 11.433 6.882 6.864 1.00 90.19 250 ILE A CA 1
ATOM 2072 C C . ILE A 1 250 ? 11.962 7.077 8.290 1.00 90.19 250 ILE A C 1
ATOM 2074 O O . ILE A 1 250 ? 11.327 7.764 9.091 1.00 90.19 250 ILE A O 1
ATOM 2078 N N . ARG A 1 251 ? 13.141 6.525 8.609 1.00 90.75 251 ARG A N 1
ATOM 2079 C CA . ARG A 1 251 ? 13.793 6.686 9.923 1.00 90.75 251 ARG A CA 1
ATOM 2080 C C . ARG A 1 251 ? 14.070 8.148 10.286 1.00 90.75 251 ARG A C 1
ATOM 2082 O O . ARG A 1 251 ? 14.148 8.469 11.468 1.00 90.75 251 ARG A O 1
ATOM 2089 N N . GLU A 1 252 ? 14.254 9.022 9.299 1.00 90.00 252 GLU A N 1
ATOM 2090 C CA . GLU A 1 252 ? 14.521 10.452 9.500 1.00 90.00 252 GLU A CA 1
ATOM 2091 C C . GLU A 1 252 ? 13.242 11.307 9.527 1.00 90.00 252 GLU A C 1
ATOM 2093 O O . GLU A 1 252 ? 13.284 12.466 9.944 1.00 90.00 252 GLU A O 1
ATOM 2098 N N . MET A 1 253 ? 12.097 10.755 9.115 1.00 91.38 253 MET A N 1
ATOM 2099 C CA . MET A 1 253 ? 10.835 11.493 9.025 1.00 91.38 253 MET A CA 1
ATOM 2100 C C . MET A 1 253 ? 10.141 11.600 10.382 1.00 91.38 253 MET A C 1
ATOM 2102 O O . MET A 1 253 ? 10.029 10.592 11.081 1.00 91.38 253 MET A O 1
ATOM 2106 N N . PRO A 1 254 ? 9.640 12.782 10.779 1.00 93.31 254 PRO A N 1
ATOM 2107 C CA . PRO A 1 254 ? 8.893 12.926 12.023 1.00 93.31 254 PRO A CA 1
ATOM 2108 C C . PRO A 1 254 ? 7.557 12.176 11.956 1.00 93.31 254 PRO A C 1
ATOM 2110 O O . PRO A 1 254 ? 6.963 12.054 10.884 1.00 93.31 254 PRO A O 1
ATOM 2113 N N . ILE A 1 255 ? 7.079 11.718 13.115 1.00 94.25 255 ILE A N 1
ATOM 2114 C CA . ILE A 1 255 ? 5.699 11.244 13.260 1.00 94.25 255 ILE A CA 1
ATOM 2115 C C . ILE A 1 255 ? 4.760 12.402 12.915 1.00 94.25 255 ILE A C 1
ATOM 2117 O O . ILE A 1 255 ? 4.970 13.529 13.366 1.00 94.25 255 ILE A O 1
ATOM 2121 N N . SER A 1 256 ? 3.772 12.128 12.071 1.00 94.00 256 SER A N 1
ATOM 2122 C CA . SER A 1 256 ? 2.800 13.100 11.594 1.00 94.00 256 SER A CA 1
ATOM 2123 C C . SER A 1 256 ? 1.520 13.021 12.416 1.00 94.00 256 SER A C 1
ATOM 2125 O O . SER A 1 256 ? 0.857 11.981 12.441 1.00 94.00 256 SER A O 1
ATOM 2127 N N . ASP A 1 257 ? 1.138 14.147 13.018 1.00 91.19 257 ASP A N 1
ATOM 2128 C CA . ASP A 1 257 ? -0.096 14.279 13.800 1.00 91.19 257 ASP A CA 1
ATOM 2129 C C . ASP A 1 257 ? -1.348 13.922 12.978 1.00 91.19 257 ASP A C 1
ATOM 2131 O O . ASP A 1 257 ? -2.316 13.398 13.523 1.00 91.19 257 ASP A O 1
ATOM 2135 N N . GLU A 1 258 ? -1.334 14.150 11.659 1.00 91.38 258 GLU A N 1
ATOM 2136 C CA . GLU A 1 258 ? -2.445 13.796 10.762 1.00 91.38 258 GLU A CA 1
ATOM 2137 C C . GLU A 1 258 ? -2.665 12.279 10.702 1.00 91.38 258 GLU A C 1
ATOM 2139 O O . GLU A 1 258 ? -3.796 11.807 10.827 1.00 91.38 258 GLU A O 1
ATOM 2144 N N . TYR A 1 259 ? -1.587 11.499 10.588 1.00 90.88 259 TYR A N 1
ATOM 2145 C CA . TYR A 1 259 ? -1.673 10.037 10.550 1.00 90.88 259 TYR A CA 1
ATOM 2146 C C . TYR A 1 259 ? -2.018 9.461 11.926 1.00 90.88 259 TYR A C 1
ATOM 2148 O O . TYR A 1 259 ? -2.782 8.500 12.015 1.00 90.88 259 TYR A O 1
ATOM 2156 N N . VAL A 1 260 ? -1.511 10.068 13.005 1.00 91.50 260 VAL A N 1
ATOM 2157 C CA . VAL A 1 260 ? -1.900 9.711 14.380 1.00 91.50 260 VAL A CA 1
ATOM 2158 C C . VAL A 1 260 ? -3.393 9.955 14.599 1.00 91.50 260 VAL A C 1
ATOM 2160 O O . VAL A 1 260 ? -4.096 9.058 15.063 1.00 91.50 260 VAL A O 1
ATOM 2163 N N . SER A 1 261 ? -3.895 11.119 14.180 1.00 89.69 261 SER A N 1
ATOM 2164 C CA . SER A 1 261 ? -5.319 11.466 14.257 1.00 89.69 261 SER A CA 1
ATOM 2165 C C . SER A 1 261 ? -6.171 10.499 13.436 1.00 89.69 261 SER A C 1
ATOM 2167 O O . SER A 1 261 ? -7.158 9.973 13.942 1.00 89.69 261 SER A O 1
ATOM 2169 N N . GLY A 1 262 ? -5.762 10.177 12.204 1.00 89.50 262 GLY A N 1
ATOM 2170 C CA . GLY A 1 262 ? -6.467 9.207 11.360 1.00 89.50 262 GLY A CA 1
ATOM 2171 C C . GLY A 1 262 ? -6.504 7.798 11.964 1.00 89.50 262 GLY A C 1
ATOM 2172 O O . GLY A 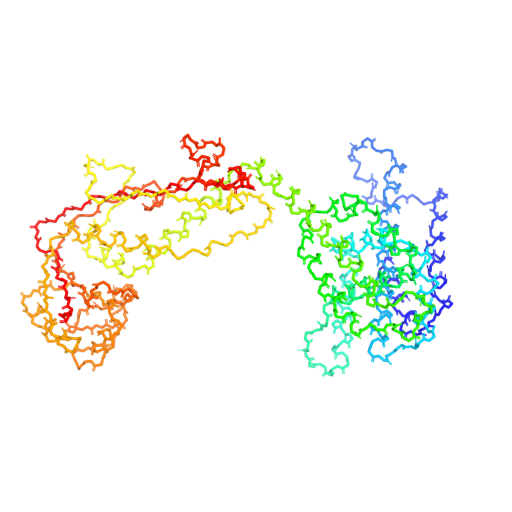1 262 ? -7.513 7.094 11.866 1.00 89.50 262 GLY A O 1
ATOM 2173 N N . TYR A 1 263 ? -5.437 7.382 12.648 1.00 89.31 263 TYR A N 1
ATOM 2174 C CA . TYR A 1 263 ? -5.418 6.117 13.379 1.00 89.31 263 TYR A CA 1
ATOM 2175 C C . TYR A 1 263 ? -6.342 6.144 14.606 1.00 89.31 263 TYR A C 1
ATOM 2177 O O . TYR A 1 263 ? -7.089 5.186 14.834 1.00 89.31 263 TYR A O 1
ATOM 2185 N N . ALA A 1 264 ? -6.355 7.251 15.357 1.00 89.25 264 ALA A N 1
ATOM 2186 C CA . ALA A 1 264 ? -7.270 7.465 16.476 1.00 89.25 264 ALA A CA 1
ATOM 2187 C C . ALA A 1 264 ? -8.737 7.455 16.023 1.00 89.25 264 ALA A C 1
ATOM 2189 O O . ALA A 1 264 ? -9.569 6.776 16.631 1.00 89.25 264 ALA A O 1
ATOM 2190 N N . GLU A 1 265 ? -9.058 8.131 14.919 1.00 89.50 265 GLU A N 1
ATOM 2191 C CA . GLU A 1 265 ? -10.381 8.103 14.295 1.00 89.50 265 GLU A CA 1
ATOM 2192 C C . GLU A 1 265 ? -10.778 6.681 13.892 1.00 89.50 265 GLU A C 1
ATOM 2194 O O . GLU A 1 265 ? -11.898 6.254 14.181 1.00 89.50 265 GLU A O 1
ATOM 2199 N N . ASN A 1 266 ? -9.865 5.912 13.291 1.00 88.44 266 ASN A N 1
ATOM 2200 C CA . ASN A 1 266 ? -10.126 4.520 12.934 1.00 88.44 266 ASN A CA 1
ATOM 2201 C C . ASN A 1 266 ? -10.459 3.668 14.172 1.00 88.44 266 ASN A C 1
ATOM 2203 O O . ASN A 1 266 ? -11.482 2.980 14.171 1.00 88.44 266 ASN A O 1
ATOM 2207 N N . ILE A 1 267 ? -9.674 3.756 15.253 1.00 87.50 267 ILE A N 1
ATOM 2208 C CA . ILE A 1 267 ? -9.949 3.044 16.517 1.00 87.50 267 ILE A CA 1
ATOM 2209 C C . ILE A 1 267 ? -11.318 3.430 17.082 1.00 87.50 267 ILE A C 1
ATOM 2211 O O . ILE A 1 267 ? -12.139 2.564 17.398 1.00 87.50 267 ILE A O 1
ATOM 2215 N N . ASN A 1 268 ? -11.592 4.729 17.176 1.00 86.69 268 ASN A N 1
ATOM 2216 C CA . ASN A 1 268 ? -12.835 5.233 17.747 1.00 86.69 268 ASN A CA 1
ATOM 2217 C C . ASN A 1 268 ? -14.050 4.892 16.877 1.00 86.69 268 ASN A C 1
ATOM 2219 O O . ASN A 1 268 ? -15.122 4.596 17.404 1.00 86.69 268 ASN A O 1
ATOM 2223 N N . SER A 1 269 ? -13.896 4.866 15.552 1.00 86.00 269 SER A N 1
ATOM 2224 C CA . SER A 1 269 ? -14.950 4.419 14.639 1.00 86.00 269 SER A CA 1
ATOM 2225 C C . SER A 1 269 ? -15.309 2.950 14.868 1.00 86.00 269 SER A C 1
ATOM 2227 O O . SER A 1 269 ? 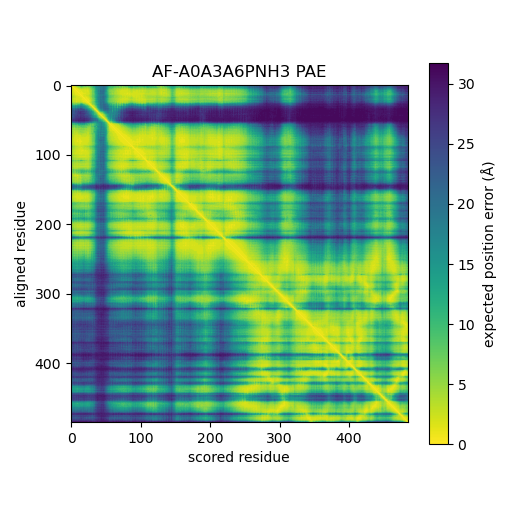-16.489 2.598 14.848 1.00 86.00 269 SER A O 1
ATOM 2229 N N . GLN A 1 270 ? -14.319 2.100 15.166 1.00 81.62 270 GLN A N 1
ATOM 2230 C CA . GLN A 1 270 ? -14.550 0.692 15.479 1.00 81.62 270 GLN A CA 1
ATOM 2231 C C . GLN A 1 270 ? -15.263 0.528 16.818 1.00 81.62 270 GLN A C 1
ATOM 2233 O O . GLN A 1 270 ? -16.241 -0.218 16.879 1.00 81.62 270 GLN A O 1
ATOM 2238 N N . LEU A 1 271 ? -14.848 1.267 17.852 1.00 82.44 271 LEU A N 1
ATOM 2239 C CA . LEU A 1 271 ? -15.536 1.278 19.146 1.00 82.44 271 LEU A CA 1
ATOM 2240 C C . LEU A 1 271 ? -17.006 1.701 18.990 1.00 82.44 271 LEU A C 1
ATOM 2242 O O . LEU A 1 271 ? -17.901 0.981 19.422 1.00 82.44 271 LEU A O 1
ATOM 2246 N N . LYS A 1 272 ? -17.264 2.807 18.280 1.00 78.56 272 LYS A N 1
ATOM 2247 C CA . LYS A 1 272 ? -18.622 3.324 18.025 1.00 78.56 272 LYS A CA 1
ATOM 2248 C C . LYS A 1 272 ? -19.463 2.420 17.121 1.00 78.56 272 LYS A C 1
ATOM 2250 O O . LYS A 1 272 ? -20.689 2.472 17.168 1.00 78.56 272 LYS A O 1
ATOM 2255 N N . SER A 1 273 ? -18.827 1.594 16.288 1.00 73.38 273 SER A N 1
ATOM 2256 C CA . SER A 1 273 ? -19.525 0.605 15.457 1.00 73.38 273 SER A CA 1
ATOM 2257 C C . SER A 1 273 ? -20.013 -0.614 16.246 1.00 73.38 273 SER A C 1
ATOM 2259 O O . SER A 1 273 ? -20.875 -1.348 15.755 1.00 73.38 273 SER A O 1
ATOM 2261 N N . ALA A 1 274 ? -19.482 -0.838 17.453 1.00 80.69 274 ALA A N 1
ATOM 2262 C CA . ALA A 1 274 ? -19.909 -1.930 18.310 1.00 80.69 274 ALA A CA 1
ATOM 2263 C C . ALA A 1 274 ? -21.324 -1.659 18.833 1.00 80.69 274 ALA A C 1
ATOM 2265 O O . ALA A 1 274 ? -21.605 -0.622 19.437 1.00 80.69 274 ALA A O 1
ATOM 2266 N N . ASN A 1 275 ? -22.220 -2.628 18.647 1.00 84.19 275 ASN A N 1
ATOM 2267 C CA . ASN A 1 275 ? -23.597 -2.494 19.114 1.00 84.19 275 ASN A CA 1
ATOM 2268 C C . ASN A 1 275 ? -23.680 -2.468 20.643 1.00 84.19 275 ASN A C 1
ATOM 2270 O O . ASN A 1 275 ? -24.629 -1.906 21.185 1.00 84.19 275 ASN A O 1
ATOM 2274 N N . PHE A 1 276 ? -22.679 -3.022 21.332 1.00 85.06 276 PHE A N 1
ATOM 2275 C CA . PHE A 1 276 ? -22.502 -2.832 22.765 1.00 85.06 276 PHE A CA 1
ATOM 2276 C C . PHE A 1 276 ? -22.348 -1.349 23.152 1.00 85.06 276 PHE A C 1
ATOM 2278 O O . PHE A 1 276 ? -23.062 -0.887 24.034 1.00 85.06 276 PHE A O 1
ATOM 2285 N N . TRP A 1 277 ? -21.503 -0.572 22.465 1.00 84.88 277 TRP A N 1
ATOM 2286 C CA . TRP A 1 277 ? -21.344 0.861 22.759 1.00 84.88 277 TRP A CA 1
ATOM 2287 C C . TRP A 1 277 ? -22.637 1.638 22.468 1.00 84.88 277 TRP A C 1
ATOM 2289 O O . TRP A 1 277 ? -23.110 2.385 23.319 1.00 84.88 277 TRP A O 1
ATOM 2299 N N . THR A 1 278 ? -23.295 1.366 21.331 1.00 85.50 278 THR A N 1
ATOM 2300 C CA . THR A 1 278 ? -24.618 1.948 21.019 1.00 85.50 278 THR A CA 1
ATOM 2301 C C . THR A 1 278 ? -25.659 1.628 22.097 1.00 85.50 278 THR A C 1
ATOM 2303 O O . THR A 1 278 ? -26.528 2.450 22.387 1.00 85.50 278 THR A O 1
ATOM 2306 N N . ALA A 1 279 ? -25.599 0.437 22.696 1.00 86.44 279 ALA A N 1
ATOM 2307 C CA . ALA A 1 279 ? -26.510 0.036 23.760 1.00 86.44 279 ALA A CA 1
ATOM 2308 C C . ALA A 1 279 ? -26.316 0.861 25.034 1.00 86.44 279 ALA A C 1
ATOM 2310 O O . ALA A 1 279 ? -27.296 1.341 25.603 1.00 86.44 279 ALA A O 1
ATOM 2311 N N . ILE A 1 280 ? -25.058 1.048 25.436 1.00 88.38 280 ILE A N 1
ATOM 2312 C CA . ILE A 1 280 ? -24.685 1.881 26.577 1.00 88.38 280 ILE A CA 1
ATOM 2313 C C . ILE A 1 280 ? -25.083 3.339 26.335 1.00 88.38 280 ILE A C 1
ATOM 2315 O O . ILE A 1 280 ? -25.732 3.920 27.194 1.00 88.38 280 ILE A O 1
ATOM 2319 N N . GLU A 1 281 ? -24.810 3.891 25.150 1.00 87.38 281 GLU A N 1
ATOM 2320 C CA . GLU A 1 281 ? -25.205 5.257 24.767 1.00 87.38 281 GLU A CA 1
ATOM 2321 C C . GLU A 1 281 ? -26.728 5.460 24.755 1.00 87.38 281 GLU A C 1
ATOM 2323 O O . GLU A 1 281 ? -27.225 6.531 25.088 1.00 87.38 281 GLU A O 1
ATOM 2328 N N . THR A 1 282 ? -27.492 4.434 24.374 1.00 85.75 282 THR A N 1
ATOM 2329 C CA . THR A 1 282 ? -28.955 4.543 24.272 1.00 85.75 282 THR A CA 1
ATOM 2330 C C . THR A 1 282 ? -29.643 4.556 25.639 1.00 85.75 282 THR A C 1
ATOM 2332 O O . THR A 1 282 ? -30.699 5.175 25.772 1.00 85.75 282 THR A O 1
ATOM 2335 N N . VAL A 1 283 ? -29.106 3.827 26.623 1.00 87.00 283 VAL A N 1
ATOM 2336 C CA . VAL A 1 283 ? -29.742 3.638 27.942 1.00 87.00 283 VAL A CA 1
ATOM 2337 C C . VAL A 1 283 ? -29.081 4.487 29.030 1.00 87.00 283 VAL A C 1
ATOM 2339 O O . VAL A 1 283 ? -29.765 4.955 29.937 1.00 87.00 283 VAL A O 1
ATOM 2342 N N . GLY A 1 284 ? -27.765 4.674 28.955 1.00 83.75 284 GLY A N 1
ATOM 2343 C CA . GLY A 1 284 ? -27.000 5.482 29.894 1.00 83.75 284 GLY A CA 1
ATOM 2344 C C . GLY A 1 284 ? -27.093 6.971 29.587 1.00 83.75 284 GLY A C 1
ATOM 2345 O O . GLY A 1 284 ? -27.190 7.380 28.430 1.00 83.75 284 GLY A O 1
ATOM 2346 N N . ASP A 1 285 ? -26.992 7.793 30.628 1.00 84.69 285 ASP A N 1
ATOM 2347 C CA . ASP A 1 285 ? -26.813 9.236 30.484 1.00 84.69 285 ASP A CA 1
ATOM 2348 C C . ASP A 1 285 ? -25.326 9.515 30.178 1.00 84.69 285 ASP A C 1
ATOM 2350 O O . ASP A 1 285 ? -24.559 9.916 31.055 1.00 84.69 285 ASP A O 1
ATOM 2354 N N . VAL A 1 286 ? -24.904 9.233 28.934 1.00 86.69 286 VAL A N 1
ATOM 2355 C CA . VAL A 1 286 ? -23.505 9.393 28.500 1.00 86.69 286 VAL A CA 1
ATOM 2356 C C . VAL A 1 286 ? -23.160 10.869 28.313 1.00 86.69 286 VAL A C 1
ATOM 2358 O O . VAL A 1 286 ? -23.770 11.577 27.506 1.00 86.69 286 VAL A O 1
ATOM 2361 N N . THR A 1 287 ? -22.142 11.332 29.031 1.00 88.00 287 THR A N 1
ATOM 2362 C CA . THR A 1 287 ? -21.568 12.673 28.906 1.00 88.00 287 THR A CA 1
ATOM 2363 C C . THR A 1 287 ? -20.070 12.589 28.641 1.00 88.00 287 THR A C 1
ATOM 2365 O O . THR A 1 287 ? -19.399 11.659 29.072 1.00 88.00 287 THR A O 1
ATOM 2368 N N . GLN A 1 288 ? -19.551 13.555 27.888 1.00 88.75 288 GLN A N 1
ATOM 2369 C CA . GLN A 1 288 ? -18.137 13.647 27.529 1.00 88.75 288 GLN A CA 1
ATOM 2370 C C . GLN A 1 288 ? -17.553 14.904 28.167 1.00 88.75 288 GLN A C 1
ATOM 2372 O O . GLN A 1 288 ? -18.162 15.977 28.069 1.00 88.75 288 GLN A O 1
ATOM 2377 N N . VAL A 1 289 ? -16.415 14.767 28.846 1.00 89.56 289 VAL A N 1
ATOM 2378 C CA . VAL A 1 289 ? -15.739 15.858 29.558 1.00 89.56 289 VAL A CA 1
ATOM 2379 C C . VAL A 1 289 ? -14.236 15.832 29.297 1.00 89.56 289 VAL A C 1
ATOM 2381 O O . VAL A 1 289 ? -13.641 14.764 29.214 1.00 89.56 289 VAL A O 1
ATOM 2384 N N . ASP A 1 290 ? -13.611 17.010 29.255 1.00 86.12 290 ASP A N 1
ATOM 2385 C CA . ASP A 1 290 ? -12.158 17.132 29.054 1.00 86.12 290 ASP A CA 1
ATOM 2386 C C . ASP A 1 290 ? -11.348 16.488 30.195 1.00 86.12 290 ASP A C 1
ATOM 2388 O O . ASP A 1 290 ? -10.206 16.085 30.008 1.00 86.12 290 ASP A O 1
ATOM 2392 N N . SER A 1 291 ? -11.911 16.449 31.407 1.00 86.50 291 SER A N 1
ATOM 2393 C CA . SER A 1 291 ? -11.282 15.842 32.579 1.00 86.50 291 SER A CA 1
ATOM 2394 C C . SER A 1 291 ? -12.337 15.426 33.598 1.00 86.50 291 SER A C 1
ATOM 2396 O O . SER A 1 291 ? -13.290 16.173 33.847 1.00 86.50 291 SER A O 1
ATOM 23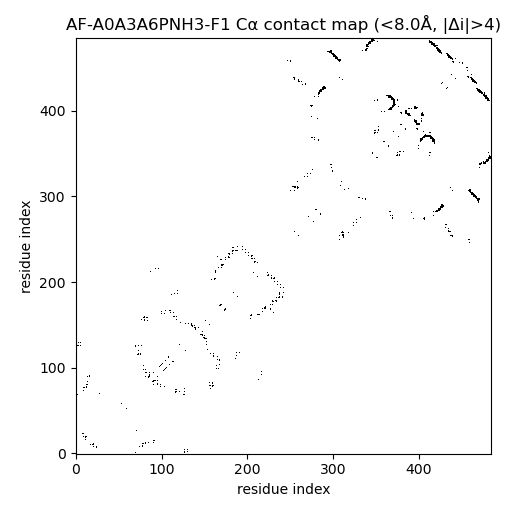98 N N . LEU A 1 292 ? -12.166 14.245 34.191 1.00 86.62 292 LEU A N 1
ATOM 2399 C CA . LEU A 1 292 ? -13.082 13.718 35.202 1.00 86.62 292 LEU A CA 1
ATOM 2400 C C . LEU A 1 292 ? -12.900 14.443 36.544 1.00 86.62 292 LEU A C 1
ATOM 2402 O O . LEU A 1 292 ? -11.782 14.651 37.018 1.00 86.62 292 LEU A O 1
ATOM 2406 N N . GLU A 1 293 ? -14.012 14.819 37.186 1.00 84.19 293 GLU A N 1
ATOM 2407 C CA . GLU A 1 293 ? -13.985 15.327 38.568 1.00 84.19 293 GLU A CA 1
ATOM 2408 C C . GLU A 1 293 ? -13.727 14.200 39.587 1.00 84.19 293 GLU A C 1
ATOM 2410 O O . GLU A 1 293 ? -13.216 14.450 40.684 1.00 84.19 293 GLU A O 1
ATOM 2415 N N . GLU A 1 294 ? -14.073 12.969 39.211 1.00 84.50 294 GLU A N 1
ATOM 2416 C CA . GLU A 1 294 ? -13.969 11.743 40.000 1.00 84.50 294 GLU A CA 1
ATOM 2417 C C . GLU A 1 294 ? -12.857 10.831 39.465 1.00 84.50 294 GLU A C 1
ATOM 2419 O O . GLU A 1 294 ? -12.466 10.916 38.302 1.00 84.50 294 GLU A O 1
ATOM 2424 N N . ASP A 1 295 ? -12.334 9.944 40.319 1.00 86.94 295 ASP A N 1
ATOM 2425 C CA . ASP A 1 295 ? -11.362 8.941 39.875 1.00 86.94 295 ASP A CA 1
ATOM 2426 C C . ASP A 1 295 ? -12.060 7.954 38.909 1.00 86.94 295 ASP A C 1
ATOM 2428 O O . ASP A 1 295 ? -13.100 7.396 39.277 1.00 86.94 295 ASP A O 1
ATOM 2432 N N . PRO A 1 296 ? -11.511 7.693 37.705 1.00 88.06 296 PRO A N 1
ATOM 2433 C CA . PRO A 1 296 ? -12.124 6.774 36.750 1.00 88.06 296 PRO A CA 1
ATOM 2434 C C . PRO A 1 296 ? -12.201 5.356 37.324 1.00 88.06 296 PRO A C 1
ATOM 2436 O O . PRO A 1 296 ? -11.216 4.840 37.861 1.00 88.06 296 PRO A O 1
ATOM 2439 N N . ASN A 1 297 ? -13.355 4.705 37.171 1.00 87.19 297 ASN A N 1
ATOM 2440 C CA . ASN A 1 297 ? -13.544 3.293 37.524 1.00 87.19 297 ASN A CA 1
ATOM 2441 C C . ASN A 1 297 ? -13.480 2.362 36.306 1.00 87.19 297 ASN A C 1
ATOM 2443 O O . ASN A 1 297 ? -13.133 1.194 36.449 1.00 87.19 297 ASN A O 1
ATOM 2447 N N . VAL A 1 298 ? -13.693 2.887 35.099 1.00 85.81 298 VAL A N 1
ATOM 2448 C CA . VAL A 1 298 ? -13.440 2.183 33.841 1.00 85.81 298 VAL A CA 1
ATOM 2449 C C . VAL A 1 298 ? -12.171 2.750 33.228 1.00 85.81 298 VAL A C 1
ATOM 2451 O O . VAL A 1 298 ? -12.162 3.854 32.692 1.00 85.81 298 VAL A O 1
ATOM 2454 N N . THR A 1 299 ? -11.080 1.993 33.292 1.00 89.44 299 THR A N 1
ATOM 2455 C CA . THR A 1 299 ? -9.801 2.418 32.719 1.00 89.44 299 THR A CA 1
ATOM 2456 C C . THR A 1 299 ? -9.103 1.271 32.008 1.00 89.44 299 THR A C 1
ATOM 2458 O O . THR A 1 299 ? -8.975 0.166 32.540 1.00 89.44 299 THR A O 1
ATOM 2461 N N . PHE A 1 300 ? -8.622 1.534 30.795 1.00 86.38 300 PHE A N 1
ATOM 2462 C CA . PHE A 1 300 ? -7.613 0.686 30.182 1.00 86.38 300 PHE A CA 1
ATOM 2463 C C . PHE A 1 300 ? -6.515 1.519 29.551 1.00 86.38 300 PHE A C 1
ATOM 2465 O O . PHE A 1 300 ? -6.749 2.550 28.924 1.00 86.38 300 PHE A O 1
ATOM 2472 N N . SER A 1 301 ? -5.301 0.999 29.673 1.00 86.94 301 SER A N 1
ATOM 2473 C CA . SER A 1 301 ? -4.151 1.465 28.923 1.00 86.94 301 SER A CA 1
ATOM 2474 C C . SER A 1 301 ? -3.479 0.294 28.221 1.00 86.94 301 SER A C 1
ATOM 2476 O O . SER A 1 301 ? -3.547 -0.866 28.648 1.00 86.94 301 SER A O 1
ATOM 2478 N N . GLY A 1 302 ? -2.875 0.584 27.078 1.00 82.56 302 GLY A N 1
ATOM 2479 C CA . GLY A 1 302 ? -2.187 -0.403 26.268 1.00 82.56 302 GLY A CA 1
ATOM 2480 C C . GLY A 1 302 ? -0.996 0.219 25.575 1.00 82.56 302 GLY A C 1
ATOM 2481 O O . GLY A 1 302 ? -1.062 1.353 25.117 1.00 82.56 302 GLY A O 1
ATOM 2482 N N . VAL A 1 303 ? 0.079 -0.555 25.484 1.00 85.38 303 VAL A N 1
ATOM 2483 C CA . VAL A 1 303 ? 1.264 -0.198 24.713 1.00 85.38 303 VAL A CA 1
ATOM 2484 C C . VAL A 1 303 ? 1.420 -1.236 23.614 1.00 85.38 303 VAL A C 1
ATOM 2486 O O . VAL A 1 303 ? 1.412 -2.439 23.888 1.00 85.38 303 VAL A O 1
ATOM 2489 N N . ALA A 1 304 ? 1.537 -0.776 22.375 1.00 84.94 304 ALA A N 1
ATOM 2490 C CA . ALA A 1 304 ? 1.778 -1.607 21.205 1.00 84.94 304 ALA A CA 1
ATOM 2491 C C . ALA A 1 304 ? 2.938 -1.044 20.379 1.00 84.94 304 ALA A C 1
ATOM 2493 O O . ALA A 1 304 ? 3.317 0.116 20.523 1.00 84.94 304 ALA A O 1
ATOM 2494 N N . SER A 1 305 ? 3.500 -1.870 19.501 1.00 85.88 305 SER A N 1
ATOM 2495 C CA . SER A 1 305 ? 4.491 -1.441 18.520 1.00 85.88 305 SER A CA 1
ATOM 2496 C C . SER A 1 305 ? 3.964 -1.653 17.109 1.00 85.88 305 SER A C 1
ATOM 2498 O O . SER A 1 305 ? 3.248 -2.617 16.826 1.00 85.88 305 SER A O 1
ATOM 2500 N N . ALA A 1 306 ? 4.318 -0.739 16.216 1.00 87.88 306 ALA A N 1
ATOM 2501 C CA . ALA A 1 306 ? 3.950 -0.805 14.812 1.00 87.88 306 ALA A CA 1
ATOM 2502 C C . ALA A 1 306 ? 5.072 -0.231 13.933 1.00 87.88 306 ALA A C 1
ATOM 2504 O O . ALA A 1 306 ? 5.934 0.498 14.435 1.00 87.88 306 ALA A O 1
ATOM 2505 N N . PRO A 1 307 ? 5.106 -0.562 12.629 1.00 89.88 307 PRO A N 1
ATOM 2506 C CA . PRO A 1 307 ? 6.046 0.059 11.704 1.00 89.88 307 PRO A CA 1
ATOM 2507 C C . PRO A 1 307 ? 5.863 1.581 11.676 1.00 89.88 307 PRO A C 1
ATOM 2509 O O . PRO A 1 307 ? 4.749 2.063 11.471 1.00 89.88 307 PRO A O 1
ATOM 2512 N N . ARG A 1 308 ? 6.962 2.335 11.813 1.00 90.88 308 ARG A N 1
ATOM 2513 C CA . ARG A 1 308 ? 6.972 3.808 11.747 1.00 90.88 308 ARG A CA 1
ATOM 2514 C C . ARG A 1 308 ? 6.336 4.330 10.464 1.00 90.88 308 ARG A C 1
ATOM 2516 O O . ARG A 1 308 ? 5.684 5.367 10.495 1.00 90.88 308 ARG A O 1
ATOM 2523 N N . LYS A 1 309 ? 6.493 3.589 9.361 1.00 90.38 309 LYS A N 1
ATOM 2524 C CA . LYS A 1 309 ? 5.943 3.925 8.042 1.00 90.38 309 LYS A CA 1
ATOM 2525 C C . LYS A 1 309 ? 4.453 4.299 8.080 1.00 90.38 309 LYS A C 1
ATOM 2527 O O . LYS A 1 309 ? 4.035 5.143 7.310 1.00 90.38 309 LYS A O 1
ATOM 2532 N N . LEU A 1 310 ? 3.672 3.717 8.994 1.00 89.56 310 LEU A N 1
ATOM 2533 C CA . LEU A 1 310 ? 2.235 3.993 9.126 1.00 89.56 310 LEU A CA 1
ATOM 2534 C C . LEU A 1 310 ? 1.904 5.398 9.655 1.00 89.56 310 LEU A C 1
ATOM 2536 O O . LEU A 1 310 ? 0.750 5.811 9.599 1.00 89.56 310 LEU A O 1
ATOM 2540 N N . PHE A 1 311 ? 2.888 6.098 10.218 1.00 92.44 311 PHE A N 1
ATOM 2541 C CA . PHE A 1 311 ? 2.690 7.347 10.950 1.00 92.44 311 PHE A CA 1
ATOM 2542 C C . PHE A 1 311 ? 3.545 8.497 10.420 1.00 92.44 311 PHE A C 1
ATOM 2544 O O . PHE A 1 311 ? 3.675 9.517 11.090 1.00 92.44 311 PHE A O 1
ATOM 2551 N N . VAL A 1 312 ? 4.158 8.343 9.248 1.00 91.25 312 VAL A N 1
ATOM 2552 C CA . VAL A 1 312 ? 4.954 9.392 8.601 1.00 91.25 312 VAL A CA 1
ATOM 2553 C C . VAL A 1 312 ? 4.299 9.778 7.283 1.00 91.25 312 VAL A C 1
ATOM 2555 O O . VAL A 1 312 ? 3.689 8.943 6.626 1.00 91.25 312 VAL A O 1
ATOM 2558 N N . ASP A 1 313 ? 4.447 11.040 6.886 1.00 87.81 313 ASP A N 1
ATOM 2559 C CA . ASP A 1 313 ? 3.935 11.512 5.599 1.00 87.81 313 ASP A CA 1
ATOM 2560 C C . ASP A 1 313 ? 4.893 11.148 4.459 1.00 87.81 313 ASP A C 1
ATOM 2562 O O . ASP A 1 313 ? 5.682 11.971 3.997 1.00 87.81 313 ASP A O 1
ATOM 2566 N N . ASP A 1 314 ? 4.865 9.886 4.035 1.00 80.38 314 ASP A N 1
ATOM 2567 C CA . ASP A 1 314 ? 5.687 9.368 2.939 1.00 80.38 314 ASP A CA 1
ATOM 2568 C C . ASP A 1 314 ? 5.132 9.694 1.536 1.00 80.38 314 ASP A C 1
ATOM 2570 O O . ASP A 1 314 ? 5.711 9.257 0.536 1.00 80.38 314 ASP A O 1
ATOM 2574 N N . GLY A 1 315 ? 4.051 10.482 1.462 1.00 72.44 315 GLY A N 1
ATOM 2575 C CA . GLY A 1 315 ? 3.332 10.817 0.235 1.00 72.44 315 GLY A CA 1
ATOM 2576 C C . GLY A 1 315 ? 2.362 9.731 -0.244 1.00 72.44 315 GLY A C 1
ATOM 2577 O O . GLY A 1 315 ? 1.776 9.892 -1.316 1.00 72.44 315 GLY A O 1
ATOM 2578 N N . MET A 1 316 ? 2.184 8.639 0.510 1.00 70.19 316 MET A N 1
ATOM 2579 C CA . MET A 1 316 ? 1.244 7.562 0.204 1.00 70.19 316 MET A CA 1
ATOM 2580 C C . MET A 1 316 ? 0.072 7.562 1.188 1.00 70.19 316 MET A C 1
ATOM 2582 O O . MET A 1 316 ? 0.237 7.658 2.400 1.00 70.19 316 MET A O 1
ATOM 2586 N N . GLU A 1 317 ? -1.144 7.385 0.667 1.00 69.88 317 GLU A N 1
ATOM 2587 C CA . GLU A 1 317 ? -2.329 7.249 1.515 1.00 69.88 317 GLU A CA 1
ATOM 2588 C C . GLU A 1 317 ? -2.223 5.965 2.355 1.00 69.88 317 GLU A C 1
ATOM 2590 O O . GLU A 1 317 ? -2.223 4.847 1.829 1.00 69.88 317 GLU A O 1
ATOM 2595 N N . THR A 1 318 ? -2.124 6.120 3.676 1.00 75.50 318 THR A N 1
ATOM 2596 C CA . THR A 1 318 ? -2.073 4.988 4.604 1.00 75.50 318 THR A CA 1
ATOM 2597 C C . THR A 1 318 ? -3.487 4.569 4.985 1.00 75.50 318 THR A C 1
ATOM 2599 O O . THR A 1 318 ? -4.246 5.340 5.565 1.00 75.50 318 THR A O 1
ATOM 2602 N N . MET A 1 319 ? -3.841 3.312 4.704 1.00 70.19 319 MET A N 1
ATOM 2603 C CA . MET A 1 319 ? -5.076 2.710 5.208 1.00 70.19 319 MET A CA 1
ATOM 2604 C C . MET A 1 319 ? -4.799 1.872 6.454 1.00 70.19 319 MET A C 1
ATOM 2606 O O . MET A 1 319 ? -4.103 0.856 6.396 1.00 70.19 319 MET A O 1
ATOM 2610 N N . PHE A 1 320 ? -5.420 2.240 7.571 1.00 78.75 320 PHE A N 1
ATOM 2611 C CA . PHE A 1 320 ? -5.336 1.480 8.814 1.00 78.75 320 PHE A CA 1
ATOM 2612 C C . PHE A 1 320 ? -6.277 0.269 8.781 1.00 78.75 320 PHE A C 1
ATOM 2614 O O . PHE A 1 320 ? -7.463 0.357 9.089 1.00 78.75 320 PHE A O 1
ATOM 2621 N N . GLN A 1 321 ? -5.742 -0.890 8.398 1.00 63.00 321 GLN A N 1
ATOM 2622 C CA . GLN A 1 321 ? -6.463 -2.167 8.417 1.00 63.00 321 GLN A CA 1
ATOM 2623 C C . GLN A 1 321 ? -6.161 -2.950 9.700 1.00 63.00 321 GLN A C 1
ATOM 2625 O O . GLN A 1 321 ? -5.533 -4.005 9.671 1.00 63.00 321 GLN A O 1
ATOM 2630 N N . SER A 1 322 ? -6.582 -2.436 10.850 1.00 60.72 322 SER A N 1
ATOM 2631 C CA . SER A 1 322 ? -6.475 -3.145 12.130 1.00 60.72 322 SER A CA 1
ATOM 2632 C C . SER A 1 322 ? -7.861 -3.518 12.641 1.00 60.72 322 SER A C 1
ATOM 2634 O O . SER A 1 322 ? -8.763 -2.692 12.660 1.00 60.72 322 SER A O 1
ATOM 2636 N N . HIS A 1 323 ? -8.047 -4.767 13.071 1.00 58.94 323 HIS A N 1
ATOM 2637 C CA . HIS A 1 323 ? -9.228 -5.170 13.833 1.00 58.94 323 HIS A CA 1
ATOM 2638 C C . HIS A 1 323 ? -8.909 -5.012 15.320 1.00 58.94 323 HIS A C 1
ATOM 2640 O O . HIS A 1 323 ? -8.308 -5.904 15.916 1.00 58.94 323 HIS A O 1
ATOM 2646 N N . HIS A 1 324 ? -9.318 -3.903 15.937 1.00 68.25 324 HIS A N 1
ATOM 2647 C CA . HIS A 1 324 ? -9.141 -3.658 17.374 1.00 68.25 324 HIS A CA 1
ATOM 2648 C C . HIS A 1 324 ? -10.158 -4.430 18.224 1.00 68.25 324 HIS A C 1
ATOM 2650 O O . HIS A 1 324 ? -10.702 -3.916 19.197 1.00 68.25 324 HIS A O 1
ATOM 2656 N N . ARG A 1 325 ? -10.430 -5.686 17.858 1.00 72.25 325 ARG A N 1
ATOM 2657 C CA . ARG A 1 325 ? -11.400 -6.532 18.556 1.00 72.25 325 ARG A CA 1
ATOM 2658 C C . ARG A 1 325 ? -11.046 -6.678 20.035 1.00 72.25 325 ARG A C 1
ATOM 2660 O O . ARG A 1 325 ? -11.918 -6.510 20.875 1.00 72.25 325 ARG A O 1
ATOM 2667 N N . ASP A 1 326 ? -9.765 -6.866 20.337 1.00 76.94 326 ASP A N 1
ATOM 2668 C CA . ASP A 1 326 ? -9.271 -6.955 21.713 1.00 76.94 326 ASP A CA 1
ATOM 2669 C C . ASP A 1 326 ? -9.554 -5.679 22.523 1.00 76.94 326 ASP A C 1
ATOM 2671 O O . ASP A 1 326 ? -9.780 -5.755 23.727 1.00 76.94 326 ASP A O 1
ATOM 2675 N N . LEU A 1 327 ? -9.555 -4.504 21.882 1.00 78.31 327 LEU A N 1
ATOM 2676 C CA . LEU A 1 327 ? -9.892 -3.238 22.537 1.00 78.31 327 LEU A CA 1
ATOM 2677 C C . LEU A 1 327 ? -11.388 -3.173 22.851 1.00 78.31 327 LEU A C 1
ATOM 2679 O O . LEU A 1 327 ? -11.753 -2.805 23.962 1.00 78.31 327 LEU A O 1
ATOM 2683 N N . ILE A 1 328 ? -12.240 -3.574 21.904 1.00 79.75 328 ILE A N 1
ATOM 2684 C CA . ILE A 1 328 ? -13.696 -3.633 22.099 1.00 79.75 328 ILE A CA 1
ATOM 2685 C C . ILE A 1 328 ? -14.050 -4.633 23.209 1.00 79.75 328 ILE A C 1
ATOM 2687 O O . ILE A 1 328 ? -14.868 -4.326 24.072 1.00 79.75 328 ILE A O 1
ATOM 2691 N N . ASP A 1 329 ? -13.410 -5.803 23.226 1.00 81.12 329 ASP A N 1
ATOM 2692 C CA . ASP A 1 329 ? -13.651 -6.836 24.237 1.00 81.12 329 ASP A CA 1
ATOM 2693 C C . ASP A 1 329 ? -13.155 -6.387 25.634 1.00 81.12 329 ASP A C 1
ATOM 2695 O O . ASP A 1 329 ? -13.849 -6.592 26.635 1.00 81.12 329 ASP A O 1
ATOM 2699 N N . ARG A 1 330 ? -12.015 -5.675 25.722 1.00 83.00 330 ARG A N 1
ATOM 2700 C CA . ARG A 1 330 ? -11.552 -5.037 26.975 1.00 83.00 330 ARG A CA 1
ATOM 2701 C C . ARG A 1 330 ? -12.513 -3.961 27.468 1.00 83.00 330 ARG A C 1
ATOM 2703 O O . ARG A 1 330 ? -12.874 -3.974 28.641 1.00 83.00 330 ARG A O 1
ATOM 2710 N N . TYR A 1 331 ? -12.923 -3.056 26.580 1.00 85.56 331 TYR A N 1
ATOM 2711 C CA . TYR A 1 331 ? -13.903 -2.014 26.879 1.00 85.56 331 TYR A CA 1
ATOM 2712 C C . TYR A 1 331 ? -15.185 -2.626 27.451 1.00 85.56 331 TYR A C 1
ATOM 2714 O O . TYR A 1 331 ? -15.627 -2.251 28.535 1.00 85.56 331 TYR A O 1
ATOM 2722 N N . ARG A 1 332 ? -15.733 -3.630 26.758 1.00 85.50 332 ARG A N 1
ATOM 2723 C CA . ARG A 1 332 ? -16.938 -4.339 27.184 1.00 85.50 332 ARG A CA 1
ATOM 2724 C C . ARG A 1 332 ? -16.770 -4.936 28.576 1.00 85.50 332 ARG A C 1
ATOM 2726 O O . ARG A 1 332 ? -17.623 -4.714 29.427 1.00 85.50 332 ARG A O 1
ATOM 2733 N N . SER A 1 333 ? -15.680 -5.665 28.805 1.00 86.06 333 SER A N 1
ATOM 2734 C CA . SER A 1 333 ? -15.415 -6.315 30.092 1.00 86.06 333 SER A CA 1
ATOM 2735 C C . SER A 1 333 ? -15.424 -5.311 31.247 1.00 86.06 333 SER A C 1
ATOM 2737 O O . SER A 1 333 ? -16.128 -5.525 32.228 1.00 86.06 333 SER A O 1
ATOM 2739 N N . LEU A 1 334 ? -14.717 -4.186 31.099 1.00 87.94 334 LEU A N 1
ATOM 2740 C CA . LEU A 1 334 ? -14.620 -3.162 32.144 1.00 87.94 334 LEU A CA 1
ATOM 2741 C C . LEU A 1 334 ? -15.957 -2.461 32.408 1.00 87.94 334 LEU A C 1
ATOM 2743 O O . LEU A 1 334 ? -16.331 -2.259 33.557 1.00 87.94 334 LEU A O 1
ATOM 2747 N N . VAL A 1 335 ? -16.717 -2.137 31.359 1.00 87.88 335 VAL A N 1
ATOM 2748 C CA . VAL A 1 335 ? -18.053 -1.543 31.523 1.00 87.88 335 VAL A CA 1
ATOM 2749 C C . VAL A 1 335 ? -18.994 -2.507 32.250 1.00 87.88 335 VAL A C 1
ATOM 2751 O O . VAL A 1 335 ? -19.750 -2.092 33.125 1.00 87.88 335 VAL A O 1
ATOM 2754 N N . LEU A 1 336 ? -18.953 -3.800 31.919 1.00 87.81 336 LEU A N 1
ATOM 2755 C CA . LEU A 1 336 ? -19.788 -4.805 32.582 1.00 87.81 336 LEU A CA 1
ATOM 2756 C C . LEU A 1 336 ? -19.404 -5.025 34.054 1.00 87.81 336 LEU A C 1
ATOM 2758 O O . LEU A 1 336 ? -20.279 -5.379 34.840 1.00 87.81 336 LEU A O 1
ATOM 2762 N N . GLU A 1 337 ? -18.135 -4.836 34.428 1.00 87.25 337 GLU A N 1
ATOM 2763 C CA . GLU A 1 337 ? -17.674 -4.931 35.821 1.00 87.25 337 GLU A CA 1
ATOM 2764 C C . GLU A 1 337 ? -18.224 -3.799 36.702 1.00 87.25 337 GLU A C 1
ATOM 2766 O O . GLU A 1 337 ? -18.558 -4.041 37.864 1.00 87.25 337 GLU A O 1
ATOM 2771 N N . GLU A 1 338 ? -18.362 -2.593 36.148 1.00 89.88 338 GLU A N 1
ATOM 2772 C CA . GLU A 1 338 ? -18.843 -1.418 36.888 1.00 89.88 338 GLU A CA 1
ATOM 2773 C C . GLU A 1 338 ? -20.374 -1.297 36.909 1.00 89.88 338 GLU A C 1
ATOM 2775 O O . GLU A 1 338 ? -20.957 -0.724 37.833 1.00 89.88 338 GLU A O 1
ATOM 2780 N N . LEU A 1 339 ? -21.061 -1.880 35.926 1.00 87.81 339 LEU A N 1
ATOM 278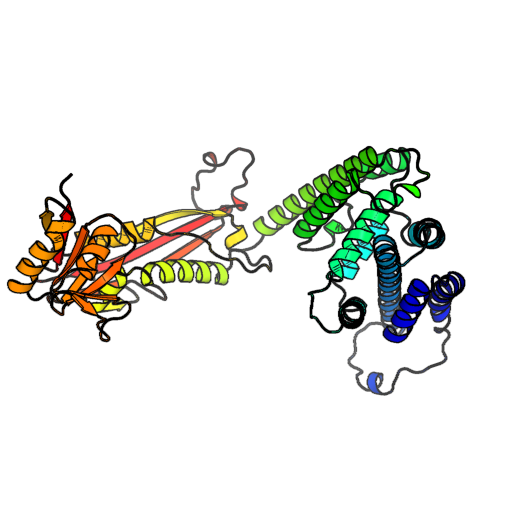1 C CA . LEU A 1 339 ? -22.517 -1.972 35.938 1.00 87.81 339 LEU A CA 1
ATOM 2782 C C . LEU A 1 339 ? -22.997 -3.022 36.953 1.00 87.81 339 LEU A C 1
ATOM 2784 O O . LEU A 1 339 ? -22.474 -4.131 37.060 1.00 87.81 339 LEU A O 1
ATOM 2788 N N . ASN A 1 340 ? -24.091 -2.732 37.657 1.00 89.44 340 ASN A N 1
ATOM 2789 C CA . ASN A 1 340 ? -24.707 -3.689 38.573 1.00 89.44 340 ASN A CA 1
ATOM 2790 C C . ASN A 1 340 ? -25.518 -4.743 37.802 1.00 89.44 340 ASN A C 1
ATOM 2792 O O . ASN A 1 340 ? -26.725 -4.593 37.570 1.00 89.44 340 ASN A O 1
ATOM 2796 N N . ILE A 1 341 ? -24.835 -5.808 37.387 1.00 89.69 341 ILE A N 1
ATOM 2797 C CA . ILE A 1 341 ? -25.386 -6.855 36.527 1.00 89.69 341 ILE A CA 1
ATOM 2798 C C . ILE A 1 341 ? -25.639 -8.152 37.301 1.00 89.69 341 ILE A C 1
ATOM 2800 O O . ILE A 1 341 ? -24.839 -8.589 38.125 1.00 89.69 341 ILE A O 1
ATOM 2804 N N . ILE A 1 342 ? -26.761 -8.811 36.995 1.00 91.56 342 ILE A N 1
ATOM 2805 C CA . ILE A 1 342 ? -27.047 -10.175 37.455 1.00 91.56 342 ILE A CA 1
ATOM 2806 C C . ILE A 1 342 ? -26.789 -11.164 36.323 1.00 91.56 342 ILE A C 1
ATOM 2808 O O . ILE A 1 342 ? -27.322 -11.017 35.226 1.00 91.56 342 ILE A O 1
ATOM 2812 N N . GLU A 1 343 ? -26.040 -12.223 36.601 1.00 91.94 343 GLU A N 1
ATOM 2813 C CA . GLU A 1 343 ? -25.860 -13.315 35.648 1.00 91.94 343 GLU A CA 1
ATOM 2814 C C . GLU A 1 343 ? -26.951 -14.382 35.801 1.00 91.94 343 GLU A C 1
ATOM 2816 O O . GLU A 1 343 ? -27.342 -14.759 36.911 1.00 91.94 343 GLU A O 1
ATOM 2821 N N . ARG A 1 344 ? -27.449 -14.882 34.668 1.00 93.31 344 ARG A N 1
ATOM 2822 C CA . ARG A 1 344 ? -28.364 -16.020 34.576 1.00 93.31 344 ARG A CA 1
ATOM 2823 C C . ARG A 1 344 ? -27.804 -17.049 33.605 1.00 93.31 344 ARG A C 1
ATOM 2825 O O . ARG A 1 344 ? -27.481 -16.732 32.464 1.00 93.31 344 ARG A O 1
ATOM 2832 N N . GLU A 1 345 ? -27.744 -18.291 34.051 1.00 91.19 345 GLU A N 1
ATOM 2833 C CA . GLU A 1 345 ? -27.405 -19.417 33.191 1.00 91.19 345 GLU A CA 1
ATOM 2834 C C . GLU A 1 345 ? -28.666 -20.045 32.591 1.00 91.19 345 GLU A C 1
ATOM 2836 O O . GLU A 1 345 ? -29.701 -20.143 33.256 1.00 91.19 345 GLU A O 1
ATOM 2841 N N . VAL A 1 346 ? -28.570 -20.466 31.332 1.00 90.88 346 VAL A N 1
ATOM 2842 C CA . VAL A 1 346 ? -29.591 -21.245 30.626 1.00 90.88 346 VAL A CA 1
ATOM 2843 C C . VAL A 1 346 ? -28.971 -22.492 30.006 1.00 90.88 346 VAL A C 1
ATOM 2845 O O . VAL A 1 346 ? -27.827 -22.467 29.561 1.00 90.88 346 VAL A O 1
ATOM 2848 N N . ASP A 1 347 ? -29.744 -23.571 29.916 1.00 88.38 347 ASP A N 1
ATOM 2849 C CA . ASP A 1 347 ? -29.244 -24.858 29.417 1.00 88.38 347 ASP A CA 1
ATOM 2850 C C . ASP A 1 347 ? -28.898 -24.819 27.915 1.00 88.38 347 ASP A C 1
ATOM 2852 O O . ASP A 1 347 ? -28.077 -25.601 27.433 1.00 88.38 347 ASP A O 1
ATOM 2856 N N . SER A 1 348 ? -29.534 -23.934 27.137 1.00 88.88 348 SER A N 1
ATOM 2857 C CA . SER A 1 348 ? -29.298 -23.831 25.698 1.00 88.88 348 SER A CA 1
ATOM 2858 C C . SER A 1 348 ? -29.696 -22.479 25.100 1.00 88.88 348 SER A C 1
ATOM 2860 O O . SER A 1 348 ? -30.509 -21.731 25.645 1.00 88.88 348 SER A O 1
ATOM 2862 N N . ALA A 1 349 ? -29.199 -22.197 23.890 1.00 88.38 349 ALA A N 1
ATOM 2863 C CA . ALA A 1 349 ? -29.612 -21.026 23.113 1.00 88.38 349 ALA A CA 1
ATOM 2864 C C . ALA A 1 349 ? -31.129 -20.990 22.829 1.00 88.38 349 ALA A C 1
ATOM 2866 O O . ALA A 1 349 ? -31.682 -19.911 22.623 1.00 88.38 349 ALA A O 1
ATOM 2867 N N . THR A 1 350 ? -31.807 -22.147 22.806 1.00 90.31 350 THR A N 1
ATOM 2868 C CA . THR A 1 350 ? -33.261 -22.226 22.580 1.00 90.31 350 THR A CA 1
ATOM 2869 C C . THR A 1 350 ? -34.091 -21.832 23.794 1.00 90.31 350 THR A C 1
ATOM 2871 O O . THR A 1 350 ? -35.263 -21.519 23.617 1.00 90.31 350 THR A O 1
ATOM 2874 N N . ASP A 1 351 ? -33.493 -21.786 24.986 1.00 92.12 351 ASP A N 1
ATOM 2875 C CA . ASP A 1 351 ? -34.181 -21.392 26.222 1.00 92.12 351 ASP A CA 1
ATOM 2876 C C . ASP A 1 351 ? -34.119 -19.872 26.464 1.00 92.12 351 ASP A C 1
ATOM 2878 O O . ASP A 1 351 ? -34.893 -19.327 27.254 1.00 92.12 351 ASP A O 1
ATOM 2882 N N . ILE A 1 352 ? -33.239 -19.160 25.745 1.00 93.06 352 ILE A N 1
ATOM 2883 C CA . ILE A 1 352 ? -33.068 -17.703 25.852 1.00 93.06 352 ILE A CA 1
ATOM 2884 C C . ILE A 1 352 ? -34.383 -16.928 25.637 1.00 93.06 352 ILE A C 1
ATOM 2886 O O . ILE A 1 352 ? -34.662 -16.048 26.450 1.00 93.06 352 ILE A O 1
ATOM 2890 N N . PRO A 1 353 ? -35.220 -17.207 24.613 1.00 94.12 353 PRO A N 1
ATOM 2891 C CA . PRO A 1 353 ? -36.468 -16.467 24.418 1.00 94.12 353 PRO A CA 1
ATOM 2892 C C . PRO A 1 353 ? -37.426 -16.557 25.609 1.00 94.12 353 PRO A C 1
ATOM 2894 O O . PRO A 1 353 ? -38.051 -15.564 25.974 1.00 94.12 353 PRO A O 1
ATOM 2897 N N . ASP A 1 354 ? -37.534 -17.723 26.246 1.00 94.50 354 ASP A N 1
ATOM 2898 C CA . ASP A 1 354 ? -38.421 -17.903 27.398 1.00 94.50 354 ASP A CA 1
ATOM 2899 C C . ASP A 1 354 ? -37.864 -17.216 28.647 1.00 94.50 354 ASP A C 1
ATOM 2901 O O . ASP A 1 354 ? -38.608 -16.528 29.348 1.00 94.50 354 ASP A O 1
ATOM 2905 N N . ALA A 1 355 ? -36.550 -17.301 28.866 1.00 93.44 355 ALA A N 1
ATOM 2906 C CA . ALA A 1 355 ? -35.880 -16.601 29.957 1.00 93.44 355 ALA A CA 1
ATOM 2907 C C . ALA A 1 355 ? -35.950 -15.066 29.805 1.00 93.44 355 ALA A C 1
ATOM 2909 O O . ALA A 1 355 ? -36.146 -14.345 30.788 1.00 93.44 355 ALA A O 1
ATOM 2910 N N . LEU A 1 356 ? -35.846 -14.556 28.571 1.00 94.12 356 LEU A N 1
ATOM 2911 C CA . LEU A 1 356 ? -36.062 -13.143 28.257 1.00 94.12 356 LEU A CA 1
ATOM 2912 C C . LEU A 1 356 ? -37.521 -12.738 28.455 1.00 94.12 356 LEU A C 1
ATOM 2914 O O . LEU A 1 356 ? -37.777 -11.661 28.981 1.00 94.12 356 LEU A O 1
ATOM 2918 N N . ALA A 1 357 ? -38.483 -13.577 28.066 1.00 94.06 357 ALA A N 1
ATOM 2919 C CA . ALA A 1 357 ? -39.900 -13.277 28.251 1.00 94.06 357 ALA A CA 1
ATOM 2920 C C . ALA A 1 357 ? -40.284 -13.166 29.733 1.00 94.06 357 ALA A C 1
ATOM 2922 O O . ALA A 1 357 ? -41.046 -12.269 30.089 1.00 94.06 357 ALA A O 1
ATOM 2923 N N . GLU A 1 358 ? -39.728 -14.030 30.585 1.00 94.06 358 GLU A N 1
ATOM 2924 C CA . GLU A 1 358 ? -39.868 -13.933 32.042 1.00 94.06 358 GLU A CA 1
ATOM 2925 C C . GLU A 1 358 ? -39.238 -12.638 32.579 1.00 94.06 358 GLU A C 1
ATOM 2927 O O . GLU A 1 358 ? -39.858 -11.916 33.360 1.00 94.06 358 GLU A O 1
ATOM 2932 N N . LEU A 1 359 ? -38.033 -12.286 32.114 1.00 93.94 359 LEU A N 1
ATOM 2933 C CA . LEU A 1 359 ? -37.374 -11.048 32.532 1.00 93.94 359 LEU A CA 1
ATOM 2934 C C . LEU A 1 359 ? -38.175 -9.800 32.122 1.00 93.94 359 LEU A C 1
ATOM 2936 O O . LEU A 1 359 ? -38.384 -8.921 32.951 1.00 93.94 359 LEU A O 1
ATOM 2940 N N . VAL A 1 360 ? -38.664 -9.747 30.880 1.00 93.38 360 VAL A N 1
ATOM 2941 C CA . VAL A 1 360 ? -39.475 -8.636 30.347 1.00 93.38 360 VAL A CA 1
ATOM 2942 C C . VAL A 1 360 ? -40.837 -8.535 31.046 1.00 93.38 360 VAL A C 1
ATOM 2944 O O . VAL A 1 360 ? -41.401 -7.446 31.126 1.00 93.38 360 VAL A O 1
ATOM 2947 N N . SER A 1 361 ? -41.393 -9.635 31.570 1.00 91.94 361 SER A N 1
ATOM 2948 C CA . SER A 1 361 ? -42.631 -9.567 32.358 1.00 91.94 361 SER A CA 1
ATOM 2949 C C . SER A 1 361 ? -42.428 -9.026 33.773 1.00 91.94 361 SER A C 1
ATOM 2951 O O . SER A 1 361 ? -43.364 -8.458 34.339 1.00 91.94 361 SER A O 1
ATOM 2953 N N . ASP A 1 362 ? -41.228 -9.197 34.332 1.00 91.12 362 ASP A N 1
ATOM 2954 C CA . ASP A 1 362 ? -40.912 -8.863 35.724 1.00 91.12 362 ASP A CA 1
ATOM 2955 C C . ASP A 1 362 ? -40.215 -7.505 35.886 1.00 91.12 362 ASP A C 1
ATOM 2957 O O . ASP A 1 362 ? -40.268 -6.904 36.964 1.00 91.12 362 ASP A O 1
ATOM 2961 N N . LYS A 1 363 ? -39.527 -7.036 34.842 1.00 90.19 363 LYS A N 1
ATOM 2962 C CA . LYS A 1 363 ? -38.672 -5.846 34.854 1.00 90.19 363 LYS A CA 1
ATOM 2963 C C . LYS A 1 363 ? -38.931 -4.969 33.633 1.00 90.19 363 LYS A C 1
ATOM 2965 O O . LYS A 1 363 ? -39.257 -5.465 32.558 1.00 90.19 363 LYS A O 1
ATOM 2970 N N . GLU A 1 364 ? -38.743 -3.663 33.795 1.00 90.19 364 GLU A N 1
ATOM 2971 C CA . GLU A 1 364 ? -38.744 -2.721 32.674 1.00 90.19 364 GLU A CA 1
ATOM 2972 C C . GLU A 1 364 ? -37.411 -2.852 31.929 1.00 90.19 364 GLU A C 1
ATOM 2974 O O . GLU A 1 364 ? -36.347 -2.549 32.465 1.00 90.19 364 GLU A O 1
ATOM 2979 N N . VAL A 1 365 ? -37.474 -3.398 30.715 1.00 91.75 365 VAL A N 1
ATOM 2980 C CA . VAL A 1 365 ? -36.308 -3.648 29.864 1.00 91.75 365 VAL A CA 1
ATOM 2981 C C . VAL A 1 365 ? -36.252 -2.591 28.769 1.00 91.75 365 VAL A C 1
ATOM 2983 O O . VAL A 1 365 ? -37.191 -2.471 27.979 1.00 91.75 365 VAL A O 1
ATOM 2986 N N . ALA A 1 366 ? -35.130 -1.878 28.689 1.00 89.88 366 ALA A N 1
ATOM 2987 C CA . ALA A 1 366 ? -34.905 -0.845 27.688 1.00 89.88 366 ALA A CA 1
ATOM 2988 C C . ALA A 1 366 ? -34.369 -1.430 26.372 1.00 89.88 366 ALA A C 1
ATOM 2990 O O . ALA A 1 366 ? -34.830 -1.057 25.290 1.00 89.88 366 ALA A O 1
ATOM 2991 N N . LEU A 1 367 ? -33.412 -2.365 26.448 1.00 91.62 367 LEU A N 1
ATOM 2992 C CA . LEU A 1 367 ? -32.689 -2.850 25.271 1.00 91.62 367 LEU A CA 1
ATOM 2993 C C . LEU A 1 367 ? -32.122 -4.265 25.458 1.00 91.62 367 LEU A C 1
ATOM 2995 O O . LEU A 1 367 ? -31.728 -4.650 26.558 1.00 91.62 367 LEU A O 1
ATOM 2999 N N . ILE A 1 368 ? -32.039 -5.031 24.365 1.00 91.25 368 ILE A N 1
ATOM 3000 C CA . ILE A 1 368 ? -31.389 -6.350 24.330 1.00 91.25 368 ILE A CA 1
ATOM 3001 C C . ILE A 1 368 ? -30.244 -6.331 23.310 1.00 91.25 368 ILE A C 1
ATOM 3003 O O . ILE A 1 368 ? -30.456 -6.030 22.135 1.00 91.25 368 ILE A O 1
ATOM 3007 N N . VAL A 1 369 ? -29.046 -6.731 23.732 1.00 89.38 369 VAL A N 1
ATOM 3008 C CA . VAL A 1 369 ? -27.877 -6.959 22.873 1.00 89.38 369 VAL A CA 1
ATOM 3009 C C . VAL A 1 369 ? -27.648 -8.462 22.747 1.00 89.38 369 VAL A C 1
ATOM 3011 O O . VAL A 1 369 ? -27.356 -9.150 23.721 1.00 89.38 369 VAL A O 1
ATOM 3014 N N . CYS A 1 370 ? -27.808 -8.996 21.539 1.00 87.75 370 CYS A N 1
ATOM 3015 C CA . CYS A 1 370 ? -27.536 -10.399 21.239 1.00 87.75 370 CYS A CA 1
ATOM 3016 C C . CYS A 1 370 ? -26.157 -10.526 20.606 1.00 87.75 370 CYS A C 1
ATOM 3018 O O . CYS A 1 370 ? -25.970 -10.066 19.481 1.00 87.75 370 CYS A O 1
ATOM 3020 N N . GLU A 1 371 ? -25.230 -11.190 21.285 1.00 75.81 371 GLU A N 1
ATOM 3021 C CA . GLU A 1 371 ? -23.883 -11.413 20.749 1.00 75.81 371 GLU A CA 1
ATOM 3022 C C . GLU A 1 371 ? -23.773 -12.803 20.101 1.00 75.81 371 GLU A C 1
ATOM 3024 O O . GLU A 1 371 ? -23.243 -12.967 19.003 1.00 75.81 371 GLU A O 1
ATOM 3029 N N . HIS A 1 372 ? -24.416 -13.826 20.675 1.00 74.44 372 HIS A N 1
ATOM 3030 C CA . HIS A 1 372 ? -24.360 -15.169 20.101 1.00 74.44 372 HIS A CA 1
ATOM 3031 C C . HIS A 1 372 ? -25.203 -15.304 18.817 1.00 74.44 372 HIS A C 1
ATOM 3033 O O . HIS A 1 372 ? -26.433 -15.176 18.822 1.00 74.44 372 HIS A O 1
ATOM 3039 N N . ARG A 1 373 ? -24.553 -15.673 17.701 1.00 75.75 373 ARG A N 1
ATOM 3040 C CA . ARG A 1 373 ? -25.180 -15.787 16.366 1.00 75.75 373 ARG A CA 1
ATOM 3041 C C . ARG A 1 373 ? -26.452 -16.640 16.351 1.00 75.75 373 ARG A C 1
ATOM 3043 O O . ARG A 1 373 ? -27.438 -16.263 15.714 1.00 75.75 373 ARG A O 1
ATOM 3050 N N . ASP A 1 374 ? -26.441 -17.783 17.038 1.00 82.56 374 ASP A N 1
ATOM 3051 C CA . ASP A 1 374 ? -27.616 -18.662 17.095 1.00 82.56 374 ASP A CA 1
ATOM 3052 C C . ASP A 1 374 ? -28.771 -18.054 17.895 1.00 82.56 374 ASP A C 1
ATOM 3054 O O . ASP A 1 374 ? -29.919 -18.194 17.481 1.00 82.56 374 ASP A O 1
ATOM 3058 N N . VAL A 1 375 ? -28.480 -17.320 18.973 1.00 83.88 375 VAL A N 1
ATOM 3059 C CA . VAL A 1 375 ? -29.491 -16.645 19.800 1.00 83.88 375 VAL A CA 1
ATOM 3060 C C . VAL A 1 375 ? -30.172 -15.551 18.993 1.00 83.88 375 VAL A C 1
ATOM 3062 O O . VAL A 1 375 ? -31.398 -15.483 18.952 1.00 83.88 375 VAL A O 1
ATOM 3065 N N . GLY A 1 376 ? -29.386 -14.765 18.249 1.00 85.38 376 GLY A N 1
ATOM 3066 C CA . GLY A 1 376 ? -29.921 -13.759 17.340 1.00 85.38 376 GLY A CA 1
ATOM 3067 C C . GLY A 1 376 ? -30.903 -14.353 16.326 1.00 85.38 376 GLY A C 1
ATOM 3068 O O . GLY A 1 376 ? -31.959 -13.760 16.092 1.00 85.38 376 GLY A O 1
ATOM 3069 N N . ARG A 1 377 ? -30.589 -15.516 15.734 1.00 85.75 377 ARG A N 1
ATOM 3070 C CA . ARG A 1 377 ? -31.490 -16.213 14.797 1.00 85.75 377 ARG A CA 1
ATOM 3071 C C . ARG A 1 377 ? -32.746 -16.730 15.498 1.00 85.75 377 ARG A C 1
ATOM 3073 O O . ARG A 1 377 ? -33.838 -16.472 15.012 1.00 85.75 377 ARG A O 1
ATOM 3080 N N . ILE A 1 378 ? -32.587 -17.421 16.627 1.00 89.44 378 ILE A N 1
ATOM 3081 C CA . ILE A 1 378 ? -33.701 -17.993 17.395 1.00 89.44 378 ILE A CA 1
ATOM 3082 C C . ILE A 1 378 ? -34.690 -16.898 17.797 1.00 89.44 378 ILE A C 1
ATOM 3084 O O . ILE A 1 378 ? -35.883 -17.049 17.563 1.00 89.44 378 ILE A O 1
ATOM 3088 N N . LEU A 1 379 ? -34.200 -15.771 18.320 1.00 89.00 379 LEU A N 1
ATOM 3089 C CA . LEU A 1 379 ? -35.056 -14.647 18.687 1.00 89.00 379 LEU A CA 1
ATOM 3090 C C . LEU A 1 379 ? -35.769 -14.051 17.478 1.00 89.00 379 LEU A C 1
ATOM 3092 O O . LEU A 1 379 ? -36.944 -13.729 17.574 1.00 89.00 379 LEU A O 1
ATOM 3096 N N . GLN A 1 380 ? -35.106 -13.928 16.330 1.00 87.38 380 GLN A N 1
ATOM 3097 C CA . GLN A 1 380 ? -35.752 -13.409 15.121 1.00 87.38 380 GLN A CA 1
ATOM 3098 C C . GLN A 1 380 ? -36.869 -14.325 14.597 1.00 87.38 380 GLN A C 1
ATOM 3100 O O . GLN A 1 380 ? -37.850 -13.818 14.052 1.00 87.38 380 GLN A O 1
ATOM 3105 N N . ASP A 1 381 ? -36.707 -15.639 14.741 1.00 88.62 381 ASP A N 1
ATOM 3106 C CA . ASP A 1 381 ? -37.675 -16.643 14.291 1.00 88.62 381 ASP A CA 1
ATOM 3107 C C . ASP A 1 381 ? -38.795 -16.903 15.325 1.00 88.62 381 ASP A C 1
ATOM 3109 O O . ASP A 1 381 ? -39.774 -17.584 15.011 1.00 88.62 381 ASP A O 1
ATOM 3113 N N . ASP A 1 382 ? -38.675 -16.359 16.541 1.00 91.69 382 ASP A N 1
ATOM 3114 C CA . ASP A 1 382 ? -39.673 -16.472 17.607 1.00 91.69 382 ASP A CA 1
ATOM 3115 C C . ASP A 1 382 ? -40.950 -15.670 17.286 1.00 91.69 382 ASP A C 1
ATOM 3117 O O . ASP A 1 382 ? -40.905 -14.543 16.789 1.00 91.69 382 ASP A O 1
ATOM 3121 N N . GLU A 1 383 ? -42.121 -16.231 17.600 1.00 90.94 383 GLU A N 1
ATOM 3122 C CA . GLU A 1 383 ? -43.421 -15.605 17.316 1.00 90.94 383 GLU A CA 1
ATOM 3123 C C . GLU A 1 383 ? -43.677 -14.306 18.097 1.00 90.94 383 GLU A C 1
ATOM 3125 O O . GLU A 1 383 ? -44.516 -13.496 17.695 1.00 90.94 383 GLU A O 1
ATOM 3130 N N . ARG A 1 384 ? -42.951 -14.093 19.201 1.00 92.38 384 ARG A N 1
ATOM 3131 C CA . ARG A 1 384 ? -42.994 -12.876 20.025 1.00 92.38 384 ARG A CA 1
ATOM 3132 C C . ARG A 1 384 ? -42.179 -11.728 19.424 1.00 92.38 384 ARG A C 1
ATOM 3134 O O . ARG A 1 384 ? -42.208 -10.619 19.969 1.00 92.38 384 ARG A O 1
ATOM 3141 N N . SER A 1 385 ? -41.468 -11.972 18.324 1.00 91.62 385 SER A N 1
ATOM 3142 C CA . SER A 1 385 ? -40.654 -10.966 17.652 1.00 91.62 385 SER A CA 1
ATOM 3143 C C . SER A 1 385 ? -41.411 -10.192 16.577 1.00 91.62 385 SER A C 1
ATOM 3145 O O . SER A 1 385 ? -42.203 -10.725 15.800 1.00 91.62 385 SER A O 1
ATOM 3147 N N . GLY A 1 386 ? -41.135 -8.892 16.516 1.00 85.38 386 GLY A N 1
ATOM 3148 C CA . GLY A 1 386 ? -41.657 -7.953 15.530 1.00 85.38 386 GLY A CA 1
ATOM 3149 C C . GLY A 1 386 ? -40.566 -7.446 14.586 1.00 85.38 386 GLY A C 1
ATOM 3150 O O . GLY A 1 386 ? -39.379 -7.435 14.909 1.00 85.38 386 GLY A O 1
ATOM 3151 N N . ARG A 1 387 ? -40.957 -6.989 13.390 1.00 77.12 387 ARG A N 1
ATOM 3152 C CA . ARG A 1 387 ? -40.019 -6.351 12.452 1.00 77.12 387 ARG A CA 1
ATOM 3153 C C . ARG A 1 387 ? -39.707 -4.915 12.882 1.00 77.12 387 ARG A C 1
ATOM 3155 O O . ARG A 1 387 ? -40.646 -4.149 13.044 1.00 77.12 387 ARG A O 1
ATOM 3162 N N . SER A 1 388 ? -38.405 -4.605 12.942 1.00 65.38 388 SER A N 1
ATOM 3163 C CA . SER A 1 388 ? -37.743 -3.288 13.037 1.00 65.38 388 SER A CA 1
ATOM 3164 C C . SER A 1 388 ? -38.375 -2.256 13.989 1.00 65.38 388 SER A C 1
ATOM 3166 O O . SER A 1 388 ? -39.442 -1.702 13.729 1.00 65.38 388 SER A O 1
ATOM 3168 N N . SER A 1 389 ? -37.651 -1.931 15.066 1.00 59.16 389 SER A N 1
ATOM 3169 C CA . SER A 1 389 ? -37.892 -0.711 15.841 1.00 59.16 389 SER A CA 1
ATOM 3170 C C . SER A 1 389 ? -37.231 0.465 15.121 1.00 59.16 389 SER A C 1
ATOM 3172 O O . SER A 1 389 ? -36.014 0.496 14.987 1.00 59.16 389 SER A O 1
ATOM 3174 N N . ASN A 1 390 ? -38.014 1.448 14.670 1.00 59.09 390 ASN A N 1
ATOM 3175 C CA . ASN A 1 390 ? -37.476 2.665 14.043 1.00 59.09 390 ASN A CA 1
ATOM 3176 C C . ASN A 1 390 ? -36.888 3.664 15.060 1.00 59.09 390 ASN A C 1
ATOM 3178 O O . ASN A 1 390 ? -36.437 4.733 14.658 1.00 59.09 390 ASN A O 1
ATOM 3182 N N . ASN A 1 391 ? -36.949 3.360 16.360 1.00 66.31 391 ASN A N 1
ATOM 3183 C CA . ASN A 1 391 ? -36.636 4.327 17.414 1.00 66.31 391 ASN A CA 1
ATOM 3184 C C . ASN A 1 391 ? -35.191 4.235 17.925 1.00 66.31 391 ASN A C 1
ATOM 3186 O O . ASN A 1 391 ? -34.739 5.182 18.555 1.00 66.31 391 ASN A O 1
ATOM 3190 N N . VAL A 1 392 ? -34.478 3.132 17.661 1.00 71.81 392 VAL A N 1
ATOM 3191 C CA . VAL A 1 392 ? -33.095 2.914 18.121 1.00 71.81 392 VAL A CA 1
ATOM 3192 C C . VAL A 1 392 ? -32.186 2.666 16.909 1.00 71.81 392 VAL A C 1
ATOM 3194 O O . VAL A 1 392 ? -32.512 1.787 16.099 1.00 71.81 392 VAL A O 1
ATOM 3197 N N . PRO A 1 393 ? -31.073 3.412 16.748 1.00 69.69 393 PRO A N 1
ATOM 3198 C CA . PRO A 1 393 ? -30.093 3.176 15.688 1.00 69.69 393 PRO A CA 1
ATOM 3199 C C . PRO A 1 393 ? -29.620 1.718 15.669 1.00 69.69 393 PRO A C 1
ATOM 3201 O O . PRO A 1 393 ? -29.456 1.097 16.712 1.00 69.69 393 PRO A O 1
ATOM 3204 N N . ASN A 1 394 ? -29.423 1.155 14.474 1.00 72.25 394 ASN A N 1
ATOM 3205 C CA . ASN A 1 394 ? -28.928 -0.216 14.275 1.00 72.25 394 ASN A CA 1
ATOM 3206 C C . ASN A 1 394 ? -29.806 -1.345 14.866 1.00 72.25 394 ASN A C 1
ATOM 3208 O O . ASN A 1 394 ? -29.408 -2.510 14.840 1.00 72.25 394 ASN A O 1
ATOM 3212 N N . SER A 1 395 ? -31.030 -1.050 15.325 1.00 76.75 395 SER A N 1
ATOM 3213 C CA . SER A 1 395 ? -31.984 -2.084 15.737 1.00 76.75 395 SER A CA 1
ATOM 3214 C C . SER A 1 395 ? -32.508 -2.880 14.543 1.00 76.75 395 SER A C 1
ATOM 3216 O O . SER A 1 395 ? -33.138 -2.354 13.623 1.00 76.75 395 SER A O 1
ATOM 3218 N N . TYR A 1 396 ? -32.283 -4.194 14.578 1.00 75.00 396 TYR A N 1
ATOM 3219 C CA . TYR A 1 396 ? -32.661 -5.100 13.493 1.00 75.00 396 TYR A CA 1
ATOM 3220 C C . TYR A 1 396 ? -34.118 -5.572 13.615 1.00 75.00 396 TYR A C 1
ATOM 3222 O O . TYR A 1 396 ? -34.827 -5.723 12.614 1.00 75.00 396 TYR A O 1
ATOM 3230 N N . PHE A 1 397 ? -34.572 -5.830 14.842 1.00 88.44 397 PHE A N 1
ATOM 3231 C CA . PHE A 1 397 ? -35.910 -6.326 15.167 1.00 88.44 397 PHE A CA 1
ATOM 3232 C C . PHE A 1 397 ? -36.250 -6.023 16.633 1.00 88.44 397 PHE A C 1
ATOM 3234 O O . PHE A 1 397 ? -35.420 -5.478 17.359 1.00 88.44 397 PHE A O 1
ATOM 3241 N N . SER A 1 398 ? -37.470 -6.344 17.065 1.00 91.19 398 SER A N 1
ATOM 3242 C CA . SER A 1 398 ? -37.868 -6.251 18.473 1.00 91.19 398 SER A CA 1
ATOM 3243 C C . SER A 1 398 ? -38.368 -7.592 18.999 1.00 91.19 398 SER A C 1
ATOM 3245 O O . SER A 1 398 ? -38.986 -8.344 18.251 1.00 91.19 398 SER A O 1
ATOM 3247 N N . PHE A 1 399 ? -38.133 -7.879 20.278 1.00 92.12 399 PHE A N 1
ATOM 3248 C CA . PHE A 1 399 ? -38.668 -9.037 20.998 1.00 92.12 399 PHE A CA 1
ATOM 3249 C C . PHE A 1 399 ? -39.572 -8.524 22.120 1.00 92.12 399 PHE A C 1
ATOM 3251 O O . PHE A 1 399 ? -39.125 -7.733 22.944 1.00 92.12 399 PHE A O 1
ATOM 3258 N N . LEU A 1 400 ? -40.860 -8.890 22.128 1.00 92.50 400 LEU A N 1
ATOM 3259 C CA . LEU A 1 400 ? -41.845 -8.351 23.087 1.00 92.50 400 LEU A CA 1
ATOM 3260 C C . LEU A 1 400 ? -41.887 -6.805 23.145 1.00 92.50 400 LEU A C 1
ATOM 3262 O O . LEU A 1 400 ? -42.124 -6.215 24.194 1.00 92.50 400 LEU A O 1
ATOM 3266 N N . ASN A 1 401 ? -41.707 -6.147 21.994 1.00 88.00 401 ASN A N 1
ATOM 3267 C CA . ASN A 1 401 ? -41.576 -4.687 21.830 1.00 88.00 401 ASN A CA 1
ATOM 3268 C C . ASN A 1 401 ? -40.296 -4.056 22.406 1.00 88.00 401 ASN A C 1
ATOM 3270 O O . ASN A 1 401 ? -40.159 -2.837 22.336 1.00 88.00 401 ASN A O 1
ATOM 3274 N N . VAL A 1 402 ? -39.342 -4.854 22.885 1.00 90.75 402 VAL A N 1
ATOM 3275 C CA . VAL A 1 402 ? -38.008 -4.386 23.274 1.00 90.75 402 VAL A CA 1
ATOM 3276 C C . VAL A 1 402 ? -37.088 -4.418 22.048 1.00 90.75 402 VAL A C 1
ATOM 3278 O O . VAL A 1 402 ? -37.055 -5.443 21.358 1.00 90.75 402 VAL A O 1
ATOM 3281 N N . PRO A 1 403 ? -36.361 -3.337 21.713 1.00 91.56 403 PRO A N 1
ATOM 3282 C CA . PRO A 1 403 ? -35.444 -3.333 20.577 1.00 91.56 403 PRO A CA 1
ATOM 3283 C C . PRO A 1 403 ? -34.272 -4.301 20.793 1.00 91.56 403 PRO A C 1
ATOM 3285 O O . PRO A 1 403 ? -33.724 -4.399 21.890 1.00 91.56 403 PRO A O 1
ATOM 3288 N N . VAL A 1 404 ? -33.881 -5.002 19.724 1.00 89.88 404 VAL A N 1
ATOM 3289 C CA . VAL A 1 404 ? -32.766 -5.955 19.736 1.00 89.88 404 VAL A CA 1
ATOM 3290 C C . VAL A 1 404 ? -31.646 -5.482 18.811 1.00 89.88 404 VAL A C 1
ATOM 3292 O O . VAL A 1 404 ? -31.861 -5.283 17.606 1.00 89.88 404 VAL A O 1
ATOM 3295 N N . LEU A 1 405 ? -30.447 -5.337 19.374 1.00 88.62 405 LEU A N 1
ATOM 3296 C CA . LEU A 1 405 ? -29.195 -5.138 18.650 1.00 88.62 405 LEU A CA 1
ATOM 3297 C C . LEU A 1 405 ? -28.472 -6.481 18.479 1.00 88.62 405 LEU A C 1
ATOM 3299 O O . LEU A 1 405 ? -28.600 -7.380 19.312 1.00 88.62 405 LEU A O 1
ATOM 3303 N N . ARG A 1 406 ? -27.719 -6.636 17.386 1.00 84.12 406 ARG A N 1
ATOM 3304 C CA . ARG A 1 406 ? -26.910 -7.835 17.127 1.00 84.12 406 ARG A CA 1
ATOM 3305 C C . ARG A 1 406 ? -25.444 -7.472 17.069 1.00 84.12 406 ARG A C 1
ATOM 3307 O O . ARG A 1 406 ? -25.034 -6.839 16.102 1.00 84.12 406 ARG A O 1
ATOM 3314 N N . ASP A 1 407 ? -24.671 -7.903 18.048 1.00 77.00 407 ASP A N 1
ATOM 3315 C CA . ASP A 1 407 ? -23.217 -7.811 17.983 1.00 77.00 407 ASP A CA 1
ATOM 3316 C C . ASP A 1 407 ? -22.616 -9.107 17.406 1.00 77.00 407 ASP A C 1
ATOM 3318 O O . ASP A 1 407 ? -23.299 -10.128 17.308 1.00 77.00 407 ASP A O 1
ATOM 3322 N N . VAL A 1 408 ? -21.365 -9.061 16.945 1.00 63.25 408 VAL A N 1
ATOM 3323 C CA . VAL A 1 408 ? -20.685 -10.203 16.283 1.00 63.25 408 VAL A CA 1
ATOM 3324 C C . VAL A 1 408 ? -19.744 -10.952 17.245 1.00 63.25 408 VAL A C 1
ATOM 3326 O O . VAL A 1 408 ? -19.031 -11.880 16.857 1.00 63.25 408 VAL A O 1
ATOM 3329 N N . THR A 1 409 ? -19.724 -10.559 18.511 1.00 63.19 409 THR A N 1
ATOM 3330 C CA . THR A 1 409 ? -18.873 -11.124 19.567 1.00 63.19 409 THR A CA 1
ATOM 3331 C C . THR A 1 409 ? -19.526 -12.334 20.250 1.00 63.19 409 THR A C 1
ATOM 3333 O O . THR A 1 409 ? -20.619 -12.742 19.877 1.00 63.19 409 THR A O 1
ATOM 3336 N N . THR A 1 410 ? -18.828 -13.028 21.159 1.00 59.41 410 THR A N 1
ATOM 3337 C CA . THR A 1 410 ? -19.263 -14.357 21.657 1.00 59.41 410 THR A CA 1
ATOM 3338 C C . THR A 1 410 ? -19.081 -14.570 23.160 1.00 59.41 410 THR A C 1
ATOM 3340 O O . THR A 1 410 ? -19.023 -15.716 23.596 1.00 59.41 410 THR A O 1
ATOM 3343 N N . GLU A 1 411 ? -18.956 -13.517 23.968 1.00 69.81 411 GLU A N 1
ATOM 3344 C CA . GLU A 1 411 ? -18.682 -13.695 25.406 1.00 69.81 411 GLU A CA 1
ATOM 3345 C C . GLU A 1 411 ? -19.917 -14.136 26.201 1.00 69.81 411 GLU A C 1
ATOM 3347 O O . GLU A 1 411 ? -19.805 -14.888 27.169 1.00 69.81 411 GLU A O 1
ATOM 3352 N N . PHE A 1 412 ? -21.108 -13.734 25.759 1.00 81.31 412 PHE A N 1
ATOM 3353 C CA . PHE A 1 412 ? -22.380 -14.136 26.353 1.00 81.31 412 PHE A CA 1
ATOM 3354 C C . PHE A 1 412 ? -23.460 -14.363 25.293 1.00 81.31 412 PHE A C 1
ATOM 3356 O O . PHE A 1 412 ? -23.333 -14.002 24.122 1.00 81.31 412 PHE A O 1
ATOM 3363 N N . ALA A 1 413 ? -24.550 -15.007 25.707 1.00 86.88 413 ALA A N 1
ATOM 3364 C CA . ALA A 1 413 ? -25.664 -15.331 24.827 1.00 86.88 413 ALA A CA 1
ATOM 3365 C C . ALA A 1 413 ? -26.491 -14.079 24.499 1.00 86.88 413 ALA A C 1
ATOM 3367 O O . ALA A 1 413 ? -26.781 -13.807 23.331 1.00 86.88 413 ALA A O 1
ATOM 3368 N N . ALA A 1 414 ? -26.834 -13.314 25.536 1.00 89.69 414 ALA A N 1
ATOM 3369 C CA . ALA A 1 414 ? -27.524 -12.035 25.440 1.00 89.69 414 ALA A CA 1
ATOM 3370 C C . ALA A 1 414 ? -27.204 -11.161 26.660 1.00 89.69 414 ALA A C 1
ATOM 3372 O O . ALA A 1 414 ? -27.074 -11.670 27.772 1.00 89.69 414 ALA A O 1
ATOM 3373 N N . PHE A 1 415 ? -27.135 -9.852 26.453 1.00 91.06 415 PHE A N 1
ATOM 3374 C CA . PHE A 1 415 ? -27.073 -8.840 27.499 1.00 91.06 415 PHE A CA 1
ATOM 3375 C C . PHE A 1 415 ? -28.336 -7.987 27.445 1.00 91.06 415 PHE A C 1
ATOM 3377 O O . PHE A 1 415 ? -28.770 -7.566 26.373 1.00 91.06 415 PHE A O 1
ATOM 3384 N N . VAL A 1 416 ? -28.957 -7.776 28.599 1.00 92.12 416 VAL A N 1
ATOM 3385 C CA . VAL A 1 416 ? -30.211 -7.039 28.733 1.00 92.12 416 VAL A CA 1
ATOM 3386 C C . VAL A 1 416 ? -29.980 -5.829 29.616 1.00 92.12 416 VAL A C 1
ATOM 3388 O O . VAL A 1 416 ? -29.603 -5.992 30.774 1.00 92.12 416 VAL A O 1
ATOM 3391 N N . LEU A 1 417 ? -30.254 -4.643 29.080 1.00 91.62 417 LEU A N 1
ATOM 3392 C CA . LEU A 1 417 ? -30.225 -3.384 29.817 1.00 91.62 417 LEU A CA 1
ATOM 3393 C C . LEU A 1 417 ? -31.626 -3.062 30.336 1.00 91.62 417 LEU A C 1
ATOM 3395 O O . LEU A 1 417 ? -32.604 -3.070 29.577 1.00 91.62 417 LEU A O 1
ATOM 3399 N N . LEU A 1 418 ? -31.719 -2.808 31.638 1.00 91.56 418 LEU A N 1
ATOM 3400 C CA . LEU A 1 418 ? -32.954 -2.380 32.290 1.00 91.56 418 LEU A CA 1
ATOM 3401 C C . LEU A 1 418 ? -33.153 -0.870 32.104 1.00 91.56 418 LEU A C 1
ATOM 3403 O O . LEU A 1 418 ? -32.190 -0.145 31.873 1.00 91.56 418 LEU A O 1
ATOM 3407 N N . ASP A 1 419 ? -34.398 -0.403 32.202 1.00 84.88 419 ASP A N 1
ATOM 3408 C CA . ASP A 1 419 ? -34.749 1.029 32.172 1.00 84.88 419 ASP A CA 1
ATOM 3409 C C . ASP A 1 419 ? -34.438 1.693 33.530 1.00 84.88 419 ASP A C 1
ATOM 3411 O O . ASP A 1 419 ? -35.302 2.236 34.218 1.00 84.88 419 ASP A O 1
ATOM 3415 N N . GLU A 1 420 ? -33.192 1.542 33.979 1.00 81.19 420 GLU A N 1
ATOM 3416 C CA . GLU A 1 420 ? -32.656 2.150 35.193 1.00 81.19 420 GLU A CA 1
ATOM 3417 C C . GLU A 1 420 ? -31.454 3.015 34.800 1.00 81.19 420 GLU A C 1
ATOM 3419 O O . GLU A 1 420 ? -30.414 2.490 34.394 1.00 81.19 420 GLU A O 1
ATOM 3424 N N . ASN A 1 421 ? -31.600 4.340 34.920 1.00 74.00 421 ASN A N 1
ATOM 3425 C CA . ASN A 1 421 ? -30.540 5.280 34.559 1.00 74.00 421 ASN A CA 1
ATOM 3426 C C . ASN A 1 421 ? -29.252 4.995 35.340 1.00 74.00 421 ASN A C 1
ATOM 3428 O O . ASN A 1 421 ? -29.257 4.811 36.564 1.00 74.00 421 ASN A O 1
ATOM 3432 N N . PHE A 1 422 ? -28.148 5.037 34.609 1.00 86.81 422 PHE A N 1
ATOM 3433 C CA . PHE A 1 422 ? -26.800 5.152 35.137 1.00 86.81 422 PHE A CA 1
ATOM 3434 C C . PHE A 1 422 ? -26.121 6.336 34.461 1.00 86.81 422 PHE A C 1
ATOM 3436 O O . PHE A 1 422 ? -26.362 6.621 33.285 1.00 86.81 422 PHE A O 1
ATOM 3443 N N . GLU A 1 423 ? -25.301 7.030 35.232 1.00 88.19 423 GLU A N 1
ATOM 3444 C CA . GLU A 1 423 ? -24.444 8.093 34.741 1.00 88.19 423 GLU A CA 1
ATOM 3445 C C . GLU A 1 423 ? -23.183 7.461 34.156 1.00 88.19 423 GLU A C 1
ATOM 3447 O O . GLU A 1 423 ? -22.609 6.547 34.750 1.00 88.19 423 GLU A O 1
ATOM 3452 N N . TYR A 1 424 ? -22.790 7.913 32.968 1.00 89.69 424 TYR A N 1
ATOM 3453 C CA . TYR A 1 424 ? -21.578 7.469 32.293 1.00 89.69 424 TYR A CA 1
ATOM 3454 C C . TYR A 1 424 ? -20.839 8.712 31.810 1.00 89.69 424 TYR A C 1
ATOM 3456 O O . TYR A 1 424 ? -21.311 9.417 30.921 1.00 89.69 424 TYR A O 1
ATOM 3464 N N . ILE A 1 425 ? -19.667 8.980 32.366 1.00 89.69 425 ILE A N 1
ATOM 3465 C CA . ILE A 1 425 ? -18.853 10.143 32.027 1.00 89.69 425 ILE A CA 1
ATOM 3466 C C . ILE A 1 425 ? -17.562 9.653 31.369 1.00 89.69 425 ILE A C 1
ATOM 3468 O O . ILE A 1 425 ? -16.764 8.976 32.009 1.00 89.69 425 ILE A O 1
ATOM 3472 N N . GLU A 1 426 ? -17.356 9.965 30.091 1.00 89.75 426 GLU A N 1
ATOM 3473 C CA . GLU A 1 426 ? -16.111 9.680 29.364 1.00 89.75 426 GLU A CA 1
ATOM 3474 C C . GLU A 1 426 ? -15.139 10.855 29.476 1.00 89.75 426 GLU A C 1
ATOM 3476 O O . GLU A 1 426 ? -15.510 11.995 29.190 1.00 89.75 426 GLU A O 1
ATOM 3481 N N . GLU A 1 427 ? -13.880 10.572 29.819 1.00 88.56 427 GLU A N 1
ATOM 3482 C CA . GLU A 1 427 ? -12.794 11.542 29.676 1.00 88.56 427 GLU A CA 1
ATOM 3483 C C . GLU A 1 427 ? -12.345 11.581 28.214 1.00 88.56 427 GLU A C 1
ATOM 3485 O O . GLU A 1 427 ? -11.841 10.588 27.688 1.00 88.56 427 GLU A O 1
ATOM 3490 N N . CYS A 1 428 ? -12.552 12.706 27.536 1.00 82.44 428 CYS A N 1
ATOM 3491 C CA . CYS A 1 428 ? -12.160 12.864 26.140 1.00 82.44 428 CYS A CA 1
ATOM 3492 C C . CYS A 1 428 ? -11.905 14.329 25.779 1.00 82.44 428 CYS A C 1
ATOM 3494 O O . CYS A 1 428 ? -12.715 15.197 26.086 1.00 82.44 428 CYS A O 1
ATOM 3496 N N . GLU A 1 429 ? -10.794 14.586 25.079 1.00 72.25 429 GLU A N 1
ATOM 3497 C CA . GLU A 1 429 ? -10.516 15.895 24.470 1.00 72.25 429 GLU A CA 1
ATOM 3498 C C . GLU A 1 429 ? -11.234 16.021 23.113 1.00 72.25 429 GLU A C 1
ATOM 3500 O O . GLU A 1 429 ? -12.060 16.911 22.928 1.00 72.25 429 GLU A O 1
ATOM 3505 N N . ASP A 1 430 ? -10.976 15.084 22.189 1.00 71.38 430 ASP A N 1
ATOM 3506 C CA . ASP A 1 430 ? -11.590 15.050 20.847 1.00 71.38 430 ASP A CA 1
ATOM 3507 C C . ASP A 1 430 ? -12.308 13.718 20.542 1.00 71.38 430 ASP A C 1
ATOM 3509 O O . ASP A 1 430 ? -13.345 13.683 19.871 1.00 71.38 430 ASP A O 1
ATOM 3513 N N . VAL A 1 431 ? -11.770 12.598 21.033 1.00 80.50 431 VAL A N 1
ATOM 3514 C CA . VAL A 1 431 ? -12.281 11.237 20.813 1.00 80.50 431 VAL A CA 1
ATOM 3515 C C . VAL A 1 431 ? -12.151 10.393 22.087 1.00 80.50 431 VAL A C 1
ATOM 3517 O O . VAL A 1 431 ? -11.289 10.667 22.915 1.00 80.50 431 VAL A O 1
ATOM 3520 N N . SER A 1 432 ? -13.006 9.376 22.254 1.00 82.75 432 SER A N 1
ATOM 3521 C CA . SER A 1 432 ? -13.121 8.597 23.500 1.00 82.75 432 SER A CA 1
ATOM 3522 C C . SER A 1 432 ? -11.848 7.816 23.856 1.00 82.75 432 SER A C 1
ATOM 3524 O O . SER A 1 432 ? -11.474 7.739 25.020 1.00 82.75 432 SER A O 1
ATOM 3526 N N . VAL A 1 433 ? -11.174 7.217 22.870 1.00 87.19 433 VAL A N 1
ATOM 3527 C CA . VAL A 1 433 ? -9.866 6.569 23.059 1.00 87.19 433 VAL A CA 1
ATOM 3528 C C . VAL A 1 433 ? -8.774 7.535 22.627 1.00 87.19 433 VAL A C 1
ATOM 3530 O O . VAL A 1 433 ? -8.703 7.867 21.439 1.00 87.19 433 VAL A O 1
ATOM 3533 N N . SER A 1 434 ? -7.915 7.925 23.568 1.00 88.81 434 SER A N 1
ATOM 3534 C CA . SER A 1 434 ? -6.714 8.707 23.286 1.00 88.81 434 SER A CA 1
ATOM 3535 C C . SER A 1 434 ? -5.613 7.814 22.718 1.00 88.81 434 SER A C 1
ATOM 3537 O O . SER A 1 434 ? -5.441 6.661 23.138 1.00 88.81 434 SER A O 1
ATOM 3539 N N . VAL A 1 435 ? -4.886 8.352 21.742 1.00 90.50 435 VAL A N 1
ATOM 3540 C CA . VAL A 1 435 ? -3.811 7.670 21.027 1.00 90.50 435 VAL A CA 1
ATOM 3541 C C . VAL A 1 435 ? -2.609 8.594 20.954 1.00 90.50 435 VAL A C 1
ATOM 3543 O O . VAL A 1 435 ? -2.654 9.620 20.281 1.00 90.50 435 VAL A O 1
ATOM 3546 N N . ASP A 1 436 ? -1.513 8.154 21.552 1.00 91.62 436 ASP A N 1
ATOM 3547 C CA . ASP A 1 436 ? -0.216 8.801 21.439 1.00 91.62 436 ASP A CA 1
ATOM 3548 C C . ASP A 1 436 ? 0.739 7.890 20.672 1.00 91.62 436 ASP A C 1
ATOM 3550 O O . ASP A 1 436 ? 0.815 6.683 20.912 1.00 91.62 436 ASP A O 1
ATOM 3554 N N . VAL A 1 437 ? 1.479 8.458 19.721 1.00 92.69 437 VAL A N 1
ATOM 3555 C CA . VAL A 1 437 ? 2.458 7.710 18.928 1.00 92.69 437 VAL A CA 1
ATOM 3556 C C . VAL A 1 437 ? 3.821 8.359 19.063 1.00 92.69 437 VAL A C 1
ATOM 3558 O O . VAL A 1 437 ? 4.026 9.508 18.680 1.00 92.69 437 VAL A O 1
ATOM 3561 N N . THR A 1 438 ? 4.778 7.588 19.568 1.00 93.56 438 THR A N 1
ATOM 3562 C CA . THR A 1 438 ? 6.151 8.040 19.781 1.00 93.56 438 THR A CA 1
ATOM 3563 C C . THR A 1 438 ? 7.099 7.270 18.872 1.00 93.56 438 THR A C 1
ATOM 3565 O O . THR A 1 438 ? 7.084 6.039 18.820 1.00 93.56 438 THR A O 1
ATOM 3568 N N . ALA A 1 439 ? 7.948 7.997 18.143 1.00 92.88 439 ALA A N 1
ATOM 3569 C CA . ALA A 1 439 ? 9.027 7.409 17.355 1.00 92.88 439 ALA A CA 1
ATOM 3570 C C . ALA A 1 439 ? 9.948 6.562 18.242 1.00 92.88 439 ALA A C 1
ATOM 3572 O O . ALA A 1 439 ? 10.291 6.985 19.346 1.00 92.88 439 ALA A O 1
ATOM 3573 N N . GLY A 1 440 ? 10.384 5.393 17.773 1.00 89.75 440 GLY A N 1
ATOM 3574 C CA . GLY A 1 440 ? 11.028 4.428 18.659 1.00 89.75 440 GLY A CA 1
ATOM 3575 C C . GLY A 1 440 ? 12.327 4.879 19.304 1.00 89.75 440 GLY A C 1
ATOM 3576 O O . GLY A 1 440 ? 12.554 4.597 20.477 1.00 89.75 440 GLY A O 1
ATOM 3577 N N . GLU A 1 441 ? 13.136 5.675 18.612 1.00 89.81 441 GLU A N 1
ATOM 3578 C CA . GLU A 1 441 ? 14.335 6.289 19.186 1.00 89.81 441 GLU A CA 1
ATOM 3579 C C . GLU A 1 441 ? 14.052 7.314 20.294 1.00 89.81 441 GLU A C 1
ATOM 3581 O O . GLU A 1 441 ? 14.974 7.711 21.006 1.00 89.81 441 GLU A O 1
ATOM 3586 N N . SER A 1 442 ? 12.802 7.760 20.418 1.00 90.50 442 SER A N 1
ATOM 3587 C CA . SER A 1 442 ? 12.351 8.736 21.413 1.00 90.50 442 SER A CA 1
ATOM 3588 C C . SER A 1 442 ? 11.637 8.090 22.605 1.00 90.50 442 SER A C 1
ATOM 3590 O O . SER A 1 442 ? 11.251 8.803 23.527 1.00 90.50 442 SER A O 1
ATOM 3592 N N . VAL A 1 443 ? 11.466 6.763 22.610 1.00 87.25 443 VAL A N 1
ATOM 3593 C CA . VAL A 1 443 ? 10.811 6.037 23.705 1.00 87.25 443 VAL A CA 1
ATOM 3594 C C . VAL A 1 443 ? 11.806 5.735 24.822 1.00 87.25 443 VAL A C 1
ATOM 3596 O O . VAL A 1 443 ? 12.789 5.008 24.643 1.00 87.25 443 VAL A O 1
ATOM 3599 N N . ASP A 1 444 ? 11.516 6.240 26.018 1.00 80.25 444 ASP A N 1
ATOM 3600 C CA . ASP A 1 444 ? 12.329 5.991 27.204 1.00 80.25 444 ASP A CA 1
ATOM 3601 C C . ASP A 1 444 ? 12.253 4.515 27.637 1.00 80.25 444 ASP A C 1
ATOM 3603 O O . ASP A 1 444 ? 11.192 3.989 27.966 1.00 80.25 444 ASP A O 1
ATOM 3607 N N . ASN A 1 445 ? 13.410 3.851 27.734 1.00 75.94 445 ASN A N 1
ATOM 3608 C CA . ASN A 1 445 ? 13.550 2.447 28.156 1.00 75.94 445 ASN A CA 1
ATOM 3609 C C . ASN A 1 445 ? 12.880 1.408 27.238 1.00 75.94 445 ASN A C 1
ATOM 3611 O O . ASN A 1 445 ? 12.595 0.302 27.706 1.00 75.94 445 ASN A O 1
ATOM 3615 N N . TRP A 1 446 ? 12.665 1.706 25.950 1.00 79.56 446 TRP A N 1
ATOM 3616 C CA . TRP A 1 446 ? 12.272 0.652 25.012 1.00 79.56 446 TRP A CA 1
ATOM 3617 C C . TRP A 1 446 ? 13.366 -0.421 24.996 1.00 79.56 446 TRP A C 1
ATOM 3619 O O . TRP A 1 446 ? 14.543 -0.136 24.761 1.00 79.56 446 TRP 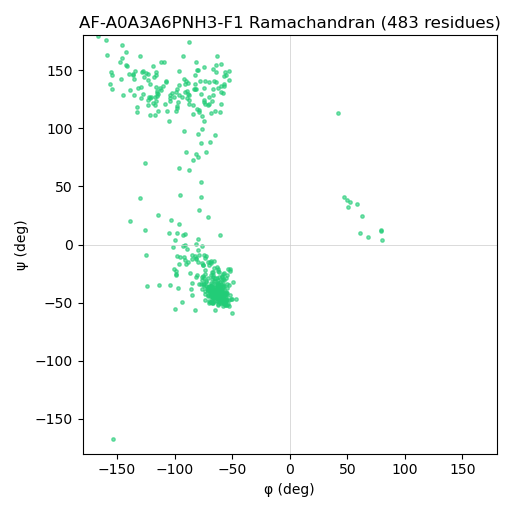A O 1
ATOM 3629 N N . ASN A 1 447 ? 12.987 -1.652 25.331 1.00 68.38 447 ASN A N 1
ATOM 3630 C CA . ASN A 1 447 ? 13.900 -2.772 25.424 1.00 68.38 447 ASN A CA 1
ATOM 3631 C C . ASN A 1 447 ? 14.497 -3.113 24.050 1.00 68.38 447 ASN A C 1
ATOM 3633 O O . ASN A 1 447 ? 13.924 -3.874 23.278 1.00 68.38 447 ASN A O 1
ATOM 3637 N N . ILE A 1 448 ? 15.677 -2.565 23.763 1.00 61.47 448 ILE A N 1
ATOM 3638 C CA . ILE A 1 448 ? 16.429 -2.830 22.530 1.00 61.47 448 ILE A CA 1
ATOM 3639 C C . ILE A 1 448 ? 16.717 -4.338 22.370 1.00 61.47 448 ILE A C 1
ATOM 3641 O O . ILE A 1 448 ? 16.848 -4.809 21.248 1.00 61.47 448 ILE A O 1
ATOM 3645 N N . GLU A 1 449 ? 16.748 -5.115 23.464 1.00 58.00 449 GLU A N 1
ATOM 3646 C CA . GLU A 1 449 ? 16.951 -6.574 23.429 1.00 58.00 449 GLU A CA 1
ATOM 3647 C C . GLU A 1 449 ? 15.730 -7.363 22.907 1.00 58.00 449 GLU A C 1
ATOM 3649 O O . GLU A 1 449 ? 15.846 -8.564 22.664 1.00 58.00 449 GLU A O 1
ATOM 3654 N N . GLU A 1 450 ? 14.561 -6.728 22.736 1.00 63.97 450 GLU A N 1
ATOM 3655 C CA . GLU A 1 450 ? 13.390 -7.341 22.079 1.00 63.97 450 GLU A CA 1
ATOM 3656 C C . GLU A 1 450 ? 13.487 -7.322 20.551 1.00 63.97 450 GLU A C 1
ATOM 3658 O O . GLU A 1 450 ? 12.766 -8.065 19.881 1.00 63.97 450 GLU A O 1
ATOM 3663 N N . PHE A 1 451 ? 14.398 -6.520 20.004 1.00 65.25 451 PHE A N 1
ATOM 3664 C CA . PHE A 1 451 ? 14.677 -6.469 18.579 1.00 65.25 451 PHE A CA 1
ATOM 3665 C C . PHE A 1 451 ? 15.784 -7.463 18.232 1.00 65.25 451 PHE A C 1
ATOM 3667 O O . PHE A 1 451 ? 16.771 -7.617 18.954 1.00 65.25 451 PHE A O 1
ATOM 3674 N N . THR A 1 452 ? 15.624 -8.171 17.116 1.00 68.69 452 THR A N 1
ATOM 3675 C CA . THR A 1 452 ? 16.727 -8.970 16.564 1.00 68.69 452 THR A CA 1
ATOM 3676 C C . THR A 1 452 ? 17.871 -8.049 16.140 1.00 68.69 452 THR A C 1
ATOM 3678 O O . THR A 1 452 ? 17.604 -6.912 15.768 1.00 68.69 452 THR A O 1
ATOM 3681 N N . ASP A 1 453 ? 19.115 -8.542 16.107 1.00 60.38 453 ASP A N 1
ATOM 3682 C CA . ASP A 1 453 ? 20.305 -7.751 15.719 1.00 60.38 453 ASP A CA 1
ATOM 3683 C C . ASP A 1 453 ? 20.160 -7.014 14.363 1.00 60.38 453 ASP A C 1
ATOM 3685 O O . ASP A 1 453 ? 20.852 -6.026 14.120 1.00 60.38 453 ASP A O 1
ATOM 3689 N N . ASP A 1 454 ? 19.244 -7.472 13.503 1.00 65.06 454 ASP A N 1
ATOM 3690 C CA . ASP A 1 454 ? 18.957 -6.916 12.177 1.00 65.06 454 ASP A CA 1
ATOM 3691 C C . ASP A 1 454 ? 17.819 -5.863 12.158 1.00 65.06 454 ASP A C 1
ATOM 3693 O O . ASP A 1 454 ? 17.500 -5.323 11.100 1.00 65.06 454 ASP A O 1
ATOM 3697 N N . GLN A 1 455 ? 17.180 -5.568 13.296 1.00 74.44 455 GLN A N 1
ATOM 3698 C CA . GLN A 1 455 ? 16.081 -4.599 13.411 1.00 74.44 455 GLN A CA 1
ATOM 3699 C C . GLN A 1 455 ? 16.565 -3.287 14.042 1.00 74.44 455 GLN A C 1
ATOM 3701 O O . GLN A 1 455 ? 17.178 -3.283 15.109 1.00 74.44 455 GLN A O 1
ATOM 3706 N N . ASP A 1 456 ? 16.272 -2.154 13.397 1.00 84.38 456 ASP A N 1
ATOM 3707 C CA . ASP A 1 456 ? 16.583 -0.823 13.926 1.00 84.38 456 ASP A CA 1
ATOM 3708 C C . ASP A 1 456 ? 15.352 -0.257 14.638 1.00 84.38 456 ASP A C 1
ATOM 3710 O O . ASP A 1 456 ? 14.264 -0.190 14.071 1.00 84.38 456 ASP A O 1
ATOM 3714 N N . ILE A 1 457 ? 15.522 0.207 15.876 1.00 87.00 457 ILE A N 1
ATOM 3715 C CA . ILE A 1 457 ? 14.438 0.806 16.666 1.00 87.00 457 ILE A CA 1
ATOM 3716 C C . ILE A 1 457 ? 13.760 1.985 15.948 1.00 87.00 457 ILE A C 1
ATOM 3718 O O . ILE A 1 457 ? 12.567 2.220 16.131 1.00 87.00 457 ILE A O 1
ATOM 3722 N N . ARG A 1 458 ? 14.495 2.695 15.082 1.00 89.38 458 ARG A N 1
ATOM 3723 C CA . ARG A 1 458 ? 13.977 3.819 14.288 1.00 89.38 458 ARG A CA 1
ATOM 3724 C C . ARG A 1 458 ? 12.967 3.393 13.225 1.00 89.38 458 ARG A C 1
ATOM 3726 O O . ARG A 1 458 ? 12.272 4.252 12.693 1.00 89.38 458 ARG A O 1
ATOM 3733 N N . ASP A 1 459 ? 12.872 2.101 12.916 1.00 89.50 459 ASP A N 1
ATOM 3734 C CA . ASP A 1 459 ? 11.860 1.549 12.006 1.00 89.50 459 ASP A CA 1
ATOM 3735 C C . ASP A 1 459 ? 10.490 1.393 12.666 1.00 89.50 459 ASP A C 1
ATOM 3737 O O . ASP A 1 459 ? 9.496 1.099 11.996 1.00 89.50 459 ASP A O 1
ATOM 3741 N N . HIS A 1 460 ? 10.422 1.589 13.980 1.00 90.62 460 HIS A N 1
ATOM 3742 C CA . HIS A 1 460 ? 9.243 1.329 14.779 1.00 90.62 460 HIS A CA 1
ATOM 3743 C C . HIS A 1 460 ? 8.731 2.599 15.455 1.00 90.62 460 HIS A C 1
ATOM 3745 O O . HIS A 1 460 ? 9.471 3.543 15.735 1.00 90.62 460 HIS A O 1
ATOM 3751 N N . ALA A 1 461 ? 7.433 2.599 15.726 1.00 91.62 461 ALA A N 1
ATOM 3752 C CA . ALA A 1 461 ? 6.775 3.557 16.592 1.00 91.62 461 ALA A CA 1
ATOM 3753 C C . ALA A 1 461 ? 6.063 2.799 17.716 1.00 91.62 461 ALA A C 1
ATOM 3755 O O . ALA A 1 461 ? 5.518 1.708 17.502 1.00 91.62 461 ALA A O 1
ATOM 3756 N N . GLN A 1 462 ? 6.104 3.368 18.915 1.00 91.12 462 GLN A N 1
ATOM 3757 C CA . GLN A 1 462 ? 5.310 2.914 20.043 1.00 91.12 462 GLN A CA 1
ATOM 3758 C C . GLN A 1 462 ? 3.975 3.644 20.009 1.00 91.12 462 GLN A C 1
ATOM 3760 O O . GLN A 1 462 ? 3.934 4.860 19.848 1.00 91.12 462 GLN A O 1
ATOM 3765 N N . ILE A 1 463 ? 2.902 2.883 20.158 1.00 90.88 463 ILE A N 1
ATOM 3766 C CA . ILE A 1 463 ? 1.540 3.382 20.253 1.00 90.88 463 ILE A CA 1
ATOM 3767 C C . ILE A 1 463 ? 1.108 3.194 21.699 1.00 90.88 463 ILE A C 1
ATOM 3769 O O . ILE A 1 463 ? 1.081 2.063 22.194 1.00 90.88 463 ILE A O 1
ATOM 3773 N N . GLU A 1 464 ? 0.749 4.285 22.351 1.00 90.69 464 GLU A N 1
ATOM 3774 C CA . GLU A 1 464 ? 0.111 4.291 23.656 1.00 90.69 464 GLU A CA 1
ATOM 3775 C C . GLU A 1 464 ? -1.371 4.602 23.464 1.00 90.69 464 GLU A C 1
ATOM 3777 O O . GLU A 1 464 ? -1.754 5.557 22.793 1.00 90.69 464 GLU A O 1
ATOM 3782 N N . LEU A 1 465 ? -2.215 3.734 24.006 1.00 90.12 465 LEU A N 1
ATOM 3783 C CA . LEU A 1 465 ? -3.664 3.864 23.963 1.00 90.12 465 LEU A CA 1
ATOM 3784 C C . LEU A 1 465 ? -4.158 4.038 25.388 1.00 90.12 465 LEU A C 1
ATOM 3786 O O . LEU A 1 465 ? -3.746 3.277 26.271 1.00 90.12 465 LEU A O 1
ATOM 3790 N N . SER A 1 466 ? -5.068 4.980 25.604 1.00 89.62 466 SER A N 1
ATOM 3791 C CA . SER A 1 466 ? -5.727 5.151 26.895 1.00 89.62 466 SER A CA 1
ATOM 3792 C C . SER A 1 466 ? -7.208 5.467 26.742 1.00 89.62 466 SER A C 1
ATOM 3794 O O . SER A 1 466 ? -7.647 6.083 25.772 1.00 89.62 466 SER A O 1
ATOM 3796 N N . TYR A 1 467 ? -7.983 4.983 27.704 1.00 90.31 467 TYR A N 1
ATOM 3797 C CA . TYR A 1 467 ? -9.410 5.228 27.823 1.00 90.31 467 TYR A CA 1
ATOM 3798 C C . TYR A 1 467 ? -9.756 5.311 29.303 1.00 90.31 467 TYR A C 1
ATOM 3800 O O . TYR A 1 467 ? -9.410 4.395 30.058 1.00 90.31 467 TYR A O 1
ATOM 3808 N N . ASN A 1 468 ? -10.454 6.375 29.693 1.00 91.38 468 ASN A N 1
ATOM 3809 C CA . ASN A 1 468 ? -10.927 6.589 31.053 1.00 91.38 468 ASN A CA 1
ATOM 3810 C C . ASN A 1 468 ? -12.405 6.974 31.032 1.00 91.38 468 ASN A C 1
ATOM 3812 O O . ASN A 1 468 ? -12.835 7.834 30.263 1.00 91.38 468 ASN A O 1
ATOM 3816 N N . ALA A 1 469 ? -13.176 6.358 31.917 1.00 90.88 469 ALA A N 1
ATOM 3817 C CA . ALA A 1 469 ? -14.554 6.719 32.162 1.00 90.88 469 ALA A CA 1
ATOM 3818 C C . ALA A 1 469 ? -14.937 6.483 33.625 1.00 90.88 469 ALA A C 1
ATOM 3820 O O . ALA A 1 469 ? -14.324 5.682 34.340 1.00 90.88 469 ALA A O 1
ATOM 3821 N N . TYR A 1 470 ? -15.974 7.194 34.047 1.00 91.62 470 TYR A N 1
ATOM 3822 C CA . TYR A 1 470 ? -16.642 7.017 35.323 1.00 91.62 470 TYR A CA 1
ATOM 3823 C C . TYR A 1 470 ? -18.082 6.557 35.089 1.00 91.62 470 TYR A C 1
ATOM 3825 O O . TYR A 1 470 ? -18.818 7.181 34.326 1.00 91.62 470 TYR A O 1
ATOM 3833 N N . ILE A 1 471 ? -18.482 5.462 35.731 1.00 90.38 471 ILE A N 1
ATOM 3834 C CA . ILE A 1 471 ? -19.845 4.928 35.670 1.00 90.38 471 ILE A CA 1
ATOM 3835 C C . ILE A 1 471 ? -20.428 4.863 37.080 1.00 90.38 471 ILE A C 1
ATOM 3837 O O . ILE A 1 471 ? -19.859 4.202 37.949 1.00 90.38 471 ILE A O 1
ATOM 3841 N N . GLU A 1 472 ? -21.600 5.467 37.289 1.00 86.56 472 GLU A N 1
ATOM 3842 C CA . GLU A 1 472 ? -22.346 5.379 38.548 1.00 86.56 472 GLU A CA 1
ATOM 3843 C C . GLU A 1 472 ? -23.806 4.970 38.317 1.00 86.56 472 GLU A C 1
ATOM 3845 O O . GLU A 1 472 ? -24.558 5.592 37.568 1.00 86.56 472 GLU A O 1
ATOM 3850 N N . GLY A 1 473 ? -24.241 3.912 39.008 1.00 79.62 473 GLY A N 1
ATOM 3851 C CA . GLY A 1 473 ? -25.610 3.404 38.957 1.00 79.62 473 GLY A CA 1
ATOM 3852 C C . GLY A 1 473 ? -26.199 3.227 40.355 1.00 79.62 473 GLY A C 1
ATOM 3853 O O . GLY A 1 473 ? -25.566 2.669 41.248 1.00 79.62 473 GLY A O 1
ATOM 3854 N N . SER A 1 474 ? -27.448 3.660 40.555 1.00 66.38 474 SER A N 1
ATOM 3855 C CA . SER A 1 474 ? -28.139 3.548 41.855 1.00 66.38 474 SER A CA 1
ATOM 3856 C C . SER A 1 474 ? -29.082 2.333 41.973 1.00 66.38 474 SER A C 1
ATOM 3858 O O . SER A 1 474 ? -29.805 2.201 42.966 1.00 66.38 474 SER A O 1
ATOM 3860 N N . GLY A 1 475 ? -29.041 1.410 41.002 1.00 77.00 475 GLY A N 1
ATOM 3861 C CA . GLY A 1 475 ? -29.955 0.269 40.866 1.00 77.00 475 GLY A CA 1
ATOM 3862 C C . GLY A 1 475 ? -29.346 -0.924 40.113 1.00 77.00 475 GLY A C 1
ATOM 3863 O O . GLY A 1 475 ? -28.130 -1.001 39.978 1.00 77.00 475 GLY A O 1
ATOM 3864 N N . GLN A 1 476 ? -30.156 -1.906 39.706 1.00 85.25 476 GLN A N 1
ATOM 3865 C CA . GLN A 1 476 ? -29.707 -3.037 38.883 1.00 85.25 476 GLN A CA 1
ATOM 3866 C C . GLN A 1 476 ? -29.723 -2.608 37.410 1.00 85.25 476 GLN A C 1
ATOM 3868 O O . GLN A 1 476 ? -30.789 -2.445 36.829 1.00 85.25 476 GLN A O 1
ATOM 3873 N N . ASN A 1 477 ? -28.557 -2.490 36.778 1.00 88.44 477 ASN A N 1
ATOM 3874 C CA . ASN A 1 477 ? -28.452 -1.960 35.415 1.00 88.44 477 ASN A CA 1
ATOM 3875 C C . ASN A 1 477 ? -28.768 -2.997 34.331 1.00 88.44 477 ASN A C 1
ATOM 3877 O O . ASN A 1 477 ? -29.230 -2.645 33.246 1.00 88.44 477 ASN A O 1
ATOM 3881 N N . GLY A 1 478 ? -28.537 -4.285 34.602 1.00 91.19 478 GLY A N 1
ATOM 3882 C CA . GLY A 1 478 ? -28.724 -5.298 33.571 1.00 91.19 478 GLY A CA 1
ATOM 3883 C C . GLY A 1 478 ? -28.752 -6.747 34.032 1.00 91.19 478 GLY A C 1
ATOM 3884 O O . GLY A 1 478 ? -28.635 -7.078 35.219 1.00 91.19 478 GLY A O 1
ATOM 3885 N N . VAL A 1 479 ? -28.938 -7.628 33.049 1.00 93.00 479 VAL A N 1
ATOM 3886 C CA . VAL A 1 479 ? -28.857 -9.085 33.188 1.00 93.00 479 VAL A CA 1
ATOM 3887 C C . VAL A 1 479 ? -28.048 -9.661 32.029 1.00 93.00 479 VAL A C 1
ATOM 3889 O O . VAL A 1 479 ? -28.360 -9.399 30.868 1.00 93.00 479 VAL A O 1
ATOM 3892 N N . ILE A 1 480 ? -27.040 -10.479 32.333 1.00 92.31 480 ILE A N 1
ATOM 3893 C CA . ILE A 1 480 ? -26.309 -11.269 31.333 1.00 92.31 480 ILE A CA 1
ATOM 3894 C C . ILE A 1 480 ? -26.866 -12.688 31.328 1.00 92.31 480 ILE A C 1
ATOM 3896 O O . ILE A 1 480 ? -26.978 -13.324 32.376 1.00 92.31 480 ILE A O 1
ATOM 3900 N N . PHE A 1 481 ? -27.165 -13.205 30.140 1.00 92.00 481 PHE A N 1
ATOM 3901 C CA . PHE A 1 481 ? -27.488 -14.608 29.927 1.00 92.00 481 PHE A CA 1
ATOM 3902 C C . PHE A 1 481 ? -26.281 -15.358 29.370 1.00 92.00 481 PHE A C 1
ATOM 3904 O O . PHE A 1 481 ? -25.731 -14.982 28.331 1.00 92.00 481 PHE A O 1
ATOM 3911 N N . ARG A 1 482 ? -25.905 -16.458 30.025 1.00 90.56 482 ARG A N 1
ATOM 3912 C CA . ARG A 1 482 ? -24.866 -17.392 29.569 1.00 90.56 482 ARG A CA 1
ATOM 3913 C C . ARG A 1 482 ? -25.484 -18.760 29.295 1.00 90.56 482 ARG A C 1
ATOM 3915 O O . ARG A 1 482 ? -26.425 -19.156 29.974 1.00 90.56 482 ARG A O 1
ATOM 3922 N N . ILE A 1 483 ? -24.966 -19.470 28.297 1.00 87.31 483 ILE A N 1
ATOM 3923 C CA . ILE A 1 483 ? -25.347 -20.865 28.047 1.00 87.31 483 ILE A CA 1
ATOM 3924 C C . ILE A 1 483 ? -24.421 -21.741 28.892 1.00 87.31 483 ILE A C 1
ATOM 3926 O O . ILE A 1 483 ? -23.205 -21.593 28.783 1.00 87.31 483 ILE A O 1
ATOM 3930 N N . SER A 1 484 ? -24.985 -22.600 29.740 1.00 82.62 484 SER A N 1
ATOM 3931 C CA . SER A 1 484 ? -24.224 -23.543 30.563 1.00 82.62 484 SER A CA 1
ATOM 3932 C C . SER A 1 484 ? -23.404 -24.489 29.675 1.00 82.62 484 SER A C 1
ATOM 3934 O O . SER A 1 484 ? -23.906 -24.969 28.657 1.00 82.62 484 SER A O 1
ATOM 3936 N N . GLU A 1 485 ? -22.143 -24.734 30.051 1.00 61.66 485 GLU A N 1
ATOM 3937 C CA . GLU A 1 485 ? -21.230 -25.643 29.328 1.00 61.66 485 GLU A CA 1
ATOM 3938 C C . GLU A 1 485 ? -21.666 -27.116 29.338 1.00 61.66 485 GLU A C 1
ATOM 3940 O O . GLU A 1 485 ? -22.105 -27.622 30.402 1.00 61.66 485 GLU A O 1
#

Sequence (485 aa):
MLDTHTMLWRTAVENEAVGALDYLRHMLDDVYQFRRYEHSPPPDVRDRRDISNESVAAQKQDQADIYRESVRHLRYAAYAWALNLYEEGDSSEDFINHVFSKYVEQEFGSVTELSGVYFSMREATEPLNYWEHWNIDREMEQNYGMAMTGVAVHTWLLRFYCAAVIWLVNDDEKIANLREQTPANSPLTEHEQVQPDVDRIIDQIETYREEYPLKNLLDGKAPIVDRCDAIIDYFEDVKSVLDEQEQARIREMPISDEYVSGYAENINSQLKSANFWTAIETVGDVTQVDSLEEDPNVTFSGVASAPRKLFVDDGMETMFQSHHRDLIDRYRSLVLEELNIIEREVDSATDIPDALAELVSDKEVALIVCEHRDVGRILQDDERSGRSSNNVPNSYFSFLNVPVLRDVTTEFAAFVLLDENFEYIEECEDVSVSVDVTAGESVDNWNIEEFTDDQDIRDHAQIELSYNAYIEGSGQNGVIFRISE